Protein AF-A0A957RD69-F1 (afdb_monomer_lite)

pLDDT: mean 74.49, std 16.6, range [25.02, 97.38]

Secondary structure (DSSP, 8-state):
--SSEEEEE-TTSEEEEEETTT--EEEEEE--SS-EEEEEE-TTSSEEEEEETTS-EEEEETTT--EEEEE-----TTTS---EEEEEE-TTSSEEEEEETTSEEEEEETTT--EEEEEE-PPP-TTS---EEEEEE-TTSSEEEEEETTSEEEEEETTT--EEEEEE-TTSPPPPPPHHHHHHTT--S--PPPPHHHHHHHHHHHHHHHHHHHHHHHHHTT-HHHHHHHHHHHHHH-TT----HHHHHHHHHHHHHHHHHHHHHHHHHTT-HHHHHHHHHHHHHH-TT-S--HHHHHHHHHHHHHHHHHHHHHHHT-HHHHHHHHHHHHHH-TT----HHHHHHHHHH------TT--B-----TTPPEEEEEEESS-EEEEEEEEESSTT-EEEEEEEETTS-EEEEEEE-SSSEEEEEEEESSSEEEEEEEEEESSS---EEEEEEEE------

Structure (mmCIF, N/CA/C/O backbone):
data_AF-A0A957RD69-F1
#
_entry.id   AF-A0A957RD69-F1
#
loop_
_atom_site.group_PDB
_atom_site.id
_atom_site.type_symbol
_atom_site.label_atom_id
_atom_site.label_alt_id
_atom_site.label_comp_id
_atom_site.label_asym_id
_atom_site.label_entity_id
_atom_site.label_seq_id
_atom_site.pdbx_PDB_ins_code
_atom_site.Cartn_x
_atom_site.Cartn_y
_atom_site.Cartn_z
_atom_site.occupancy
_atom_site.B_iso_or_equiv
_atom_site.auth_seq_id
_atom_site.auth_comp_id
_atom_site.auth_asym_id
_atom_site.auth_atom_id
_atom_site.pdbx_PDB_model_num
ATOM 1 N N . PRO A 1 1 ? -5.833 -3.330 7.659 1.00 69.19 1 PRO A N 1
ATOM 2 C CA . PRO A 1 1 ? -5.993 -4.791 7.837 1.00 69.19 1 PRO A CA 1
ATOM 3 C C . PRO A 1 1 ? -4.654 -5.539 7.870 1.00 69.19 1 PRO A C 1
ATOM 5 O O . PRO A 1 1 ? -4.377 -6.165 8.875 1.00 69.19 1 PRO A O 1
ATOM 8 N N . ASP A 1 2 ? -3.759 -5.385 6.891 1.00 67.75 2 ASP A N 1
ATOM 9 C CA . ASP A 1 2 ? -2.353 -5.844 7.008 1.00 67.75 2 ASP A CA 1
ATOM 10 C C . ASP A 1 2 ? -1.330 -4.730 6.698 1.00 67.75 2 ASP A C 1
ATOM 12 O O . ASP A 1 2 ? -0.187 -4.799 7.134 1.00 67.75 2 ASP A O 1
ATOM 16 N N . GLY A 1 3 ? -1.758 -3.670 5.999 1.00 77.44 3 GLY A N 1
ATOM 17 C CA . GLY A 1 3 ? -0.887 -2.572 5.563 1.00 77.44 3 GLY A CA 1
ATOM 18 C C . GLY A 1 3 ? -0.016 -2.928 4.355 1.00 77.44 3 GLY A C 1
ATOM 19 O O . GLY A 1 3 ? 0.800 -2.110 3.943 1.00 77.44 3 GLY A O 1
ATOM 20 N N . LEU A 1 4 ? -0.203 -4.122 3.789 1.00 80.69 4 LEU A N 1
ATOM 21 C CA . LEU A 1 4 ? 0.620 -4.675 2.715 1.00 80.69 4 LEU A CA 1
ATOM 22 C C . LEU A 1 4 ? -0.035 -4.533 1.344 1.00 80.69 4 LEU A C 1
ATOM 24 O O . LEU A 1 4 ? 0.643 -4.650 0.331 1.00 80.69 4 LEU A O 1
ATOM 28 N N . ARG A 1 5 ? -1.346 -4.273 1.292 1.00 84.38 5 ARG A N 1
ATOM 29 C CA . ARG A 1 5 ? -2.088 -4.120 0.037 1.00 84.38 5 ARG A CA 1
ATOM 30 C C . ARG A 1 5 ? -2.939 -2.855 0.017 1.00 84.38 5 ARG A C 1
ATOM 32 O O . ARG A 1 5 ? -3.545 -2.477 1.021 1.00 84.38 5 ARG A O 1
ATOM 39 N N . ILE A 1 6 ? -3.020 -2.227 -1.152 1.00 91.44 6 ILE A N 1
ATOM 40 C CA . ILE A 1 6 ? -3.953 -1.137 -1.464 1.00 91.44 6 ILE A CA 1
ATOM 41 C C . ILE A 1 6 ? -5.026 -1.685 -2.398 1.00 91.44 6 ILE A C 1
ATOM 43 O O . ILE A 1 6 ? -4.746 -2.516 -3.257 1.00 91.44 6 ILE A O 1
ATOM 47 N N . VAL A 1 7 ? -6.257 -1.203 -2.254 1.00 95.00 7 VAL A N 1
ATOM 48 C CA . VAL A 1 7 ? -7.335 -1.463 -3.209 1.00 95.00 7 VAL A CA 1
ATOM 49 C C . VAL A 1 7 ? -7.796 -0.148 -3.823 1.00 95.00 7 VAL A C 1
ATOM 51 O O . VAL A 1 7 ? -7.969 0.842 -3.113 1.00 95.00 7 VAL A O 1
ATOM 54 N N . SER A 1 8 ? -7.992 -0.130 -5.139 1.00 94.75 8 SER A N 1
ATOM 55 C CA . SER A 1 8 ? -8.548 1.015 -5.860 1.00 94.75 8 SER A CA 1
ATOM 56 C C . SER A 1 8 ? -9.718 0.601 -6.747 1.00 94.75 8 SER A C 1
ATOM 58 O O . SER A 1 8 ? -9.748 -0.502 -7.291 1.00 94.75 8 SER A O 1
ATOM 60 N N . GLY A 1 9 ? -10.698 1.494 -6.876 1.00 93.94 9 GLY A N 1
ATOM 61 C CA . GLY A 1 9 ? -11.770 1.403 -7.864 1.00 93.94 9 GLY A CA 1
ATOM 62 C C . GLY A 1 9 ? -11.481 2.326 -9.045 1.00 93.94 9 GLY A C 1
ATOM 63 O O . GLY A 1 9 ? -10.978 3.433 -8.848 1.00 93.94 9 GLY A O 1
ATOM 64 N N . GLY A 1 10 ? -11.761 1.867 -10.264 1.00 89.56 10 GLY A N 1
ATOM 65 C CA . GLY A 1 10 ? -11.509 2.616 -11.492 1.00 89.56 10 GLY A CA 1
ATOM 66 C C . GLY A 1 10 ? -12.768 2.936 -12.299 1.00 89.56 10 GLY A C 1
ATOM 67 O O . GLY A 1 10 ? -13.736 2.169 -12.339 1.00 89.56 10 GLY A O 1
ATOM 68 N N . ALA A 1 11 ? -12.706 4.039 -13.052 1.00 90.75 11 ALA A N 1
ATOM 69 C CA . ALA A 1 11 ? -13.664 4.337 -14.121 1.00 90.75 11 ALA A CA 1
ATOM 70 C C . ALA A 1 11 ? -13.609 3.305 -15.267 1.00 90.75 11 ALA A C 1
ATOM 72 O O . ALA A 1 11 ? -14.561 3.169 -16.032 1.00 90.75 11 ALA A O 1
ATOM 73 N N . ASP A 1 12 ? -12.530 2.517 -15.342 1.00 88.50 12 ASP A N 1
ATOM 74 C CA . ASP A 1 12 ? -12.384 1.367 -16.240 1.00 88.50 12 ASP A CA 1
ATOM 75 C C . ASP A 1 12 ? -13.228 0.144 -15.823 1.00 88.50 12 ASP A C 1
ATOM 77 O O . ASP A 1 12 ? -13.158 -0.902 -16.476 1.00 88.50 12 ASP A O 1
ATOM 81 N N . ARG A 1 13 ? -14.068 0.300 -14.785 1.00 91.69 13 ARG A N 1
ATOM 82 C CA . ARG A 1 13 ? -14.999 -0.701 -14.237 1.00 91.69 13 ARG A CA 1
ATOM 83 C C . ARG A 1 13 ? -14.311 -1.849 -13.503 1.00 91.69 13 ARG A C 1
ATOM 85 O O . ARG A 1 13 ? -14.904 -2.911 -13.309 1.00 91.69 13 ARG A O 1
ATOM 92 N N . THR A 1 14 ? -13.055 -1.657 -13.106 1.00 93.62 14 THR A N 1
ATOM 93 C CA . THR A 1 14 ? -12.288 -2.679 -12.393 1.00 93.62 14 THR A CA 1
ATOM 94 C C . THR A 1 14 ? -11.945 -2.248 -10.978 1.00 93.62 14 THR A C 1
ATOM 96 O O . THR A 1 14 ? -11.818 -1.060 -10.676 1.00 93.62 14 THR A O 1
ATOM 99 N N . VAL A 1 15 ? -11.813 -3.242 -10.102 1.00 97.31 15 VAL A N 1
ATOM 100 C CA . VAL A 1 15 ? -11.137 -3.077 -8.816 1.00 97.31 15 VAL A CA 1
ATOM 101 C C . VAL A 1 15 ? -9.723 -3.613 -8.985 1.00 97.31 15 VAL A C 1
ATOM 103 O O . VAL A 1 15 ? -9.535 -4.697 -9.540 1.00 97.31 15 VAL A O 1
ATOM 106 N N . ARG A 1 16 ? -8.722 -2.869 -8.529 1.00 95.25 16 ARG A N 1
ATOM 107 C CA . ARG A 1 16 ? -7.318 -3.282 -8.590 1.00 95.25 16 ARG A CA 1
ATOM 108 C C . ARG A 1 16 ? -6.763 -3.412 -7.185 1.00 95.25 16 ARG A C 1
ATOM 110 O O . ARG A 1 16 ? -7.029 -2.565 -6.334 1.00 95.25 16 ARG A O 1
ATOM 117 N N . VAL A 1 17 ? -6.014 -4.481 -6.960 1.00 93.94 17 VAL A N 1
ATOM 118 C CA . VAL A 1 17 ? -5.252 -4.705 -5.735 1.00 93.94 17 VAL A CA 1
ATOM 119 C C . VAL A 1 17 ? -3.793 -4.484 -6.069 1.00 93.94 17 VAL A C 1
ATOM 121 O O . VAL A 1 17 ? -3.296 -5.026 -7.053 1.00 93.94 17 VAL A O 1
ATOM 124 N N . TRP A 1 18 ? -3.133 -3.691 -5.245 1.00 89.19 18 TRP A N 1
ATOM 125 C CA . TRP A 1 18 ? -1.744 -3.304 -5.402 1.00 89.19 18 TRP A CA 1
ATOM 126 C C . TRP A 1 18 ? -0.982 -3.820 -4.205 1.00 89.19 18 TRP A C 1
ATOM 128 O O . TRP A 1 18 ? -1.436 -3.655 -3.070 1.00 89.19 18 TRP A O 1
ATOM 138 N N . ASP A 1 19 ? 0.156 -4.436 -4.457 1.00 81.12 19 ASP A N 1
ATOM 139 C CA . ASP A 1 19 ? 1.091 -4.746 -3.397 1.00 81.12 19 ASP A CA 1
ATOM 140 C C . ASP A 1 19 ? 1.848 -3.462 -3.025 1.00 81.12 19 ASP A C 1
ATOM 142 O O . ASP A 1 19 ? 2.384 -2.754 -3.875 1.00 81.12 19 ASP A O 1
ATOM 146 N N . VAL A 1 20 ? 1.828 -3.112 -1.740 1.00 77.81 20 VAL A N 1
ATOM 147 C CA . VAL A 1 20 ? 2.417 -1.861 -1.237 1.00 77.81 20 VAL A CA 1
ATOM 148 C C . VAL A 1 20 ? 3.941 -1.894 -1.323 1.00 77.81 20 VAL A C 1
ATOM 150 O O . VAL A 1 20 ? 4.564 -0.839 -1.420 1.00 77.81 20 VAL A O 1
ATOM 153 N N . VAL A 1 21 ? 4.541 -3.087 -1.269 1.00 64.06 21 VAL A N 1
ATOM 154 C CA . VAL A 1 21 ? 5.995 -3.271 -1.216 1.00 64.06 21 VAL A CA 1
ATOM 155 C C . VAL A 1 21 ? 6.618 -3.098 -2.600 1.00 64.06 21 VAL A C 1
ATOM 157 O O . VAL A 1 21 ? 7.599 -2.373 -2.743 1.00 64.06 21 VAL A O 1
ATOM 160 N N . SER A 1 22 ? 6.045 -3.750 -3.607 1.00 63.00 22 SER A N 1
ATOM 161 C CA . SER A 1 22 ? 6.496 -3.728 -5.003 1.00 63.00 22 SER A CA 1
ATOM 162 C C . SER A 1 22 ? 5.915 -2.557 -5.800 1.00 63.00 22 SER A C 1
ATOM 164 O O . SER A 1 22 ? 6.509 -2.128 -6.784 1.00 63.00 22 SER A O 1
ATOM 166 N N . GLY A 1 23 ? 4.759 -2.023 -5.390 1.00 74.25 23 GLY A N 1
ATOM 167 C CA . GLY A 1 23 ? 3.979 -1.086 -6.200 1.00 74.25 23 GLY A CA 1
ATOM 168 C C . GLY A 1 23 ? 3.286 -1.752 -7.393 1.00 74.25 23 GLY A C 1
ATOM 169 O O . GLY A 1 23 ? 2.615 -1.071 -8.171 1.00 74.25 23 GLY A O 1
ATOM 170 N N . GLU A 1 24 ? 3.421 -3.070 -7.539 1.00 71.75 24 GLU A N 1
ATOM 171 C CA . GLU A 1 24 ? 2.844 -3.817 -8.642 1.00 71.75 24 GLU A CA 1
ATOM 172 C C . GLU A 1 24 ? 1.366 -4.113 -8.407 1.00 71.75 24 GLU A C 1
ATOM 174 O O . GLU A 1 24 ? 0.862 -4.232 -7.282 1.00 71.75 24 GLU A O 1
ATOM 179 N N . GLN A 1 25 ? 0.646 -4.259 -9.514 1.00 89.12 25 GLN A N 1
ATOM 180 C CA . GLN A 1 25 ? -0.739 -4.683 -9.473 1.00 89.12 25 GLN A CA 1
ATOM 181 C C . GLN A 1 25 ? -0.815 -6.191 -9.200 1.00 89.12 25 GLN A C 1
ATOM 183 O O . GLN A 1 25 ? -0.740 -7.004 -10.117 1.00 89.12 25 GLN A O 1
ATOM 188 N N . ALA A 1 26 ? -1.062 -6.551 -7.943 1.00 86.62 26 ALA A N 1
ATOM 189 C CA . ALA A 1 26 ? -1.242 -7.930 -7.502 1.00 86.62 26 ALA A CA 1
ATOM 190 C C . ALA A 1 26 ? -2.498 -8.601 -8.087 1.00 86.62 26 ALA A C 1
ATOM 192 O O . ALA A 1 26 ? -2.504 -9.806 -8.327 1.00 86.62 26 ALA A O 1
ATOM 193 N N . ALA A 1 27 ? -3.582 -7.848 -8.305 1.00 91.50 27 ALA A N 1
ATOM 194 C CA . ALA A 1 27 ? -4.795 -8.399 -8.905 1.00 91.50 27 ALA A CA 1
ATOM 195 C C . ALA A 1 27 ? -5.640 -7.356 -9.639 1.00 91.50 27 ALA A C 1
ATOM 197 O O . ALA A 1 27 ? -5.708 -6.187 -9.255 1.00 91.50 27 ALA A O 1
ATOM 198 N N . ARG A 1 28 ? -6.368 -7.823 -10.658 1.00 93.38 28 ARG A N 1
ATOM 199 C CA . ARG A 1 28 ? -7.409 -7.066 -11.361 1.00 93.38 28 ARG A CA 1
ATOM 200 C C . ARG A 1 28 ? -8.726 -7.828 -11.306 1.00 93.38 28 ARG A C 1
ATOM 202 O O . ARG A 1 28 ? -8.870 -8.891 -11.903 1.00 93.38 28 ARG A O 1
ATOM 209 N N . LEU A 1 29 ? -9.698 -7.255 -10.613 1.00 95.00 29 LEU A N 1
ATOM 210 C CA . LEU A 1 29 ? -11.024 -7.818 -10.399 1.00 95.00 29 LEU A CA 1
ATOM 211 C C . LEU A 1 29 ? -11.990 -7.181 -11.402 1.00 95.00 29 LEU A C 1
ATOM 213 O O . LEU A 1 29 ? -12.369 -6.010 -11.285 1.00 95.00 29 LEU A O 1
ATOM 217 N N . ALA A 1 30 ? -12.362 -7.955 -12.418 1.00 92.00 30 ALA A N 1
ATOM 218 C CA . ALA A 1 30 ? -13.335 -7.556 -13.425 1.00 92.00 30 ALA A CA 1
ATOM 219 C C . ALA A 1 30 ? -14.716 -8.134 -13.090 1.00 92.00 30 ALA A C 1
ATOM 221 O O . ALA A 1 30 ? -14.844 -9.299 -12.717 1.00 92.00 30 ALA A O 1
ATOM 222 N N . GLY A 1 31 ? -15.764 -7.327 -13.252 1.00 86.75 31 GLY A N 1
ATOM 223 C CA . GLY A 1 31 ? -17.140 -7.798 -13.091 1.00 86.75 31 GLY A CA 1
ATOM 224 C C . GLY A 1 31 ? -18.174 -6.682 -13.040 1.00 86.75 31 GLY A C 1
ATOM 225 O O . GLY A 1 31 ? -19.297 -6.896 -13.499 1.00 86.75 31 GLY A O 1
ATOM 226 N N . HIS A 1 32 ? -17.809 -5.499 -12.538 1.00 89.88 32 HIS A N 1
ATOM 227 C CA . HIS A 1 32 ? -18.685 -4.331 -12.605 1.00 89.88 32 HIS A CA 1
ATOM 228 C C . HIS A 1 32 ? -18.968 -3.930 -14.059 1.00 89.88 32 HIS A C 1
ATOM 230 O O . HIS A 1 32 ? -18.105 -4.006 -14.935 1.00 89.88 32 HIS A O 1
ATOM 236 N N . VAL A 1 33 ? -20.205 -3.511 -14.316 1.00 89.19 33 VAL A N 1
ATOM 237 C CA . VAL A 1 33 ? -20.664 -3.050 -15.638 1.00 89.19 33 VAL A CA 1
ATOM 238 C C . VAL A 1 33 ? -20.538 -1.525 -15.771 1.00 89.19 33 VAL A C 1
ATOM 240 O O . VAL A 1 33 ? -20.483 -1.011 -16.889 1.00 89.19 33 VAL A O 1
ATOM 243 N N . GLY A 1 34 ? -20.405 -0.822 -14.642 1.00 87.00 34 GLY A N 1
ATOM 244 C CA . GLY A 1 34 ? -20.171 0.619 -14.517 1.00 87.00 34 GLY A CA 1
ATOM 245 C C . GLY A 1 34 ? -18.892 0.928 -13.733 1.00 87.00 34 GLY A C 1
ATOM 246 O O . GLY A 1 34 ? -18.197 0.012 -13.291 1.00 87.00 34 GLY A O 1
ATOM 247 N N . ALA A 1 35 ? -18.551 2.212 -13.602 1.00 87.12 35 ALA A N 1
ATOM 248 C CA . ALA A 1 35 ? -17.371 2.643 -12.855 1.00 87.12 35 ALA A CA 1
ATOM 249 C C . ALA A 1 35 ? -17.437 2.172 -11.397 1.00 87.12 35 ALA A C 1
ATOM 251 O O . ALA A 1 35 ? -18.517 2.086 -10.814 1.00 87.12 35 ALA A O 1
ATOM 252 N N . VAL A 1 36 ? -16.281 1.879 -10.804 1.00 95.56 36 VAL A N 1
ATOM 253 C CA . VAL A 1 36 ? -16.194 1.565 -9.377 1.00 95.56 36 VAL A CA 1
ATOM 254 C C . VAL A 1 36 ? -15.938 2.854 -8.610 1.00 95.56 36 VAL A C 1
ATOM 256 O O . VAL A 1 36 ? -14.920 3.509 -8.821 1.00 95.56 36 VAL A O 1
ATOM 259 N N . VAL A 1 37 ? -16.854 3.201 -7.710 1.00 93.06 37 VAL A N 1
ATOM 260 C CA . VAL A 1 37 ? -16.865 4.489 -6.998 1.00 93.06 37 VAL A CA 1
ATOM 261 C C . VAL A 1 37 ? -16.302 4.362 -5.586 1.00 93.06 37 VAL A C 1
ATOM 263 O O . VAL A 1 37 ? -15.708 5.301 -5.061 1.00 93.06 37 VAL A O 1
ATOM 266 N N . SER A 1 38 ? -16.459 3.196 -4.963 1.00 95.38 38 SER A N 1
ATOM 267 C CA . SER A 1 38 ? -16.012 2.960 -3.593 1.00 95.38 38 SER A CA 1
ATOM 268 C C . SER A 1 38 ? -15.499 1.537 -3.429 1.00 95.38 38 SER A C 1
ATOM 270 O O . SER A 1 38 ? -16.033 0.607 -4.034 1.00 95.38 38 SER A O 1
ATOM 272 N N . VAL A 1 39 ? -14.450 1.373 -2.626 1.00 97.25 39 VAL A N 1
ATOM 273 C CA . VAL A 1 39 ? -13.800 0.092 -2.337 1.00 97.25 39 VAL A CA 1
ATOM 274 C C . VAL A 1 39 ? -13.356 0.040 -0.877 1.00 97.25 39 VAL A C 1
ATOM 276 O O . VAL A 1 39 ? -13.090 1.077 -0.272 1.00 97.25 39 VAL A O 1
ATOM 279 N N . GLY A 1 40 ? -13.227 -1.160 -0.318 1.00 94.69 40 GLY A N 1
ATOM 280 C CA . GLY A 1 40 ? -12.671 -1.358 1.019 1.00 94.69 40 GLY A CA 1
ATOM 281 C C . GLY A 1 40 ? -12.277 -2.807 1.280 1.00 94.69 40 GLY A C 1
ATOM 282 O O . GLY A 1 40 ? -12.829 -3.722 0.676 1.00 94.69 40 GLY A O 1
ATOM 283 N N . PHE A 1 41 ? -11.326 -3.018 2.186 1.00 94.81 41 PHE A N 1
ATOM 284 C CA . PHE A 1 41 ? -10.996 -4.350 2.698 1.00 94.81 41 PHE A CA 1
ATOM 285 C C . PHE A 1 41 ? -11.871 -4.703 3.900 1.00 94.81 41 PHE A C 1
ATOM 287 O O . PHE A 1 41 ? -12.243 -3.822 4.681 1.00 94.81 41 PHE A O 1
ATOM 294 N N . SER A 1 42 ? -12.140 -5.994 4.087 1.00 92.94 42 SER A N 1
ATOM 295 C CA . SER A 1 42 ? -12.628 -6.513 5.362 1.00 92.94 42 SER A CA 1
ATOM 296 C C . SER A 1 42 ? -11.574 -6.313 6.464 1.00 92.94 42 SER A C 1
ATOM 298 O O . SER A 1 42 ? -10.381 -6.176 6.167 1.00 92.94 42 SER A O 1
ATOM 300 N N . PRO A 1 43 ? -11.974 -6.291 7.748 1.00 89.94 43 PRO A N 1
ATOM 301 C CA . PRO A 1 43 ? -11.051 -6.076 8.866 1.00 89.94 43 PRO A CA 1
ATOM 302 C C . PRO A 1 43 ? -9.891 -7.079 8.924 1.00 89.94 43 PRO A C 1
ATOM 304 O O . PRO A 1 43 ? -8.771 -6.696 9.260 1.00 89.94 43 PRO A O 1
ATOM 307 N N . ASP A 1 44 ? -10.144 -8.332 8.541 1.00 86.44 44 ASP A N 1
ATOM 308 C CA . ASP A 1 44 ? -9.160 -9.418 8.448 1.00 86.44 44 ASP A CA 1
ATOM 309 C C . ASP A 1 44 ? -8.370 -9.428 7.120 1.00 86.44 44 ASP A C 1
ATOM 311 O O . ASP A 1 44 ? -7.448 -10.223 6.956 1.00 86.44 44 ASP A O 1
ATOM 315 N N . GLY A 1 45 ? -8.717 -8.559 6.162 1.00 88.75 45 GLY A N 1
ATOM 316 C CA . GLY A 1 45 ? -8.075 -8.462 4.849 1.00 88.75 45 GLY A CA 1
ATOM 317 C C . GLY A 1 45 ? -8.350 -9.637 3.901 1.00 88.75 45 GLY A C 1
ATOM 318 O O . GLY A 1 45 ? -7.720 -9.714 2.841 1.00 88.75 45 GLY A O 1
ATOM 319 N N . SER A 1 46 ? -9.259 -10.550 4.259 1.00 90.38 46 SER A N 1
ATOM 320 C CA . SER A 1 46 ? -9.597 -11.726 3.446 1.00 90.38 46 SER A CA 1
ATOM 321 C C . SER A 1 46 ? -10.564 -11.404 2.306 1.00 90.38 46 SER A C 1
ATOM 323 O O . SER A 1 46 ? -10.576 -12.100 1.290 1.00 90.38 46 SER A O 1
ATOM 325 N N . GLN A 1 47 ? -11.337 -10.324 2.432 1.00 93.94 47 GLN A N 1
ATOM 326 C CA . GLN A 1 47 ? -12.329 -9.904 1.454 1.00 93.94 47 GLN A CA 1
ATOM 327 C C . GLN A 1 47 ? -12.161 -8.441 1.050 1.00 93.94 47 GLN A C 1
ATOM 329 O O . GLN A 1 47 ? -11.636 -7.604 1.785 1.00 93.94 47 GLN A O 1
ATOM 334 N N . ILE A 1 48 ? -12.654 -8.131 -0.143 1.00 96.19 48 ILE A N 1
ATOM 335 C CA . ILE A 1 48 ? -12.778 -6.776 -0.675 1.00 96.19 48 ILE A CA 1
ATOM 336 C C . ILE A 1 48 ? -14.255 -6.521 -0.949 1.00 96.19 48 ILE A C 1
ATOM 338 O O . ILE A 1 48 ? -14.947 -7.387 -1.474 1.00 96.19 48 ILE A O 1
ATOM 342 N N . VAL A 1 49 ? -14.734 -5.324 -0.636 1.00 96.69 49 VAL A N 1
ATOM 343 C CA . VAL A 1 49 ? -16.047 -4.832 -1.047 1.00 96.69 49 VAL A CA 1
ATOM 344 C C . VAL A 1 49 ? -15.867 -3.712 -2.059 1.00 96.69 49 VAL A C 1
ATOM 346 O O . VAL A 1 49 ? -14.955 -2.897 -1.924 1.00 96.69 49 VAL A O 1
ATOM 349 N N . SER A 1 50 ? -16.731 -3.660 -3.067 1.00 96.50 50 SER A N 1
ATOM 350 C CA . SER A 1 50 ? -16.779 -2.568 -4.036 1.00 96.50 50 SER A CA 1
ATOM 351 C C . SER A 1 50 ? -18.211 -2.146 -4.341 1.00 96.50 50 SER A C 1
ATOM 353 O O . SER A 1 50 ? -19.098 -2.988 -4.435 1.00 96.50 50 SER A O 1
ATOM 355 N N . GLY A 1 51 ? -18.435 -0.843 -4.497 1.00 94.38 51 GLY A N 1
ATOM 356 C CA . GLY A 1 51 ? -19.687 -0.251 -4.968 1.00 94.38 51 GLY A CA 1
ATOM 357 C C . GLY A 1 51 ? -19.468 0.467 -6.297 1.00 94.38 51 GLY A C 1
ATOM 358 O O . GLY A 1 51 ? -18.444 1.137 -6.468 1.00 94.38 51 GLY A O 1
ATOM 359 N N . GLY A 1 52 ? -20.400 0.312 -7.238 1.00 89.75 52 GLY A N 1
ATOM 360 C CA . GLY A 1 52 ? -20.266 0.882 -8.578 1.00 89.75 52 GLY A CA 1
ATOM 361 C C . GLY A 1 52 ? -21.500 1.602 -9.116 1.00 89.75 52 GLY A C 1
ATOM 362 O O . GLY A 1 52 ? -22.599 1.531 -8.559 1.00 89.75 52 GLY A O 1
ATOM 363 N N . ASP A 1 53 ? -21.298 2.258 -10.259 1.00 86.62 53 ASP A N 1
ATOM 364 C CA . ASP A 1 53 ? -22.320 2.947 -11.061 1.00 86.62 53 ASP A CA 1
ATOM 365 C C . ASP A 1 53 ? -23.297 1.987 -11.759 1.00 86.62 53 ASP A C 1
ATOM 367 O O . ASP A 1 53 ? -24.253 2.412 -12.404 1.00 86.62 53 ASP A O 1
ATOM 371 N N . ASP A 1 54 ? -23.056 0.678 -11.660 1.00 85.06 54 ASP A N 1
ATOM 372 C CA . ASP A 1 54 ? -24.003 -0.352 -12.088 1.00 85.06 54 ASP A CA 1
ATOM 373 C C . ASP A 1 54 ? -25.059 -0.678 -11.022 1.00 85.06 54 ASP A C 1
ATOM 375 O O . ASP A 1 54 ? -25.861 -1.594 -11.206 1.00 85.06 54 ASP A O 1
ATOM 379 N N . GLY A 1 55 ? -25.058 0.049 -9.902 1.00 86.19 55 GLY A N 1
ATOM 380 C CA . GLY A 1 55 ? -26.008 -0.126 -8.808 1.00 86.19 55 GLY A CA 1
ATOM 381 C C . GLY A 1 55 ? -25.764 -1.400 -8.016 1.00 86.19 55 GLY A C 1
ATOM 382 O O . GLY A 1 55 ? -26.666 -1.874 -7.325 1.00 86.19 55 GLY A O 1
ATOM 383 N N . THR A 1 56 ? -24.575 -1.990 -8.142 1.00 90.38 56 THR A N 1
ATOM 384 C CA . THR A 1 56 ? -24.224 -3.226 -7.449 1.00 90.38 56 THR A CA 1
ATOM 385 C C . THR A 1 56 ? -23.161 -2.966 -6.399 1.00 90.38 56 THR A C 1
ATOM 387 O O . THR A 1 56 ? -22.236 -2.174 -6.594 1.00 90.38 56 THR A O 1
ATOM 390 N N . VAL A 1 57 ? -23.287 -3.672 -5.281 1.00 94.50 57 VAL A N 1
ATOM 391 C CA . VAL A 1 57 ? -22.168 -3.930 -4.383 1.00 94.50 57 VAL A CA 1
ATOM 392 C C . VAL A 1 57 ? -21.637 -5.318 -4.706 1.00 94.50 57 VAL A C 1
ATOM 394 O O . VAL A 1 57 ? -22.411 -6.240 -4.965 1.00 94.50 57 VAL A O 1
ATOM 397 N N . ARG A 1 58 ? -20.324 -5.502 -4.709 1.00 94.31 58 ARG A N 1
ATOM 398 C CA . ARG A 1 58 ? -19.695 -6.808 -4.909 1.00 94.31 58 ARG A CA 1
ATOM 399 C C . ARG A 1 58 ? -18.744 -7.100 -3.772 1.00 94.31 58 ARG A C 1
ATOM 401 O O . ARG A 1 58 ? -18.073 -6.199 -3.279 1.00 94.31 58 ARG A O 1
ATOM 408 N N . VAL A 1 59 ? -18.712 -8.363 -3.371 1.00 95.62 59 VAL A N 1
ATOM 409 C CA . VAL A 1 59 ? -17.750 -8.890 -2.406 1.00 95.62 59 VAL A CA 1
ATOM 410 C C . VAL A 1 59 ? -16.832 -9.845 -3.147 1.00 95.62 59 VAL A C 1
ATOM 412 O O . VAL A 1 59 ? -17.301 -10.720 -3.880 1.00 95.62 59 VAL A O 1
ATOM 415 N N . TRP A 1 60 ? -15.534 -9.672 -2.959 1.00 95.19 60 TRP A N 1
ATOM 416 C CA . TRP A 1 60 ? -14.475 -10.430 -3.608 1.00 95.19 60 TRP A CA 1
ATOM 417 C C . TRP A 1 60 ? -13.629 -11.115 -2.552 1.00 95.19 60 TRP A C 1
ATOM 419 O O . TRP A 1 60 ? -13.364 -10.546 -1.497 1.00 95.19 60 TRP A O 1
ATOM 429 N N . ASP A 1 61 ? -13.173 -12.317 -2.860 1.00 92.00 61 ASP A N 1
ATOM 430 C CA . ASP A 1 61 ? -12.150 -12.999 -2.090 1.00 92.00 61 ASP A CA 1
ATOM 431 C C . ASP A 1 61 ? -10.787 -12.419 -2.483 1.00 92.00 61 ASP A C 1
ATOM 433 O O . ASP A 1 61 ? -10.409 -12.429 -3.658 1.00 92.00 61 ASP A O 1
ATOM 437 N N . ALA A 1 62 ? -10.061 -11.875 -1.508 1.00 89.06 62 ALA A N 1
ATOM 438 C CA . ALA A 1 62 ? -8.838 -11.120 -1.758 1.00 89.06 62 ALA A CA 1
ATOM 439 C C . ALA A 1 62 ? -7.650 -12.007 -2.169 1.00 89.06 62 ALA A C 1
ATOM 441 O O . ALA A 1 62 ? -6.667 -11.486 -2.691 1.00 89.06 62 ALA A O 1
ATOM 442 N N . ALA A 1 63 ? -7.710 -13.319 -1.915 1.00 85.75 63 ALA A N 1
ATOM 443 C CA . ALA A 1 63 ? -6.641 -14.259 -2.255 1.00 85.75 63 ALA A CA 1
ATOM 444 C C . ALA A 1 63 ? -6.823 -14.840 -3.664 1.00 85.75 63 ALA A C 1
ATOM 446 O O . ALA A 1 63 ? -5.900 -14.851 -4.471 1.00 85.75 63 ALA A O 1
ATOM 447 N N . SER A 1 64 ? -8.029 -15.307 -3.977 1.00 87.81 64 SER A N 1
ATOM 448 C CA . SER A 1 64 ? -8.360 -15.932 -5.260 1.00 87.81 64 SER A CA 1
ATOM 449 C C . SER A 1 64 ? -8.807 -14.941 -6.327 1.00 87.81 64 SER A C 1
ATOM 451 O O . SER A 1 64 ? -8.957 -15.331 -7.485 1.00 87.81 64 SER A O 1
ATOM 453 N N . SER A 1 65 ? -9.053 -13.680 -5.956 1.00 90.12 65 SER A N 1
ATOM 454 C CA . SER A 1 65 ? -9.578 -12.644 -6.849 1.00 90.12 65 SER A CA 1
ATOM 455 C C . SER A 1 65 ? -10.941 -12.987 -7.463 1.00 90.12 65 SER A C 1
ATOM 457 O O . SER A 1 65 ? -11.340 -12.443 -8.494 1.00 90.12 65 SER A O 1
ATOM 459 N N . LYS A 1 66 ? -11.681 -13.909 -6.839 1.00 90.19 66 LYS A N 1
ATOM 460 C CA . LYS A 1 66 ? -13.005 -14.330 -7.298 1.00 90.19 66 LYS A CA 1
ATOM 461 C C . LYS A 1 66 ? -14.091 -13.531 -6.606 1.00 90.19 66 LYS A C 1
ATOM 463 O O . LYS A 1 66 ? -14.019 -13.245 -5.415 1.00 90.19 66 LYS A O 1
ATOM 468 N N . GLN A 1 67 ? -15.141 -13.226 -7.354 1.00 91.19 67 GLN A N 1
ATOM 469 C CA . GLN A 1 67 ? -16.351 -12.668 -6.777 1.00 91.19 67 GLN A CA 1
ATOM 470 C C . GLN A 1 67 ? -17.051 -13.728 -5.917 1.00 91.19 67 GLN A C 1
ATOM 472 O O . GLN A 1 67 ? -17.373 -14.813 -6.401 1.00 91.19 67 GLN A O 1
ATOM 477 N N . VAL A 1 68 ? -17.294 -13.391 -4.654 1.00 89.50 68 VAL A N 1
ATOM 478 C CA . VAL A 1 68 ? -17.972 -14.240 -3.665 1.00 89.50 68 VAL A CA 1
ATOM 479 C C . VAL A 1 68 ? -19.467 -13.947 -3.647 1.00 89.50 68 VAL A C 1
ATOM 481 O O . VAL A 1 68 ? -20.277 -14.866 -3.579 1.00 89.50 68 VAL A O 1
ATOM 484 N N . ALA A 1 69 ? -19.842 -12.670 -3.754 1.00 86.94 69 ALA A N 1
ATOM 485 C CA . ALA A 1 69 ? -21.238 -12.254 -3.747 1.00 86.94 69 ALA A CA 1
ATOM 486 C C . ALA A 1 69 ? -21.473 -11.015 -4.619 1.00 86.94 69 ALA A C 1
ATOM 488 O O . ALA A 1 69 ? -20.607 -10.150 -4.762 1.00 86.94 69 ALA A O 1
ATOM 489 N N . GLN A 1 70 ? -22.675 -10.929 -5.191 1.00 88.00 70 GLN A N 1
ATOM 490 C CA . GLN A 1 70 ? -23.220 -9.710 -5.787 1.00 88.00 70 GLN A CA 1
ATOM 491 C C . GLN A 1 70 ? -24.416 -9.266 -4.953 1.00 88.00 70 GLN A C 1
ATOM 493 O O . GLN A 1 70 ? -25.418 -9.973 -4.885 1.00 88.00 70 GLN A O 1
ATOM 498 N N . LEU A 1 71 ? -24.313 -8.100 -4.330 1.00 82.12 71 LEU A N 1
ATOM 499 C CA . LEU A 1 71 ? -25.359 -7.498 -3.515 1.00 82.12 71 LEU A CA 1
ATOM 500 C C . LEU A 1 71 ? -26.062 -6.462 -4.398 1.00 82.12 71 LEU A C 1
ATOM 502 O O . LEU A 1 71 ? -25.582 -5.344 -4.595 1.00 82.12 71 LEU A O 1
ATOM 506 N N . GLY A 1 72 ? -27.140 -6.896 -5.048 1.00 71.75 72 GLY A N 1
ATOM 507 C CA . GLY A 1 72 ? -27.957 -6.069 -5.938 1.00 71.75 72 GLY A CA 1
ATOM 508 C C . GLY A 1 72 ? -29.253 -5.606 -5.271 1.00 71.75 72 GLY A C 1
ATOM 509 O O . GLY A 1 72 ? -29.644 -6.127 -4.230 1.00 71.75 72 GLY A O 1
ATOM 510 N N . GLY A 1 73 ? -29.949 -4.654 -5.897 1.00 61.00 73 GLY A N 1
ATOM 511 C CA . GLY A 1 73 ? -31.295 -4.234 -5.480 1.00 61.00 73 GLY A CA 1
ATOM 512 C C . GLY A 1 73 ? -31.529 -2.725 -5.439 1.00 61.00 73 GLY A C 1
ATOM 513 O O . GLY A 1 73 ? -32.609 -2.302 -5.020 1.00 61.00 73 GLY A O 1
ATOM 514 N N . TYR A 1 74 ? -30.550 -1.905 -5.823 1.00 67.31 74 TYR A N 1
ATOM 515 C CA . TYR A 1 74 ? -30.782 -0.481 -6.052 1.00 67.31 74 TYR A CA 1
ATOM 516 C C . TYR A 1 74 ? -31.725 -0.334 -7.255 1.00 67.31 74 TYR A C 1
ATOM 518 O O . TYR A 1 74 ? -31.404 -0.778 -8.355 1.00 67.31 74 TYR A O 1
ATOM 526 N N . ASP A 1 75 ? -32.939 0.170 -7.012 1.00 56.72 75 ASP A N 1
ATOM 527 C CA . ASP A 1 75 ? -34.004 0.249 -8.016 1.00 56.72 75 ASP A CA 1
ATOM 528 C C . ASP A 1 75 ? -33.840 1.528 -8.850 1.00 56.72 75 ASP A C 1
ATOM 530 O O . ASP A 1 75 ? -33.897 2.645 -8.334 1.00 56.72 75 ASP A O 1
ATOM 534 N N . CYS A 1 76 ? -33.623 1.351 -10.155 1.00 56.19 76 CYS A N 1
ATOM 535 C CA . CYS A 1 76 ? -33.303 2.419 -11.105 1.00 56.19 76 CYS A CA 1
ATOM 536 C C . CYS A 1 76 ? -34.540 3.097 -11.706 1.00 56.19 76 CYS A C 1
ATOM 538 O O . CYS A 1 76 ? -34.407 3.970 -12.567 1.00 56.19 76 CYS A O 1
ATOM 540 N N . THR A 1 77 ? -35.745 2.688 -11.306 1.00 49.69 77 THR A N 1
ATOM 541 C CA . THR A 1 77 ? -36.985 3.039 -12.015 1.00 49.69 77 THR A CA 1
ATOM 542 C C . THR A 1 77 ? -37.422 4.499 -11.860 1.00 49.69 77 THR A C 1
ATOM 544 O O . THR A 1 77 ? -38.164 4.990 -12.709 1.00 49.69 77 THR A O 1
ATOM 547 N N . GLY A 1 78 ? -36.949 5.220 -10.835 1.00 46.03 78 GLY A N 1
ATOM 548 C CA . GLY A 1 78 ? -37.363 6.606 -10.558 1.00 46.03 78 GLY A CA 1
ATOM 549 C C . GLY A 1 78 ? -36.437 7.713 -11.084 1.00 46.03 78 GLY A C 1
ATOM 550 O O . GLY A 1 78 ? -36.921 8.785 -11.440 1.00 46.03 78 GLY A O 1
ATOM 551 N N . PHE A 1 79 ? -35.121 7.468 -11.142 1.00 47.81 79 PHE A N 1
ATOM 552 C CA . PHE A 1 79 ? -34.109 8.516 -11.376 1.00 47.81 79 PHE A CA 1
ATOM 553 C C . PHE A 1 79 ? -33.141 8.225 -12.535 1.00 47.81 79 PHE A C 1
ATOM 555 O O . PHE A 1 79 ? -32.303 9.066 -12.847 1.00 47.81 79 PHE A O 1
ATOM 562 N N . GLY A 1 80 ? -33.231 7.056 -13.186 1.00 50.66 80 GLY A N 1
ATOM 563 C CA . GLY A 1 80 ? -32.378 6.692 -14.330 1.00 50.66 80 GLY A CA 1
ATOM 564 C C . GLY A 1 80 ? -30.893 6.488 -13.999 1.00 50.66 80 GLY A C 1
ATOM 565 O O . GLY A 1 80 ? -30.097 6.261 -14.907 1.00 50.66 80 GLY A O 1
ATOM 566 N N . VAL A 1 81 ? -30.519 6.560 -12.719 1.00 55.94 81 VAL A N 1
ATOM 567 C CA . VAL A 1 81 ? -29.142 6.468 -12.230 1.00 55.94 81 VAL A CA 1
ATOM 568 C C . VAL A 1 81 ? -29.121 5.573 -10.993 1.00 55.94 81 VAL A C 1
ATOM 570 O O . VAL A 1 81 ? -29.852 5.811 -10.034 1.00 55.94 81 VAL A O 1
ATOM 573 N N . CYS A 1 82 ? -28.286 4.539 -11.028 1.00 68.75 82 CYS A N 1
ATOM 574 C CA . CYS A 1 82 ? -28.158 3.527 -9.988 1.00 68.75 82 CYS A CA 1
ATOM 575 C C . CYS A 1 82 ? -26.710 3.479 -9.527 1.00 68.75 82 CYS A C 1
ATOM 577 O O . CYS A 1 82 ? -25.925 2.697 -10.038 1.00 68.75 82 CYS A O 1
ATOM 579 N N . ILE A 1 83 ? -26.339 4.355 -8.598 1.00 82.56 83 ILE A N 1
ATOM 580 C CA . ILE A 1 83 ? -24.951 4.456 -8.141 1.00 82.56 83 ILE A CA 1
ATOM 581 C C . ILE A 1 83 ? -24.876 4.065 -6.676 1.00 82.56 83 ILE A C 1
ATOM 583 O O . ILE A 1 83 ? -25.615 4.601 -5.844 1.00 82.56 83 ILE A O 1
ATOM 587 N N . VAL A 1 84 ? -23.951 3.162 -6.361 1.00 90.94 84 VAL A N 1
ATOM 588 C CA . VAL A 1 84 ? -23.492 2.952 -4.991 1.00 90.94 84 VAL A CA 1
ATOM 589 C C . VAL A 1 84 ? -22.302 3.869 -4.744 1.00 90.94 84 VAL A C 1
ATOM 591 O O . VAL A 1 84 ? -21.226 3.662 -5.296 1.00 90.94 84 VAL A O 1
ATOM 594 N N . LEU A 1 85 ? -22.500 4.889 -3.914 1.00 88.88 85 LEU A N 1
ATOM 595 C CA . LEU A 1 85 ? -21.511 5.943 -3.684 1.00 88.88 85 LEU A CA 1
ATOM 596 C C . LEU A 1 85 ? -20.483 5.568 -2.616 1.00 88.88 85 LEU A C 1
ATOM 598 O O . LEU A 1 85 ? -19.361 6.065 -2.636 1.00 88.88 85 LEU A O 1
ATOM 602 N N . SER A 1 86 ? -20.862 4.716 -1.666 1.00 93.00 86 SER A N 1
ATOM 603 C CA . SER A 1 86 ? -19.997 4.356 -0.547 1.00 93.00 86 SER A CA 1
ATOM 604 C C . SER A 1 86 ? -20.314 2.959 -0.034 1.00 93.00 86 SER A C 1
ATOM 606 O O . SER A 1 86 ? -21.483 2.573 0.041 1.00 93.00 86 SER A O 1
ATOM 608 N N . VAL A 1 87 ? -19.272 2.206 0.314 1.00 96.06 87 VAL A N 1
ATOM 609 C CA . VAL A 1 87 ? -19.355 0.882 0.937 1.00 96.06 87 VAL A CA 1
ATOM 610 C C . VAL A 1 87 ? -18.377 0.783 2.106 1.00 96.06 87 VAL A C 1
ATOM 612 O O . VAL A 1 87 ? -17.302 1.376 2.072 1.00 96.06 87 VAL A O 1
ATOM 615 N N . SER A 1 88 ? -18.727 0.007 3.131 1.00 95.06 88 SER A N 1
ATOM 616 C CA . SER A 1 88 ? -17.822 -0.325 4.237 1.00 95.06 88 SER A CA 1
ATOM 617 C C . SER A 1 88 ? -18.173 -1.683 4.830 1.00 95.06 88 SER A C 1
ATOM 619 O O . SER A 1 88 ? -19.348 -2.027 4.945 1.00 95.06 88 SER A O 1
ATOM 621 N N . PHE A 1 89 ? -17.166 -2.434 5.270 1.00 94.81 89 PHE A N 1
ATOM 622 C CA . PHE A 1 89 ? -17.392 -3.585 6.142 1.00 94.81 89 PHE A CA 1
ATOM 623 C C . PHE A 1 89 ? -17.725 -3.139 7.569 1.00 94.81 89 PHE A C 1
ATOM 625 O O . PHE A 1 89 ? -17.305 -2.064 8.011 1.00 94.81 89 PHE A O 1
ATOM 632 N N . GLY A 1 90 ? -18.472 -3.983 8.279 1.00 91.00 90 GLY A N 1
ATOM 633 C CA . GLY A 1 90 ? -18.537 -3.973 9.736 1.00 91.00 90 GLY A CA 1
ATOM 634 C C . GLY A 1 90 ? -17.243 -4.516 10.357 1.00 91.00 90 GLY A C 1
ATOM 635 O O . GLY A 1 90 ? -16.463 -5.184 9.674 1.00 91.00 90 GLY A O 1
ATOM 636 N N . PRO A 1 91 ? -16.996 -4.250 11.649 1.00 88.12 91 PRO A N 1
ATOM 637 C CA . PRO A 1 91 ? -15.732 -4.586 12.312 1.00 88.12 91 PRO A CA 1
ATOM 638 C C . PRO A 1 91 ? -15.491 -6.089 12.498 1.00 88.12 91 PRO A C 1
ATOM 640 O O . PRO A 1 91 ? -14.349 -6.500 12.676 1.00 88.12 91 PRO A O 1
ATOM 643 N N . ASP A 1 92 ? -16.535 -6.914 12.413 1.00 86.06 92 ASP A N 1
ATOM 644 C CA . ASP A 1 92 ? -16.435 -8.377 12.416 1.00 86.06 92 ASP A CA 1
ATOM 645 C C . ASP A 1 92 ? -16.322 -8.980 11.000 1.00 86.06 92 ASP A C 1
ATOM 647 O O . ASP A 1 92 ? -16.208 -10.194 10.853 1.00 86.06 92 ASP A O 1
ATOM 651 N N . GLY A 1 93 ? -16.396 -8.149 9.952 1.00 88.25 93 GLY A N 1
ATOM 652 C CA . GLY A 1 93 ? -16.393 -8.569 8.548 1.00 88.25 93 GLY A CA 1
ATOM 653 C C . GLY A 1 93 ? -17.654 -9.309 8.083 1.00 88.25 93 GLY A C 1
ATOM 654 O O . GLY A 1 93 ? -17.764 -9.631 6.903 1.00 88.25 93 GLY A O 1
ATOM 655 N N . SER A 1 94 ? -18.631 -9.564 8.961 1.00 88.44 94 SER A N 1
ATOM 656 C CA . SER A 1 94 ? -19.817 -10.365 8.626 1.00 88.44 94 SER A CA 1
ATOM 657 C C . SER A 1 94 ? -20.867 -9.571 7.848 1.00 88.44 94 SER A C 1
ATOM 659 O O . SER A 1 94 ? -21.687 -10.147 7.123 1.00 88.44 94 SER A O 1
ATOM 661 N N . GLN A 1 95 ? -20.835 -8.243 7.981 1.00 91.88 95 GLN A N 1
ATOM 662 C CA . GLN A 1 95 ? -21.771 -7.320 7.352 1.00 91.88 95 GLN A CA 1
ATOM 663 C C . GLN A 1 95 ? -21.064 -6.287 6.480 1.00 91.88 95 GLN A C 1
ATOM 665 O O . GLN A 1 95 ? -19.940 -5.867 6.751 1.00 91.88 95 GLN A O 1
ATOM 670 N N . VAL A 1 96 ? -21.781 -5.834 5.458 1.00 94.50 96 VAL A N 1
ATOM 671 C CA . VAL A 1 96 ? -21.425 -4.687 4.623 1.00 94.50 96 VAL A CA 1
ATOM 672 C C . VAL A 1 96 ? -22.526 -3.645 4.748 1.00 94.50 96 VAL A C 1
ATOM 674 O O . VAL A 1 96 ? -23.704 -3.987 4.664 1.00 94.50 96 VAL A O 1
ATOM 677 N N . VAL A 1 97 ? -22.157 -2.377 4.898 1.00 93.69 97 VAL A N 1
ATOM 678 C CA . VAL A 1 97 ? -23.064 -1.239 4.732 1.00 93.69 97 VAL A CA 1
ATOM 679 C C . VAL A 1 97 ? -22.776 -0.539 3.410 1.00 93.69 97 VAL A C 1
ATOM 681 O O . VAL A 1 97 ? -21.618 -0.409 3.014 1.00 93.69 97 VAL A O 1
ATOM 684 N N . SER A 1 98 ? -23.820 -0.081 2.727 1.00 92.81 98 SER A N 1
ATOM 685 C CA . SER A 1 98 ? -23.696 0.693 1.494 1.00 92.81 98 SER A CA 1
ATOM 686 C C . SER A 1 98 ? -24.656 1.877 1.446 1.00 92.81 98 SER A C 1
ATOM 688 O O . SER A 1 98 ? -25.801 1.781 1.889 1.00 92.81 98 SER A O 1
ATOM 690 N N . GLY A 1 99 ? -24.184 2.990 0.885 1.00 89.88 99 GLY A N 1
ATOM 691 C CA . GLY A 1 99 ? -24.957 4.201 0.618 1.00 89.88 99 GLY A CA 1
ATOM 692 C C . GLY A 1 99 ? -25.203 4.374 -0.879 1.00 89.88 99 GLY A C 1
ATOM 693 O O . GLY A 1 99 ? -24.259 4.329 -1.673 1.00 89.88 99 GLY A O 1
ATOM 694 N N . GLY A 1 100 ? -26.468 4.537 -1.268 1.00 85.38 100 GLY A N 1
ATOM 695 C CA . GLY A 1 100 ? -26.875 4.682 -2.666 1.00 85.38 100 GLY A CA 1
ATOM 696 C C . GLY A 1 100 ? -27.315 6.092 -3.047 1.00 85.38 100 GLY A C 1
ATOM 697 O O . GLY A 1 100 ? -27.709 6.902 -2.205 1.00 85.38 100 GLY A O 1
ATOM 698 N N . PHE A 1 101 ? -27.316 6.366 -4.353 1.00 81.19 101 PHE A N 1
ATOM 699 C CA . PHE A 1 101 ? -27.922 7.576 -4.917 1.00 81.19 101 PHE A CA 1
ATOM 700 C C . PHE A 1 101 ? -29.455 7.601 -4.763 1.00 81.19 101 PHE A C 1
ATOM 702 O O . PHE A 1 101 ? -30.058 8.670 -4.764 1.00 81.19 101 PHE A O 1
ATOM 709 N N . ASP A 1 102 ? -30.078 6.435 -4.546 1.00 76.38 102 ASP A N 1
ATOM 710 C CA . ASP A 1 102 ? -31.504 6.293 -4.213 1.00 76.38 102 ASP A CA 1
ATOM 711 C C . ASP A 1 102 ? -31.860 6.790 -2.799 1.00 76.38 102 ASP A C 1
ATOM 713 O O . ASP A 1 102 ? -33.015 6.704 -2.382 1.00 76.38 102 ASP A O 1
ATOM 717 N N . GLY A 1 103 ? -30.871 7.291 -2.056 1.00 77.19 103 GLY A N 1
ATOM 718 C CA . GLY A 1 103 ? -31.042 7.781 -0.697 1.00 77.19 103 GLY A CA 1
ATOM 719 C C . GLY A 1 103 ? -31.296 6.689 0.313 1.00 77.19 103 GLY A C 1
ATOM 720 O O . GLY A 1 103 ? -31.892 6.949 1.350 1.00 77.19 103 GLY A O 1
ATOM 721 N N . THR A 1 104 ? -30.866 5.459 0.041 1.00 83.19 104 THR A N 1
ATOM 722 C CA . THR A 1 104 ? -30.972 4.363 1.001 1.00 83.19 104 THR A CA 1
ATOM 723 C C . THR A 1 104 ? -29.606 3.988 1.555 1.00 83.19 104 THR A C 1
ATOM 725 O O . THR A 1 104 ? -28.607 3.921 0.832 1.00 83.19 104 THR A O 1
ATOM 728 N N . VAL A 1 105 ? -29.580 3.711 2.860 1.00 88.00 105 VAL A N 1
ATOM 729 C CA . VAL A 1 105 ? -28.479 2.986 3.497 1.00 88.00 105 VAL A CA 1
ATOM 730 C C . VAL A 1 105 ? -28.921 1.537 3.620 1.00 88.00 105 VAL A C 1
ATOM 732 O O . VAL A 1 105 ? -29.989 1.250 4.163 1.00 88.00 105 VAL A O 1
ATOM 735 N N . ARG A 1 106 ? -28.131 0.604 3.101 1.00 88.75 106 ARG A N 1
ATOM 736 C CA . ARG A 1 106 ? -28.462 -0.825 3.116 1.00 88.75 106 ARG A CA 1
ATOM 737 C C . ARG A 1 106 ? -27.396 -1.600 3.854 1.00 88.75 106 ARG A C 1
ATOM 739 O O . ARG A 1 106 ? -26.217 -1.281 3.750 1.00 88.75 106 ARG A O 1
ATOM 746 N N . VAL A 1 107 ? -27.833 -2.611 4.592 1.00 90.50 107 VAL A N 1
ATOM 747 C CA . VAL A 1 107 ? -26.956 -3.540 5.303 1.00 90.50 107 VAL A CA 1
ATOM 748 C C . VAL A 1 107 ? -27.122 -4.915 4.688 1.00 90.50 107 VAL A C 1
ATOM 750 O O . VAL A 1 107 ? -28.245 -5.388 4.504 1.00 90.50 107 VAL A O 1
ATOM 753 N N . TRP A 1 108 ? -26.005 -5.564 4.404 1.00 91.12 108 TRP A N 1
ATOM 754 C CA . TRP A 1 108 ? -25.931 -6.848 3.726 1.00 91.12 108 TRP A CA 1
ATOM 755 C C . TRP A 1 108 ? -25.140 -7.839 4.565 1.00 91.12 108 TRP A C 1
ATOM 757 O O . TRP A 1 108 ? -24.176 -7.461 5.226 1.00 91.12 108 TRP A O 1
ATOM 767 N N . ALA A 1 109 ? -25.505 -9.113 4.496 1.00 88.62 109 ALA A N 1
ATOM 768 C CA . ALA A 1 109 ? -24.665 -10.192 4.991 1.00 88.62 109 ALA A CA 1
ATOM 769 C C . ALA A 1 109 ? -23.565 -10.466 3.957 1.00 88.62 109 ALA A C 1
ATOM 771 O O . ALA A 1 109 ? -23.873 -10.832 2.824 1.00 88.62 109 ALA A O 1
ATOM 772 N N . ALA A 1 110 ? -22.294 -10.307 4.330 1.00 86.06 110 ALA A N 1
ATOM 773 C CA . ALA A 1 110 ? -21.164 -10.373 3.399 1.00 86.06 110 ALA A CA 1
ATOM 774 C C . ALA A 1 110 ? -21.048 -11.736 2.694 1.00 86.06 110 ALA A C 1
ATOM 776 O O . ALA A 1 110 ? -20.798 -11.798 1.492 1.00 86.06 110 ALA A O 1
ATOM 777 N N . ALA A 1 111 ? -21.286 -12.829 3.428 1.00 82.38 111 ALA A N 1
ATOM 778 C CA . ALA A 1 111 ? -21.116 -14.191 2.921 1.00 82.38 111 ALA A CA 1
ATOM 779 C C . ALA A 1 111 ? -22.240 -14.652 1.976 1.00 82.38 111 ALA A C 1
ATOM 781 O O . ALA A 1 111 ? -21.974 -15.314 0.978 1.00 82.38 111 ALA A O 1
ATOM 782 N N . SER A 1 112 ? -23.501 -14.342 2.297 1.00 81.12 112 SER A N 1
ATOM 783 C CA . SER A 1 112 ? -24.661 -14.785 1.501 1.00 81.12 112 SER A CA 1
ATOM 784 C C . SER A 1 112 ? -25.110 -13.758 0.468 1.00 81.12 112 SER A C 1
ATOM 786 O O . SER A 1 112 ? -25.871 -14.070 -0.443 1.00 81.12 112 SER A O 1
ATOM 788 N N . GLY A 1 113 ? -24.691 -12.514 0.661 1.00 81.50 113 GLY A N 1
ATOM 789 C CA . GLY A 1 113 ? -25.132 -11.352 -0.076 1.00 81.50 113 GLY A CA 1
ATOM 790 C C . GLY A 1 113 ? -26.584 -10.926 0.145 1.00 81.50 113 GLY A C 1
ATOM 791 O O . GLY A 1 113 ? -27.094 -10.066 -0.573 1.00 81.50 113 GLY A O 1
ATOM 792 N N . ALA A 1 114 ? -27.259 -11.506 1.139 1.00 82.88 114 ALA A N 1
ATOM 793 C CA . ALA A 1 114 ? -28.633 -11.155 1.466 1.00 82.88 114 ALA A CA 1
ATOM 794 C C . ALA A 1 114 ? -28.716 -9.741 2.058 1.00 82.88 114 ALA A C 1
ATOM 796 O O . ALA A 1 114 ? -27.934 -9.383 2.943 1.00 82.88 114 ALA A O 1
ATOM 797 N N . GLN A 1 115 ? -29.702 -8.958 1.616 1.00 86.69 115 GLN A N 1
ATOM 798 C CA . GLN A 1 115 ? -30.033 -7.686 2.251 1.00 86.69 115 GLN A CA 1
ATOM 799 C C . GLN A 1 115 ? -30.658 -7.964 3.624 1.00 86.69 115 GLN A C 1
ATOM 801 O O . GLN A 1 115 ? -31.725 -8.567 3.719 1.00 86.69 115 GLN A O 1
ATOM 806 N N . VAL A 1 116 ? -29.980 -7.538 4.687 1.00 85.44 116 VAL A N 1
ATOM 807 C CA . VAL A 1 116 ? -30.393 -7.744 6.085 1.00 85.44 116 VAL A CA 1
ATOM 808 C C . VAL A 1 116 ? -31.280 -6.599 6.557 1.00 85.44 116 VAL A C 1
ATOM 810 O O . VAL A 1 116 ? -32.223 -6.817 7.312 1.00 85.44 116 VAL A O 1
ATOM 813 N N . ALA A 1 117 ? -30.993 -5.375 6.112 1.00 82.06 117 ALA A N 1
ATOM 814 C CA . ALA A 1 117 ? -31.792 -4.208 6.451 1.00 82.06 117 ALA A CA 1
ATOM 815 C C . ALA A 1 117 ? -31.739 -3.146 5.351 1.00 82.06 117 ALA A C 1
ATOM 817 O O . ALA A 1 117 ? -30.749 -3.011 4.629 1.00 82.06 117 ALA A O 1
ATOM 818 N N . GLN A 1 118 ? -32.811 -2.361 5.269 1.00 83.06 118 GLN A N 1
ATOM 819 C CA . GLN A 1 118 ? -32.856 -1.099 4.543 1.00 83.06 118 GLN A CA 1
ATOM 820 C C . GLN A 1 118 ? -33.208 -0.007 5.537 1.00 83.06 118 GLN A C 1
ATOM 822 O O . GLN A 1 118 ? -34.282 -0.031 6.136 1.00 83.06 118 GLN A O 1
ATOM 827 N N . LEU A 1 119 ? -32.304 0.942 5.711 1.00 77.44 119 LEU A N 1
ATOM 828 C CA . LEU A 1 119 ? -32.536 2.128 6.511 1.00 77.44 119 LEU A CA 1
ATOM 829 C C . LEU A 1 119 ? -32.966 3.226 5.539 1.00 77.44 119 LEU A C 1
ATOM 831 O O . LEU A 1 119 ? -32.328 3.430 4.501 1.00 77.44 119 LEU A O 1
ATOM 835 N N . ALA A 1 120 ? -34.070 3.909 5.849 1.00 66.62 120 ALA A N 1
ATOM 836 C CA . ALA A 1 120 ? -34.448 5.108 5.112 1.00 66.62 120 ALA A CA 1
ATOM 837 C C . ALA A 1 120 ? -33.299 6.113 5.259 1.00 66.62 120 ALA A C 1
ATOM 839 O O . ALA A 1 120 ? -33.028 6.586 6.367 1.00 66.62 120 ALA A O 1
ATOM 840 N N . GLY A 1 121 ? -32.571 6.342 4.170 1.00 59.91 121 GLY A N 1
ATOM 841 C CA . GLY A 1 121 ? -31.465 7.281 4.147 1.00 59.91 121 GLY A CA 1
ATOM 842 C C . GLY A 1 121 ? -31.963 8.683 3.827 1.00 59.91 121 GLY A C 1
ATOM 843 O O . GLY A 1 121 ? -33.103 9.058 4.125 1.00 59.91 121 GLY A O 1
ATOM 844 N N . ASP A 1 122 ? -31.051 9.484 3.304 1.00 56.41 122 ASP A N 1
ATOM 845 C CA . ASP A 1 122 ? -31.128 10.928 3.379 1.00 56.41 122 ASP A CA 1
ATOM 846 C C . ASP A 1 122 ? -32.296 11.514 2.562 1.00 56.41 122 ASP A C 1
ATOM 848 O O . ASP A 1 122 ? -32.610 11.076 1.456 1.00 56.41 122 ASP A O 1
ATOM 852 N N . GLY A 1 123 ? -33.008 12.489 3.139 1.00 54.72 123 GLY A N 1
ATOM 853 C CA . GLY A 1 123 ? -34.160 13.097 2.472 1.00 54.72 123 GLY A CA 1
ATOM 854 C C . GLY A 1 123 ? -33.684 13.957 1.310 1.00 54.72 123 GLY A C 1
ATOM 855 O O . GLY A 1 123 ? -32.728 14.696 1.475 1.00 54.72 123 GLY A O 1
ATOM 856 N N . CYS A 1 124 ? -34.339 13.905 0.152 1.00 58.03 124 CYS A N 1
ATOM 857 C CA . CYS A 1 124 ? -33.888 14.680 -1.003 1.00 58.03 124 CYS A CA 1
ATOM 858 C C . CYS A 1 124 ? -33.752 16.178 -0.673 1.00 58.03 124 CYS A C 1
ATOM 860 O O . CYS A 1 124 ? -34.629 16.764 -0.024 1.00 58.03 124 CYS A O 1
ATOM 862 N N . ASP A 1 125 ? -32.670 16.809 -1.130 1.00 57.47 125 ASP A N 1
ATOM 863 C CA . ASP A 1 125 ? -32.522 18.258 -1.031 1.00 57.47 125 ASP A CA 1
ATOM 864 C C . ASP A 1 125 ? -33.607 18.990 -1.860 1.00 57.47 125 ASP A C 1
ATOM 866 O O . ASP A 1 125 ? -34.423 18.388 -2.564 1.00 57.47 125 ASP A O 1
ATOM 870 N N . ARG A 1 126 ? -33.634 20.329 -1.803 1.00 50.25 126 ARG A N 1
ATOM 871 C CA . ARG A 1 126 ? -34.619 21.140 -2.554 1.00 50.25 126 ARG A CA 1
ATOM 872 C C . ARG A 1 126 ? -34.515 20.991 -4.078 1.00 50.25 126 ARG A C 1
ATOM 874 O O . ARG A 1 126 ? -35.429 21.430 -4.771 1.00 50.25 126 ARG A O 1
ATOM 881 N N . ASN A 1 127 ? -33.425 20.412 -4.575 1.00 53.22 127 ASN A N 1
ATOM 882 C CA . ASN A 1 127 ? -33.164 20.164 -5.986 1.00 53.22 127 ASN A CA 1
ATOM 883 C C . ASN A 1 127 ? -33.445 18.702 -6.377 1.00 53.22 127 ASN A C 1
ATOM 885 O O . ASN A 1 127 ? -33.274 18.353 -7.541 1.00 53.22 127 ASN A O 1
ATOM 889 N N . GLY A 1 128 ? -33.898 17.863 -5.438 1.00 58.22 128 GLY A N 1
ATOM 890 C CA . GLY A 1 128 ? -34.203 16.455 -5.679 1.00 58.22 128 GLY A CA 1
ATOM 891 C C . GLY A 1 128 ? -33.005 15.511 -5.552 1.00 58.22 128 GLY A C 1
ATOM 892 O O . GLY A 1 128 ? -33.122 14.363 -5.964 1.00 58.22 128 GLY A O 1
ATOM 893 N N . ASN A 1 129 ? -31.875 15.949 -4.984 1.00 62.28 129 ASN A N 1
ATOM 894 C CA . ASN A 1 129 ? -30.718 15.079 -4.757 1.00 62.28 129 ASN A CA 1
ATOM 895 C C . ASN A 1 129 ? -30.881 14.299 -3.455 1.00 62.28 129 ASN A C 1
ATOM 897 O O . ASN A 1 129 ? -30.905 14.895 -2.377 1.00 62.28 129 ASN A O 1
ATOM 901 N N . CYS A 1 130 ? -30.965 12.976 -3.553 1.00 68.75 130 CYS A N 1
ATOM 902 C CA . CYS A 1 130 ? -31.236 12.103 -2.412 1.00 68.75 130 CYS A CA 1
ATOM 903 C C . CYS A 1 130 ? -30.018 11.260 -2.005 1.00 68.75 130 CYS A C 1
ATOM 905 O O . CYS A 1 130 ? -30.146 10.416 -1.138 1.00 68.75 130 CYS A O 1
ATOM 907 N N . GLY A 1 131 ? -28.839 11.444 -2.609 1.00 78.06 131 GLY A N 1
ATOM 908 C CA . GLY A 1 131 ? -27.741 10.488 -2.457 1.00 78.06 131 GLY A CA 1
ATOM 909 C C . GLY A 1 131 ? -27.107 10.443 -1.063 1.00 78.06 131 GLY A C 1
ATOM 910 O O . GLY A 1 131 ? -26.777 11.482 -0.484 1.00 78.06 131 GLY A O 1
ATOM 911 N N . VAL A 1 132 ? -26.849 9.226 -0.578 1.00 86.88 132 VAL A N 1
ATOM 912 C CA . VAL A 1 132 ? -25.982 8.971 0.580 1.00 86.88 132 VAL A CA 1
ATOM 913 C C . VAL A 1 132 ? -24.534 8.965 0.095 1.00 86.88 132 VAL A C 1
ATOM 915 O O . VAL A 1 132 ? -24.125 8.053 -0.618 1.00 86.88 132 VAL A O 1
ATOM 918 N N . SER A 1 133 ? -23.746 9.977 0.449 1.00 86.31 133 SER A N 1
ATOM 919 C CA . SER A 1 133 ? -22.388 10.159 -0.080 1.00 86.31 133 SER A CA 1
ATOM 920 C C . SER A 1 133 ? -21.319 9.358 0.659 1.00 86.31 133 SER A C 1
ATOM 922 O O . SER A 1 133 ? -20.268 9.077 0.091 1.00 86.31 133 SER A O 1
ATOM 924 N N . SER A 1 134 ? -21.566 8.997 1.916 1.00 89.25 134 SER A N 1
ATOM 925 C CA . SER A 1 134 ? -20.620 8.242 2.735 1.00 89.25 134 SER A CA 1
ATOM 926 C C . SER A 1 134 ? -21.354 7.396 3.765 1.00 89.25 134 SER A C 1
ATOM 928 O O . SER A 1 134 ? -22.354 7.853 4.320 1.00 89.25 134 SER A O 1
ATOM 930 N N . VAL A 1 135 ? -20.856 6.188 4.026 1.00 93.50 135 VAL A N 1
ATOM 931 C CA . VAL A 1 135 ? -21.308 5.301 5.105 1.00 93.50 135 VAL A CA 1
ATOM 932 C C . VAL A 1 135 ? -20.116 4.740 5.879 1.00 93.50 135 VAL A C 1
ATOM 934 O O . VAL A 1 135 ? -19.023 4.602 5.335 1.00 93.50 135 VAL A O 1
ATOM 937 N N . GLY A 1 136 ? -20.327 4.370 7.140 1.00 91.69 136 GLY A N 1
ATOM 938 C CA . GLY A 1 136 ? -19.318 3.681 7.940 1.00 91.69 136 GLY A CA 1
ATOM 939 C C . GLY A 1 136 ? -19.907 3.009 9.173 1.00 91.69 136 GLY A C 1
ATOM 940 O O . GLY A 1 136 ? -20.978 3.392 9.641 1.00 91.69 136 GLY A O 1
ATOM 941 N N . TYR A 1 137 ? -19.201 2.012 9.697 1.00 89.81 137 TYR A N 1
ATOM 942 C CA . TYR A 1 137 ? -19.471 1.452 11.020 1.00 89.81 137 TYR A CA 1
ATOM 943 C C . TYR A 1 137 ? -18.603 2.135 12.077 1.00 89.81 137 TYR A C 1
ATOM 945 O O . TYR A 1 137 ? -17.475 2.548 11.795 1.00 89.81 137 TYR A O 1
ATOM 953 N N . SER A 1 138 ? -19.106 2.216 13.307 1.00 84.69 138 SER A N 1
ATOM 954 C CA . SER A 1 138 ? -18.253 2.472 14.465 1.00 84.69 138 SER A CA 1
ATOM 955 C C . SER A 1 138 ? -17.289 1.293 14.690 1.00 84.69 138 SER A C 1
ATOM 957 O O . SER A 1 138 ? -17.613 0.159 14.323 1.00 84.69 138 SER A O 1
ATOM 959 N N . PRO A 1 139 ? -16.111 1.516 15.304 1.00 81.44 139 PRO A N 1
ATOM 960 C CA . PRO A 1 139 ? -15.118 0.455 15.513 1.00 81.44 139 PRO A CA 1
ATOM 961 C C . PRO A 1 139 ? -15.623 -0.743 16.330 1.00 81.44 139 PRO A C 1
ATOM 963 O O . PRO A 1 139 ? -15.182 -1.865 16.113 1.00 81.44 139 PRO A O 1
ATOM 966 N N . ASP A 1 140 ? -16.555 -0.509 17.253 1.00 79.25 140 ASP A N 1
ATOM 967 C CA . ASP A 1 140 ? -17.214 -1.532 18.075 1.00 79.25 140 ASP A CA 1
ATOM 968 C C . ASP A 1 140 ? -18.434 -2.174 17.384 1.00 79.25 140 ASP A C 1
ATOM 970 O O . ASP A 1 140 ? -19.031 -3.110 17.910 1.00 79.25 140 ASP A O 1
ATOM 974 N N . GLY A 1 141 ? -18.827 -1.664 16.214 1.00 80.38 141 GLY A N 1
ATOM 975 C CA . GLY A 1 141 ? -19.943 -2.163 15.417 1.00 80.38 141 GLY A CA 1
ATOM 976 C C . GLY A 1 141 ? -21.313 -1.812 15.978 1.00 80.38 141 GLY A C 1
ATOM 977 O O . GLY A 1 141 ? -22.307 -2.274 15.425 1.00 80.38 141 GLY A O 1
ATOM 978 N N . SER A 1 142 ? -21.385 -1.007 17.043 1.00 79.88 142 SER A N 1
ATOM 979 C CA . SER A 1 142 ? -22.644 -0.620 17.684 1.00 79.88 142 SER A CA 1
ATOM 980 C C . SER A 1 142 ? -23.435 0.406 16.874 1.00 79.88 142 SER A C 1
ATOM 982 O O . SER A 1 142 ? -24.655 0.480 17.007 1.00 79.88 142 SER A O 1
ATOM 984 N N . GLN A 1 143 ? -22.773 1.170 16.000 1.00 84.81 143 GLN A N 1
ATOM 985 C CA . GLN A 1 143 ? -23.406 2.203 15.192 1.00 84.81 143 GLN A CA 1
ATOM 986 C C . GLN A 1 143 ? -23.040 2.117 13.716 1.00 84.81 143 GLN A C 1
ATOM 988 O O . GLN A 1 143 ? -21.936 1.734 13.329 1.00 84.81 143 GLN A O 1
ATOM 993 N N . ILE A 1 144 ? -23.981 2.556 12.890 1.00 87.12 144 ILE A N 1
ATOM 994 C CA . ILE A 1 144 ? -23.761 2.927 11.495 1.00 87.12 144 ILE A CA 1
ATOM 995 C C . ILE A 1 144 ? -23.844 4.450 11.419 1.00 87.12 144 ILE A C 1
ATOM 997 O O . ILE A 1 144 ? -24.688 5.048 12.082 1.00 87.12 144 ILE A O 1
ATOM 1001 N N . VAL A 1 145 ? -23.003 5.086 10.610 1.00 89.62 145 VAL A N 1
ATOM 1002 C CA . VAL A 1 145 ? -23.065 6.519 10.292 1.00 89.62 145 VAL A CA 1
ATOM 1003 C C . VAL A 1 145 ? -23.192 6.726 8.788 1.00 89.62 145 VAL A C 1
ATOM 1005 O O . VAL A 1 145 ? -22.653 5.943 8.008 1.00 89.62 145 VAL A O 1
ATOM 1008 N N . SER A 1 146 ? -23.916 7.765 8.370 1.00 87.19 146 SER A N 1
ATOM 1009 C CA . SER A 1 146 ? -24.021 8.156 6.969 1.00 87.19 146 SER A CA 1
ATOM 1010 C C . SER A 1 146 ? -24.088 9.661 6.836 1.00 87.19 146 SER A C 1
ATOM 1012 O O . SER A 1 146 ? -24.627 10.360 7.697 1.00 87.19 146 SER A O 1
ATOM 1014 N N . GLY A 1 147 ? -23.497 10.141 5.749 1.00 85.75 147 GLY A N 1
ATOM 1015 C CA . GLY A 1 147 ? -23.573 11.525 5.318 1.00 85.75 147 GLY A CA 1
ATOM 1016 C C . GLY A 1 147 ? -24.404 11.636 4.050 1.00 85.75 147 GLY A C 1
ATOM 1017 O O . GLY A 1 147 ? -24.129 10.940 3.073 1.00 85.75 147 GLY A O 1
ATOM 1018 N N . GLY A 1 148 ? -25.379 12.536 4.070 1.00 81.50 148 GLY A N 1
ATOM 1019 C CA . GLY A 1 148 ? -26.257 12.800 2.941 1.00 81.50 148 GLY A CA 1
ATOM 1020 C C . GLY A 1 148 ? -25.894 14.035 2.151 1.00 81.50 148 GLY A C 1
ATOM 1021 O O . GLY A 1 148 ? -25.388 15.027 2.683 1.00 81.50 148 GLY A O 1
ATOM 1022 N N . GLN A 1 149 ? -26.245 14.018 0.867 1.00 76.00 149 GLN A N 1
ATOM 1023 C CA . GLN A 1 149 ? -26.244 15.221 0.028 1.00 76.00 149 GLN A CA 1
ATOM 1024 C C . GLN A 1 149 ? -27.242 16.282 0.527 1.00 76.00 149 GLN A C 1
ATOM 1026 O O . GLN A 1 149 ? -27.090 17.466 0.230 1.00 76.00 149 GLN A O 1
ATOM 1031 N N . ASP A 1 150 ? -28.191 15.886 1.380 1.00 71.75 150 ASP A N 1
ATOM 1032 C CA . ASP A 1 150 ? -29.091 16.774 2.124 1.00 71.75 150 ASP A CA 1
ATOM 1033 C C . ASP A 1 150 ? -28.383 17.621 3.201 1.00 71.75 150 ASP A C 1
ATOM 1035 O O . ASP A 1 150 ? -28.982 18.514 3.811 1.00 71.75 150 ASP A O 1
ATOM 1039 N N . GLY A 1 151 ? -27.081 17.389 3.406 1.00 72.12 151 GLY A N 1
ATOM 1040 C CA . GLY A 1 151 ? -26.241 18.121 4.345 1.00 72.12 151 GLY A CA 1
ATOM 1041 C C . GLY A 1 151 ? -26.437 17.689 5.794 1.00 72.12 151 GLY A C 1
ATOM 1042 O O . GLY A 1 151 ? -26.139 18.474 6.703 1.00 72.12 151 GLY A O 1
ATOM 1043 N N . THR A 1 152 ? -26.959 16.485 6.017 1.00 72.88 152 THR A N 1
ATOM 1044 C CA . THR A 1 152 ? -27.107 15.899 7.345 1.00 72.88 152 THR A CA 1
ATOM 1045 C C . THR A 1 152 ? -26.203 14.683 7.525 1.00 72.88 152 THR A C 1
ATOM 1047 O O . THR A 1 152 ? -25.847 13.990 6.573 1.00 72.88 152 THR A O 1
ATOM 1050 N N . VAL A 1 153 ? -25.813 14.452 8.776 1.00 82.12 153 VAL A N 1
ATOM 1051 C CA . VAL A 1 153 ? -25.163 13.221 9.219 1.00 82.12 153 VAL A CA 1
ATOM 1052 C C . VAL A 1 153 ? -26.115 12.515 10.165 1.00 82.12 153 VAL A C 1
ATOM 1054 O O . VAL A 1 153 ? -26.641 13.121 11.106 1.00 82.12 153 VAL A O 1
ATOM 1057 N N . ARG A 1 154 ? -26.341 11.236 9.911 1.00 78.19 154 ARG A N 1
ATOM 1058 C CA . ARG A 1 154 ? -27.234 10.383 10.686 1.00 78.19 154 ARG A CA 1
ATOM 1059 C C . ARG A 1 154 ? -26.439 9.215 11.270 1.00 78.19 154 ARG A C 1
ATOM 1061 O O . ARG A 1 154 ? -25.442 8.791 10.691 1.00 78.19 154 ARG A O 1
ATOM 1068 N N . ALA A 1 155 ? -26.855 8.753 12.444 1.00 81.19 155 ALA A N 1
ATOM 1069 C CA . ALA A 1 155 ? -26.287 7.612 13.145 1.00 81.19 155 ALA A CA 1
ATOM 1070 C C . ALA A 1 155 ? -27.409 6.658 13.566 1.00 81.19 155 ALA A C 1
ATOM 1072 O O . ALA A 1 155 ? -28.375 7.096 14.201 1.00 81.19 155 ALA A O 1
ATOM 1073 N N . TRP A 1 156 ? -27.282 5.377 13.230 1.00 81.06 156 TRP A N 1
ATOM 1074 C CA . TRP A 1 156 ? -28.231 4.315 13.577 1.00 81.06 156 TRP A CA 1
ATOM 1075 C C . TRP A 1 156 ? -27.576 3.329 14.526 1.00 81.06 156 TRP A C 1
ATOM 1077 O O . TRP A 1 156 ? -26.398 3.021 14.371 1.00 81.06 156 TRP A O 1
ATOM 1087 N N . ASP A 1 157 ? -28.361 2.803 15.455 1.00 74.12 157 ASP A N 1
ATOM 1088 C CA . ASP A 1 157 ? -28.013 1.622 16.225 1.00 74.12 157 ASP A CA 1
ATOM 1089 C C . ASP A 1 157 ? -27.920 0.432 15.267 1.00 74.12 157 ASP A C 1
ATOM 1091 O O . ASP A 1 157 ? -28.823 0.197 14.458 1.00 74.12 157 ASP A O 1
ATOM 1095 N N . ALA A 1 158 ? -26.801 -0.281 15.291 1.00 70.44 158 ALA A N 1
ATOM 1096 C CA . ALA A 1 158 ? -26.590 -1.391 14.385 1.00 70.44 158 ALA A CA 1
ATOM 1097 C C . ALA A 1 158 ? -27.429 -2.621 14.780 1.00 70.44 158 ALA A C 1
ATOM 1099 O O . ALA A 1 158 ? -28.106 -3.134 13.898 1.00 70.44 158 ALA A O 1
ATOM 1100 N N . PRO A 1 159 ? -27.469 -3.107 16.031 1.00 64.75 159 PRO A N 1
ATOM 1101 C CA . PRO A 1 159 ? -28.343 -4.227 16.397 1.00 64.75 159 PRO A CA 1
ATOM 1102 C C . PRO A 1 159 ? -29.829 -3.999 16.074 1.00 64.75 159 PRO A C 1
ATOM 1104 O O . PRO A 1 159 ? -30.446 -4.819 15.390 1.00 64.75 159 PRO A O 1
ATOM 1107 N N . ASP A 1 160 ? -30.374 -2.862 16.506 1.00 56.97 160 ASP A N 1
ATOM 1108 C CA . ASP A 1 160 ? -31.810 -2.575 16.483 1.00 56.97 160 ASP A CA 1
ATOM 1109 C C . ASP A 1 160 ? -32.241 -1.812 15.224 1.00 56.97 160 ASP A C 1
ATOM 1111 O O . ASP A 1 160 ? -33.435 -1.680 14.944 1.00 56.97 160 ASP A O 1
ATOM 1115 N N . ARG A 1 161 ? -31.277 -1.332 14.425 1.00 64.94 161 ARG A N 1
ATOM 1116 C CA . ARG A 1 161 ? -31.494 -0.619 13.150 1.00 64.94 161 ARG A CA 1
ATOM 1117 C C . ARG A 1 161 ? -32.315 0.666 13.310 1.00 64.94 161 ARG A C 1
ATOM 1119 O O . ARG A 1 161 ? -32.956 1.131 12.366 1.00 64.94 161 ARG A O 1
ATOM 1126 N N . VAL A 1 162 ? -32.276 1.263 14.500 1.00 54.00 162 VAL A N 1
ATOM 1127 C CA . VAL A 1 162 ? -33.023 2.476 14.856 1.00 54.00 162 VAL A CA 1
ATOM 1128 C C . VAL A 1 162 ? -32.138 3.704 14.680 1.00 54.00 162 VAL A C 1
ATOM 1130 O O . VAL A 1 162 ? -30.985 3.705 15.090 1.00 54.00 162 VAL A O 1
ATOM 1133 N N . LEU A 1 163 ? -32.668 4.786 14.104 1.00 53.56 163 LEU A N 1
ATOM 1134 C CA . LEU A 1 163 ? -31.959 6.067 14.048 1.00 53.56 163 LEU A CA 1
ATOM 1135 C C . LEU A 1 163 ? -31.783 6.636 15.468 1.00 53.56 163 LEU A C 1
ATOM 1137 O O . LEU A 1 163 ? -32.760 7.007 16.117 1.00 53.56 163 LEU A O 1
ATOM 1141 N N . VAL A 1 164 ? -30.537 6.750 15.926 1.00 55.88 164 VAL A N 1
ATOM 1142 C CA . VAL A 1 164 ? -30.182 7.232 17.271 1.00 55.88 164 VAL A CA 1
ATOM 1143 C C . VAL A 1 164 ? -29.932 8.739 17.270 1.00 55.88 164 VAL A C 1
ATOM 1145 O O . VAL A 1 164 ? -30.275 9.432 18.229 1.00 55.88 164 VAL A O 1
ATOM 1148 N N . LYS A 1 165 ? -29.344 9.284 16.196 1.00 59.62 165 LYS A N 1
ATOM 1149 C CA . LYS A 1 165 ? -28.994 10.711 16.119 1.00 59.62 165 LYS A CA 1
ATOM 1150 C C . LYS A 1 165 ? -29.001 11.223 14.682 1.00 59.62 165 LYS A C 1
ATOM 1152 O O . LYS A 1 165 ? -28.542 10.539 13.778 1.00 59.62 165 LYS A O 1
ATOM 1157 N N . ALA A 1 166 ? -29.464 12.455 14.480 1.00 53.34 166 ALA A N 1
ATOM 1158 C CA . ALA A 1 166 ? -29.352 13.177 13.213 1.00 53.34 166 ALA A CA 1
ATOM 1159 C C . ALA A 1 166 ? -28.906 14.619 13.483 1.00 53.34 166 ALA A C 1
ATOM 1161 O O . ALA A 1 166 ? -29.479 15.293 14.341 1.00 53.34 166 ALA A O 1
ATOM 1162 N N . ALA A 1 167 ? -27.888 15.094 12.770 1.00 55.50 167 ALA A N 1
ATOM 1163 C CA . ALA A 1 167 ? -27.384 16.461 12.862 1.00 55.50 167 ALA A CA 1
ATOM 1164 C C . ALA A 1 167 ? -27.287 17.079 11.459 1.00 55.50 167 ALA A C 1
ATOM 1166 O O . ALA A 1 167 ? -26.622 16.534 10.583 1.00 55.50 167 ALA A O 1
ATOM 1167 N N . GLY A 1 168 ? -27.962 18.210 11.234 1.00 55.44 168 GLY A N 1
ATOM 1168 C CA . GLY A 1 168 ? -27.818 19.007 10.007 1.00 55.44 168 GLY A CA 1
ATOM 1169 C C . GLY A 1 168 ? -26.618 19.958 10.056 1.00 55.44 168 GLY A C 1
ATOM 1170 O O . GLY A 1 168 ? -25.932 20.024 11.076 1.00 55.44 168 GLY A O 1
ATOM 1171 N N . ARG A 1 169 ? -26.391 20.706 8.958 1.00 42.09 169 ARG A N 1
ATOM 1172 C CA . ARG A 1 169 ? -25.306 21.700 8.774 1.00 42.09 169 ARG A CA 1
ATOM 1173 C C . ARG A 1 169 ? -24.776 22.280 10.093 1.00 42.09 169 ARG A C 1
ATOM 1175 O O . ARG A 1 169 ? -25.479 23.032 10.774 1.00 42.09 169 ARG A O 1
ATOM 1182 N N . ILE A 1 170 ? -23.509 21.972 10.391 1.00 38.75 170 ILE A N 1
ATOM 1183 C CA . ILE A 1 170 ? -22.713 22.499 11.510 1.00 38.75 170 ILE A CA 1
ATOM 1184 C C . ILE A 1 170 ? -22.511 24.006 11.294 1.00 38.75 170 ILE A C 1
ATOM 1186 O O . ILE A 1 170 ? -21.497 24.477 10.789 1.00 38.75 170 ILE A O 1
ATOM 1190 N N . SER A 1 171 ? -23.546 24.789 11.573 1.00 30.11 171 SER A N 1
ATOM 1191 C CA . SER A 1 171 ? -23.493 26.254 11.538 1.00 30.11 171 SER A CA 1
ATOM 1192 C C . SER A 1 171 ? -24.351 26.898 12.625 1.00 30.11 171 SER A C 1
ATOM 1194 O O . SER A 1 171 ? -24.250 28.107 12.815 1.00 30.11 171 SER A O 1
ATOM 1196 N N . ARG A 1 172 ? -25.183 26.138 13.355 1.00 25.02 172 ARG A N 1
ATOM 1197 C CA . ARG A 1 172 ? -25.961 26.621 14.511 1.00 25.02 172 ARG A CA 1
ATOM 1198 C C . ARG A 1 172 ? -26.170 25.502 15.542 1.00 25.02 172 ARG A C 1
ATOM 1200 O O . ARG A 1 172 ? -26.187 24.340 15.138 1.00 25.02 172 ARG A O 1
ATOM 1207 N N . PRO A 1 173 ? -26.330 25.824 16.844 1.00 33.19 173 PRO A N 1
ATOM 1208 C CA . PRO A 1 173 ? -26.612 24.817 17.862 1.00 33.19 173 PRO A CA 1
ATOM 1209 C C . PRO A 1 173 ? -27.899 24.067 17.493 1.00 33.19 173 PRO A C 1
ATOM 1211 O O . PRO A 1 173 ? -28.883 24.686 17.085 1.00 33.19 173 PRO A O 1
ATOM 1214 N N . ALA A 1 174 ? -27.848 22.738 17.580 1.00 35.34 174 ALA A N 1
ATOM 1215 C CA . ALA A 1 174 ? -28.871 21.818 17.094 1.00 35.34 174 ALA A CA 1
ATOM 1216 C C . ALA A 1 174 ? -30.275 22.111 17.663 1.00 35.34 174 ALA A C 1
ATOM 1218 O O . ALA A 1 174 ? -30.402 22.297 18.875 1.00 35.34 174 ALA A O 1
ATOM 1219 N N . PRO A 1 175 ? -31.349 22.063 16.853 1.00 39.50 175 PRO A N 1
ATOM 1220 C CA . PRO A 1 175 ? -32.678 21.829 17.381 1.00 39.50 175 PRO A CA 1
ATOM 1221 C C . PRO A 1 175 ? -32.909 20.321 17.539 1.00 39.50 175 PRO A C 1
ATOM 1223 O O . PRO A 1 175 ? -32.590 19.512 16.670 1.00 39.50 175 PRO A O 1
ATOM 1226 N N . ILE A 1 176 ? -33.483 19.959 18.679 1.00 46.78 176 ILE A N 1
ATOM 1227 C CA . ILE A 1 176 ? -34.070 18.648 18.948 1.00 46.78 176 ILE A CA 1
ATOM 1228 C C . ILE A 1 176 ? -35.165 18.393 17.895 1.00 46.78 176 ILE A C 1
ATOM 1230 O O . ILE A 1 176 ? -36.019 19.256 17.693 1.00 46.78 176 ILE A O 1
ATOM 1234 N N . LEU A 1 177 ? -35.149 17.223 17.241 1.00 47.09 177 LEU A N 1
ATOM 1235 C CA . LEU A 1 177 ? -36.145 16.824 16.233 1.00 47.09 177 LEU A CA 1
ATOM 1236 C C . LEU A 1 177 ? -37.578 17.006 16.755 1.00 47.09 177 LEU A C 1
ATOM 1238 O O . LEU A 1 177 ? -37.901 16.578 17.875 1.00 47.09 177 LEU A O 1
ATOM 1242 N N . THR A 1 178 ? -38.437 17.595 15.923 1.00 52.34 178 THR A N 1
ATOM 1243 C CA . THR A 1 178 ? -39.847 17.850 16.241 1.00 52.34 178 THR A CA 1
ATOM 1244 C C . THR A 1 178 ? -40.659 16.550 16.273 1.00 52.34 178 THR A C 1
ATOM 1246 O O . THR A 1 178 ? -40.287 15.545 15.667 1.00 52.34 178 THR A O 1
ATOM 1249 N N . ALA A 1 179 ? -41.796 16.545 16.976 1.00 46.50 179 ALA A N 1
ATOM 1250 C CA . ALA A 1 179 ? -42.662 15.364 17.081 1.00 46.50 179 ALA A CA 1
ATOM 1251 C C . ALA A 1 179 ? -43.141 14.850 15.706 1.00 46.50 179 ALA A C 1
ATOM 1253 O O . ALA A 1 179 ? -43.225 13.643 15.489 1.00 46.50 179 ALA A O 1
ATOM 1254 N N . THR A 1 180 ? -43.372 15.762 14.758 1.00 46.78 180 THR A N 1
ATOM 1255 C CA . THR A 1 180 ? -43.781 15.445 13.383 1.00 46.78 180 THR A CA 1
ATOM 1256 C C . THR A 1 180 ? -42.683 14.719 12.609 1.00 46.78 180 THR A C 1
ATOM 1258 O O . THR A 1 180 ? -42.966 13.785 11.864 1.00 46.78 180 THR A O 1
ATOM 1261 N N . GLU A 1 181 ? -41.421 15.106 12.805 1.00 49.81 181 GLU A N 1
ATOM 1262 C CA . GLU A 1 181 ? -40.275 14.426 12.197 1.00 49.81 181 GLU A CA 1
ATOM 1263 C C . GLU A 1 181 ? -40.095 13.030 12.800 1.00 49.81 181 GLU A C 1
ATOM 1265 O O . GLU A 1 181 ? -39.960 12.062 12.059 1.00 49.81 181 GLU A O 1
ATOM 1270 N N . ARG A 1 182 ? -40.213 12.881 14.126 1.00 52.75 182 ARG A N 1
ATOM 1271 C CA . ARG A 1 182 ? -40.124 11.566 14.794 1.00 52.75 182 ARG A CA 1
ATOM 1272 C C . ARG A 1 182 ? -41.188 10.583 14.310 1.00 52.75 182 ARG A C 1
ATOM 1274 O O . ARG A 1 182 ? -40.885 9.414 14.095 1.00 52.75 182 ARG A O 1
ATOM 1281 N N . GLN A 1 183 ? -42.411 11.065 14.092 1.00 49.50 183 GLN A N 1
ATOM 1282 C CA . GLN A 1 183 ? -43.506 10.251 13.569 1.00 49.50 183 GLN A CA 1
ATOM 1283 C C . GLN A 1 183 ? -43.305 9.902 12.087 1.00 49.50 183 GLN A C 1
ATOM 1285 O O . GLN A 1 183 ? -43.580 8.776 11.681 1.00 49.50 183 GLN A O 1
ATOM 1290 N N . ARG A 1 184 ? -42.771 10.836 11.288 1.00 45.41 184 ARG A N 1
ATOM 1291 C CA . ARG A 1 184 ? -42.429 10.609 9.875 1.00 45.41 184 ARG A CA 1
ATOM 1292 C C . ARG A 1 184 ? -41.301 9.586 9.701 1.00 45.41 184 ARG A C 1
ATOM 1294 O O . ARG A 1 184 ? -41.309 8.862 8.712 1.00 45.41 184 ARG A O 1
ATOM 1301 N N . PHE A 1 185 ? -40.369 9.517 10.652 1.00 47.72 185 PHE A N 1
ATOM 1302 C CA . PHE A 1 185 ? -39.232 8.589 10.649 1.00 47.72 185 PHE A CA 1
ATOM 1303 C C . PHE A 1 185 ? -39.462 7.307 11.473 1.00 47.72 185 PHE A C 1
ATOM 1305 O O . PHE A 1 185 ? -38.528 6.531 11.642 1.00 47.72 185 PHE A O 1
ATOM 1312 N N . GLY A 1 186 ? -40.676 7.064 11.986 1.00 41.09 186 GLY A N 1
ATOM 1313 C CA . GLY A 1 186 ? -41.008 5.823 12.703 1.00 41.09 186 GLY A CA 1
ATOM 1314 C C . GLY A 1 186 ? -40.250 5.616 14.022 1.00 41.09 186 GLY A C 1
ATOM 1315 O O . GLY A 1 186 ? -40.034 4.477 14.426 1.00 41.09 186 GLY A O 1
ATOM 1316 N N . ILE A 1 187 ? -39.832 6.694 14.693 1.00 48.16 187 ILE A N 1
ATOM 1317 C CA . ILE A 1 187 ? -39.040 6.624 15.928 1.00 48.16 187 ILE A CA 1
ATOM 1318 C C . ILE A 1 187 ? -39.969 6.281 17.108 1.00 48.16 187 ILE A C 1
ATOM 1320 O O . ILE A 1 187 ? -40.760 7.119 17.551 1.00 48.16 187 ILE A O 1
ATOM 1324 N N . GLY A 1 188 ? -39.883 5.037 17.596 1.00 43.91 188 GLY A N 1
ATOM 1325 C CA . GLY A 1 188 ? -40.490 4.580 18.855 1.00 43.91 188 GLY A CA 1
ATOM 1326 C C . GLY A 1 188 ? -39.874 5.262 20.087 1.00 43.91 188 GLY A C 1
ATOM 1327 O O . GLY A 1 188 ? -38.842 5.913 19.975 1.00 43.91 188 GLY A O 1
ATOM 1328 N N . GLN A 1 189 ? -40.553 5.165 21.239 1.00 44.31 189 GLN A N 1
ATOM 1329 C CA . GLN A 1 189 ? -40.284 5.915 22.483 1.00 44.31 189 GLN A CA 1
ATOM 1330 C C . GLN A 1 189 ? -38.802 6.045 22.880 1.00 44.31 189 GLN A C 1
ATOM 1332 O O . GLN A 1 189 ? -38.007 5.147 22.631 1.00 44.31 189 GLN A O 1
ATOM 1337 N N . GLU A 1 190 ? -38.488 7.171 23.546 1.00 41.94 190 GLU A N 1
ATOM 1338 C CA . GLU A 1 190 ? -37.198 7.498 24.176 1.00 41.94 190 GLU A CA 1
ATOM 1339 C C . GLU A 1 190 ? -36.426 6.256 24.632 1.00 41.94 190 GLU A C 1
ATOM 1341 O O . GLU A 1 190 ? -36.862 5.537 25.532 1.00 41.94 190 GLU A O 1
ATOM 1346 N N . VAL A 1 191 ? -35.251 6.040 24.031 1.00 44.91 191 VAL A N 1
ATOM 1347 C CA . VAL A 1 191 ? -34.261 5.098 24.552 1.00 44.91 191 VAL A CA 1
ATOM 1348 C C . VAL A 1 191 ? -33.925 5.567 25.963 1.00 44.91 191 VAL A C 1
ATOM 1350 O O . VAL A 1 191 ? -33.352 6.642 26.154 1.00 44.91 191 VAL A O 1
ATOM 1353 N N . SER A 1 192 ? -34.355 4.791 26.958 1.00 48.25 192 SER A N 1
ATOM 1354 C CA . SER A 1 192 ? -33.965 5.002 28.346 1.00 48.25 192 SER A CA 1
ATOM 1355 C C . SER A 1 192 ? -32.440 5.041 28.391 1.00 48.25 192 SER A C 1
ATOM 1357 O O . SER A 1 192 ? -31.793 4.146 27.844 1.00 48.25 192 SER A O 1
ATOM 1359 N N . LEU A 1 193 ? -31.867 6.100 28.974 1.00 47.75 193 LEU A N 1
ATOM 1360 C CA . LEU A 1 193 ? -30.421 6.176 29.174 1.00 47.75 193 LEU A CA 1
ATOM 1361 C C . LEU A 1 193 ? -29.958 4.860 29.816 1.00 47.75 193 LEU A C 1
ATOM 1363 O O . LEU A 1 193 ? -30.634 4.395 30.742 1.00 47.75 193 LEU A O 1
ATOM 1367 N N . PRO A 1 194 ? -28.846 4.262 29.345 1.00 57.03 194 PRO A N 1
ATOM 1368 C CA . PRO A 1 194 ? -28.311 3.069 29.974 1.00 57.03 194 PRO A CA 1
ATOM 1369 C C . PRO A 1 194 ? -28.182 3.321 31.471 1.00 57.03 194 PRO A C 1
ATOM 1371 O O . PRO A 1 194 ? -27.902 4.449 31.896 1.00 57.03 194 PRO A O 1
ATOM 1374 N N . ASP A 1 195 ? -28.406 2.286 32.275 1.00 76.12 195 ASP A N 1
ATOM 1375 C CA . ASP A 1 195 ? -28.262 2.420 33.715 1.00 76.12 195 ASP A CA 1
ATOM 1376 C C . ASP A 1 195 ? -26.871 3.013 34.051 1.00 76.12 195 ASP A C 1
ATOM 1378 O O . ASP A 1 195 ? -25.913 2.842 33.283 1.00 76.12 195 ASP A O 1
ATOM 1382 N N . PRO A 1 196 ? -26.723 3.722 35.183 1.00 70.56 196 PRO A N 1
ATOM 1383 C CA . PRO A 1 196 ? -25.480 4.417 35.509 1.00 70.56 196 PRO A CA 1
ATOM 1384 C C . PRO A 1 196 ? -24.222 3.536 35.452 1.00 70.56 196 PRO A C 1
ATOM 1386 O O . PRO A 1 196 ? -23.143 4.045 35.154 1.00 70.56 196 PRO A O 1
ATOM 1389 N N . GLN A 1 197 ? -24.339 2.222 35.684 1.00 73.44 197 GLN A N 1
ATOM 1390 C CA . GLN A 1 197 ? -23.201 1.302 35.612 1.00 73.44 197 GLN A CA 1
ATOM 1391 C C . GLN A 1 197 ? -22.800 1.004 34.165 1.00 73.44 197 GLN A C 1
ATOM 1393 O O . GLN A 1 197 ? -21.617 0.831 33.870 1.00 73.44 197 GLN A O 1
ATOM 1398 N N . THR A 1 198 ? -23.762 0.949 33.248 1.00 70.31 198 THR A N 1
ATOM 1399 C CA . THR A 1 198 ? -23.500 0.808 31.811 1.00 70.31 198 THR A CA 1
ATOM 1400 C C . THR A 1 198 ? -22.892 2.083 31.230 1.00 70.31 198 THR A C 1
ATOM 1402 O O . THR A 1 198 ? -21.892 2.002 30.519 1.00 70.31 198 THR A O 1
ATOM 1405 N N . LEU A 1 199 ? -23.392 3.264 31.613 1.00 67.06 199 LEU A N 1
ATOM 1406 C CA . LEU A 1 199 ? -22.764 4.539 31.236 1.00 67.06 199 LEU A CA 1
ATOM 1407 C C . LEU A 1 199 ? -21.319 4.638 31.738 1.00 67.06 199 LEU A C 1
ATOM 1409 O O . LEU A 1 199 ? -20.429 5.026 30.985 1.00 67.06 199 LEU A O 1
ATOM 1413 N N . GLN A 1 200 ? -21.066 4.238 32.984 1.00 72.81 200 GLN A N 1
ATOM 1414 C CA . GLN A 1 200 ? -19.720 4.271 33.548 1.00 72.81 200 GLN A CA 1
ATOM 1415 C C . GLN A 1 200 ? -18.766 3.298 32.843 1.00 72.81 200 GLN A C 1
ATOM 1417 O O . GLN A 1 200 ? -17.617 3.657 32.594 1.00 72.81 200 GLN A O 1
ATOM 1422 N N . ARG A 1 201 ? -19.238 2.104 32.458 1.00 78.88 201 ARG A N 1
ATOM 1423 C CA . ARG A 1 201 ? -18.455 1.164 31.639 1.00 78.88 201 ARG A CA 1
ATOM 1424 C C . ARG A 1 201 ? -18.098 1.758 30.278 1.00 78.88 201 ARG A C 1
ATOM 1426 O O . ARG A 1 201 ? -16.922 1.776 29.936 1.00 78.88 201 ARG A O 1
ATOM 1433 N N . LEU A 1 202 ? -19.069 2.313 29.552 1.00 72.00 202 LEU A N 1
ATOM 1434 C CA . LEU A 1 202 ? -18.833 2.927 28.239 1.00 72.00 202 LEU A CA 1
ATOM 1435 C C . LEU A 1 202 ? -17.839 4.096 28.309 1.00 72.00 202 LEU A C 1
ATOM 1437 O O . LEU A 1 202 ? -17.002 4.246 27.425 1.00 72.00 202 LEU A O 1
ATOM 1441 N N . MET A 1 203 ? -17.882 4.901 29.377 1.00 72.25 203 MET A N 1
ATOM 1442 C CA . MET A 1 203 ? -16.910 5.981 29.585 1.00 72.25 203 MET A CA 1
ATOM 1443 C C . MET A 1 203 ? -15.481 5.460 29.774 1.00 72.25 203 MET A C 1
ATOM 1445 O O . MET A 1 203 ? -14.548 6.046 29.232 1.00 72.25 203 MET A O 1
ATOM 1449 N N . VAL A 1 204 ? -15.302 4.366 30.520 1.00 76.69 204 VAL A N 1
ATOM 1450 C CA . VAL A 1 204 ? -13.983 3.740 30.713 1.00 76.69 204 VAL A CA 1
ATOM 1451 C C . VAL A 1 204 ? -13.471 3.129 29.406 1.00 76.69 204 VAL A C 1
ATOM 1453 O O . VAL A 1 204 ? -12.299 3.297 29.078 1.00 76.69 204 VAL A O 1
ATOM 1456 N N . GLN A 1 205 ? -14.344 2.495 28.618 1.00 79.12 205 GLN A N 1
ATOM 1457 C CA . GLN A 1 205 ? -13.979 1.957 27.302 1.00 79.12 205 GLN A CA 1
ATOM 1458 C C . GLN A 1 205 ? -13.584 3.062 26.315 1.00 79.12 205 GLN A C 1
ATOM 1460 O O . GLN A 1 205 ? -12.584 2.932 25.617 1.00 79.12 205 GLN A O 1
ATOM 1465 N N . ALA A 1 206 ? -14.307 4.185 26.303 1.00 71.94 206 ALA A N 1
ATOM 1466 C CA . ALA A 1 206 ? -13.940 5.345 25.493 1.00 71.94 206 ALA A CA 1
ATOM 1467 C C . ALA A 1 206 ? -12.558 5.900 25.885 1.00 71.94 206 ALA A C 1
ATOM 1469 O O . ALA A 1 206 ? -11.725 6.142 25.018 1.00 71.94 206 ALA A O 1
ATOM 1470 N N . GLN A 1 207 ? -12.270 6.011 27.187 1.00 80.38 207 GLN A N 1
ATOM 1471 C CA . GLN A 1 207 ? -10.942 6.414 27.666 1.00 80.38 207 GLN A CA 1
ATOM 1472 C C . GLN A 1 207 ? -9.847 5.420 27.259 1.00 80.38 207 GLN A C 1
ATOM 1474 O O . GLN A 1 207 ? -8.740 5.833 26.921 1.00 80.38 207 GLN A O 1
ATOM 1479 N N . ALA A 1 208 ? -10.135 4.116 27.279 1.00 79.00 208 ALA A N 1
ATOM 1480 C CA . ALA A 1 208 ? -9.196 3.104 26.808 1.00 79.00 208 ALA A CA 1
ATOM 1481 C C . ALA A 1 208 ? -8.876 3.286 25.312 1.00 79.00 208 ALA A C 1
ATOM 1483 O O . ALA A 1 208 ? -7.712 3.202 24.925 1.00 79.00 208 ALA A O 1
ATOM 1484 N N . LEU A 1 209 ? -9.876 3.603 24.482 1.00 80.81 209 LEU A N 1
ATOM 1485 C CA . LEU A 1 209 ? -9.688 3.872 23.052 1.00 80.81 209 LEU A CA 1
ATOM 1486 C C . LEU A 1 209 ? -8.864 5.142 22.785 1.00 80.81 209 LEU A C 1
ATOM 1488 O O . LEU A 1 209 ? -8.001 5.114 21.908 1.00 80.81 209 LEU A O 1
ATOM 1492 N N . ASP A 1 210 ? -9.039 6.206 23.575 1.00 77.62 210 ASP A N 1
ATOM 1493 C CA . ASP A 1 210 ? -8.197 7.410 23.479 1.00 77.62 210 ASP A CA 1
ATOM 1494 C C . ASP A 1 210 ? -6.711 7.073 23.708 1.00 77.62 210 ASP A C 1
ATOM 1496 O O . ASP A 1 210 ? -5.820 7.598 23.034 1.00 77.62 210 ASP A O 1
ATOM 1500 N N . TRP A 1 211 ? -6.421 6.163 24.645 1.00 84.00 211 TRP A N 1
ATOM 1501 C CA . TRP A 1 211 ? -5.062 5.672 24.885 1.00 84.00 211 TRP A CA 1
ATOM 1502 C C . TRP A 1 211 ? -4.529 4.802 23.742 1.00 84.00 211 TRP A C 1
ATOM 1504 O O . TRP A 1 211 ? -3.344 4.897 23.414 1.00 84.00 211 TRP A O 1
ATOM 1514 N N . VAL A 1 212 ? -5.381 4.000 23.091 1.00 76.56 212 VAL A N 1
ATOM 1515 C CA . VAL A 1 212 ? -5.006 3.262 21.871 1.00 76.56 212 VAL A CA 1
ATOM 1516 C C . VAL A 1 212 ? -4.617 4.237 20.757 1.00 76.56 212 VAL A C 1
ATOM 1518 O O . VAL A 1 212 ? -3.568 4.072 20.129 1.00 76.56 212 VAL A O 1
ATOM 1521 N N . GLU A 1 213 ? -5.405 5.289 20.532 1.00 76.12 213 GLU A N 1
ATOM 1522 C CA . GLU A 1 213 ? -5.114 6.303 19.512 1.00 76.12 213 GLU A CA 1
ATOM 1523 C C . GLU A 1 213 ? -3.804 7.056 19.802 1.00 76.12 213 GLU A C 1
ATOM 1525 O O . GLU A 1 213 ? -2.967 7.250 18.908 1.00 76.12 213 GLU A O 1
ATOM 1530 N N . GLN A 1 214 ? -3.570 7.416 21.066 1.00 80.12 214 GLN A N 1
ATOM 1531 C CA . GLN A 1 214 ? -2.304 8.004 21.504 1.00 80.12 214 GLN A CA 1
ATOM 1532 C C . GLN A 1 214 ? -1.125 7.053 21.274 1.00 80.12 214 GLN A C 1
ATOM 1534 O O . GLN A 1 214 ? -0.094 7.479 20.751 1.00 80.12 214 GLN A O 1
ATOM 1539 N N . GLY A 1 215 ? -1.278 5.764 21.590 1.00 79.50 215 GLY A N 1
ATOM 1540 C CA . GLY A 1 215 ? -0.257 4.747 21.341 1.00 79.50 215 GLY A CA 1
ATOM 1541 C C . GLY A 1 215 ? 0.100 4.630 19.860 1.00 79.50 215 GLY A C 1
ATOM 1542 O O . GLY A 1 215 ? 1.281 4.642 19.508 1.00 79.50 215 GLY A O 1
ATOM 1543 N N . HIS A 1 216 ? -0.897 4.627 18.968 1.00 76.94 216 HIS A N 1
ATOM 1544 C CA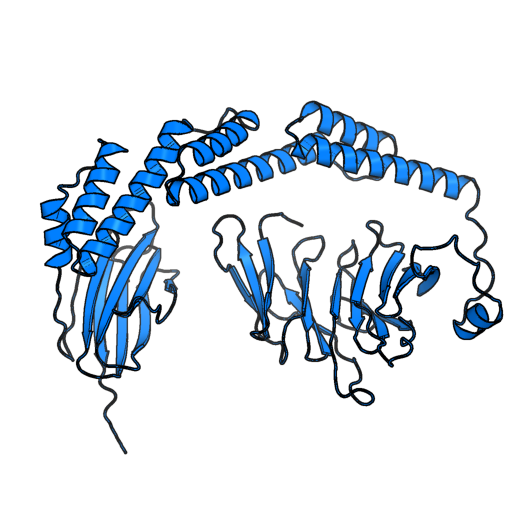 . HIS A 1 216 ? -0.661 4.657 17.521 1.00 76.94 216 HIS A CA 1
ATOM 1545 C C . HIS A 1 216 ? 0.081 5.918 17.076 1.00 76.94 216 HIS A C 1
ATOM 1547 O O . HIS A 1 216 ? 1.005 5.832 16.268 1.00 76.94 216 HIS A O 1
ATOM 1553 N N . THR A 1 217 ? -0.303 7.081 17.598 1.00 76.75 217 THR A N 1
ATOM 1554 C CA . THR A 1 217 ? 0.331 8.363 17.265 1.00 76.75 217 THR A CA 1
ATOM 1555 C C . THR A 1 217 ? 1.793 8.393 17.706 1.00 76.75 217 THR A C 1
ATOM 1557 O O . THR A 1 217 ? 2.669 8.759 16.925 1.00 76.75 217 THR A O 1
ATOM 1560 N N . LEU A 1 218 ? 2.082 7.929 18.924 1.00 82.44 218 LEU A N 1
ATOM 1561 C CA . LEU A 1 218 ? 3.439 7.834 19.462 1.00 82.44 218 LEU A CA 1
ATOM 1562 C C . LEU A 1 218 ? 4.286 6.812 18.697 1.00 82.44 218 LEU A C 1
ATOM 1564 O O . LEU A 1 218 ? 5.447 7.086 18.393 1.00 82.44 218 LEU A O 1
ATOM 1568 N N . ALA A 1 219 ? 3.707 5.668 18.323 1.00 77.12 219 ALA A N 1
ATOM 1569 C CA . ALA A 1 219 ? 4.395 4.667 17.515 1.00 77.12 219 ALA A CA 1
ATOM 1570 C C . ALA A 1 219 ? 4.742 5.220 16.125 1.00 77.12 219 ALA A C 1
ATOM 1572 O O . ALA A 1 219 ? 5.856 5.010 15.648 1.00 77.12 219 ALA A O 1
ATOM 1573 N N . ARG A 1 220 ? 3.826 5.981 15.505 1.00 76.69 220 ARG A N 1
ATOM 1574 C CA . ARG A 1 220 ? 4.045 6.718 14.242 1.00 76.69 220 ARG A CA 1
ATOM 1575 C C . ARG A 1 220 ? 5.072 7.843 14.338 1.00 76.69 220 ARG A C 1
ATOM 1577 O O . ARG A 1 220 ? 5.621 8.252 13.325 1.00 76.69 220 ARG A O 1
ATOM 1584 N N . ALA A 1 221 ? 5.330 8.340 15.541 1.00 78.62 221 ALA A N 1
ATOM 1585 C CA . ALA A 1 221 ? 6.385 9.310 15.806 1.00 78.62 221 ALA A CA 1
ATOM 1586 C C . ALA A 1 221 ? 7.732 8.648 16.164 1.00 78.62 221 ALA A C 1
ATOM 1588 O O . ALA A 1 221 ? 8.676 9.348 16.518 1.00 78.62 221 ALA A O 1
ATOM 1589 N N . GLY A 1 222 ? 7.826 7.312 16.129 1.00 80.44 222 GLY A N 1
ATOM 1590 C CA . GLY A 1 222 ? 9.033 6.569 16.506 1.00 80.44 222 GLY A CA 1
ATOM 1591 C C . GLY A 1 222 ? 9.255 6.412 18.015 1.00 80.44 222 GLY A C 1
ATOM 1592 O O . GLY A 1 222 ? 10.239 5.808 18.439 1.00 80.44 222 GLY A O 1
ATOM 1593 N N . ALA A 1 223 ? 8.342 6.899 18.859 1.00 87.94 223 ALA A N 1
ATOM 1594 C CA . ALA A 1 223 ? 8.475 6.863 20.312 1.00 87.94 223 ALA A CA 1
ATOM 1595 C C . ALA A 1 223 ? 8.051 5.497 20.888 1.00 87.94 223 ALA A C 1
ATOM 1597 O O . ALA A 1 223 ? 7.048 5.398 21.597 1.00 87.94 223 ALA A O 1
ATOM 1598 N N . LYS A 1 224 ? 8.822 4.435 20.595 1.00 88.44 224 LYS A N 1
ATOM 1599 C CA . LYS A 1 224 ? 8.498 3.033 20.943 1.00 88.44 224 LYS A CA 1
ATOM 1600 C C . LYS A 1 224 ? 8.041 2.861 22.394 1.00 88.44 224 LYS A C 1
ATOM 1602 O O . LYS A 1 224 ? 6.953 2.349 22.635 1.00 88.44 224 LYS A O 1
ATOM 1607 N N . SER A 1 225 ? 8.843 3.307 23.359 1.00 92.31 225 SER A N 1
ATOM 1608 C CA . SER A 1 225 ? 8.540 3.114 24.784 1.00 92.31 225 SER A CA 1
ATOM 1609 C C . SER A 1 225 ? 7.286 3.871 25.229 1.00 92.31 225 SER A C 1
ATOM 1611 O O . SER A 1 225 ? 6.515 3.359 26.034 1.00 92.31 225 SER A O 1
ATOM 1613 N N . ALA A 1 226 ? 7.054 5.069 24.684 1.00 93.00 226 ALA A N 1
ATOM 1614 C CA . ALA A 1 226 ? 5.865 5.861 24.995 1.00 93.00 226 ALA A CA 1
ATOM 1615 C C . ALA A 1 226 ? 4.600 5.240 24.383 1.00 93.00 226 ALA A C 1
ATOM 1617 O O . ALA A 1 226 ? 3.552 5.223 25.021 1.00 93.00 226 ALA A O 1
ATOM 1618 N N . ALA A 1 227 ? 4.710 4.681 23.175 1.00 90.44 227 ALA A N 1
ATOM 1619 C CA . ALA A 1 227 ? 3.624 3.953 22.535 1.00 90.44 227 ALA A CA 1
ATOM 1620 C C . ALA A 1 227 ? 3.231 2.699 23.324 1.00 90.44 227 ALA A C 1
ATOM 1622 O O . ALA A 1 227 ? 2.050 2.493 23.586 1.00 90.44 227 ALA A O 1
ATOM 1623 N N . ILE A 1 228 ? 4.218 1.904 23.758 1.00 95.00 228 ILE A N 1
ATOM 1624 C CA . ILE A 1 228 ? 3.989 0.725 24.607 1.00 95.00 228 ILE A CA 1
ATOM 1625 C C . ILE A 1 228 ? 3.279 1.138 25.899 1.00 95.00 228 ILE A C 1
ATOM 1627 O O . ILE A 1 228 ? 2.261 0.545 26.240 1.00 95.00 228 ILE A O 1
ATOM 1631 N N . ALA A 1 229 ? 3.752 2.193 26.569 1.00 96.56 229 ALA A N 1
ATOM 1632 C CA . ALA A 1 229 ? 3.120 2.691 27.789 1.00 96.56 229 ALA A CA 1
ATOM 1633 C C . ALA A 1 229 ? 1.659 3.124 27.558 1.00 96.56 229 ALA A C 1
ATOM 1635 O O . ALA A 1 229 ? 0.792 2.808 28.368 1.00 96.56 229 ALA A O 1
ATOM 1636 N N . ALA A 1 230 ? 1.362 3.802 26.446 1.00 91.00 230 ALA A N 1
ATOM 1637 C CA . ALA A 1 230 ? -0.003 4.196 26.099 1.00 91.00 230 ALA A CA 1
ATOM 1638 C C . ALA A 1 230 ? -0.909 2.979 25.829 1.00 91.00 230 ALA A C 1
ATOM 1640 O O . ALA A 1 230 ? -2.019 2.904 26.353 1.00 91.00 230 ALA A O 1
ATOM 1641 N N . PHE A 1 231 ? -0.423 1.980 25.088 1.00 90.50 231 PHE A N 1
ATOM 1642 C CA . PHE A 1 231 ? -1.152 0.728 24.871 1.00 90.50 231 PHE A CA 1
ATOM 1643 C C . PHE A 1 231 ? -1.361 -0.062 26.174 1.00 90.50 231 PHE A C 1
ATOM 1645 O O . PHE A 1 231 ? -2.426 -0.643 26.386 1.00 90.50 231 PHE A O 1
ATOM 1652 N N . GLU A 1 232 ? -0.392 -0.051 27.089 1.00 95.81 232 GLU A N 1
ATOM 1653 C CA . GLU A 1 232 ? -0.560 -0.631 28.423 1.00 95.81 232 GLU A CA 1
ATOM 1654 C C . GLU A 1 232 ? -1.649 0.080 29.231 1.00 95.81 232 GLU A C 1
ATOM 1656 O O . GLU A 1 232 ? -2.453 -0.603 29.866 1.00 95.81 232 GLU A O 1
ATOM 1661 N N . GLN A 1 233 ? -1.719 1.416 29.180 1.00 94.81 233 GLN A N 1
ATOM 1662 C CA . GLN A 1 233 ? -2.788 2.183 29.831 1.00 94.81 233 GLN A CA 1
ATOM 1663 C C . GLN A 1 233 ? -4.166 1.842 29.255 1.00 94.81 233 GLN A C 1
ATOM 1665 O O . GLN A 1 233 ? -5.105 1.615 30.017 1.00 94.81 233 GLN A O 1
ATOM 1670 N N . ALA A 1 234 ? -4.278 1.706 27.930 1.00 90.56 234 ALA A N 1
ATOM 1671 C CA . ALA A 1 234 ? -5.512 1.258 27.289 1.00 90.56 234 ALA A CA 1
ATOM 1672 C C . ALA A 1 234 ? -5.966 -0.112 27.819 1.00 90.56 234 ALA A C 1
ATOM 1674 O O . ALA A 1 234 ? -7.107 -0.269 28.248 1.00 90.56 234 ALA A O 1
ATOM 1675 N N . ARG A 1 235 ? -5.052 -1.090 27.870 1.00 93.12 235 ARG A N 1
ATOM 1676 C CA . ARG A 1 235 ? -5.344 -2.445 28.365 1.00 93.12 235 ARG A CA 1
ATOM 1677 C C . ARG A 1 235 ? -5.674 -2.483 29.861 1.00 93.12 235 ARG A C 1
ATOM 1679 O O . ARG A 1 235 ? -6.433 -3.342 30.298 1.00 93.12 235 ARG A O 1
ATOM 1686 N N . GLN A 1 236 ? -5.086 -1.593 30.662 1.00 93.38 236 GLN A N 1
ATOM 1687 C CA . GLN A 1 236 ? -5.406 -1.475 32.090 1.00 93.38 236 GLN A CA 1
ATOM 1688 C C . GLN A 1 236 ? -6.825 -0.942 32.315 1.00 93.38 236 GLN A C 1
ATOM 1690 O O . GLN A 1 236 ? -7.498 -1.394 33.240 1.00 93.38 236 GLN A O 1
ATOM 1695 N N . LEU A 1 237 ? -7.275 -0.003 31.478 1.00 89.75 237 LEU A N 1
ATOM 1696 C CA . LEU A 1 237 ? -8.627 0.556 31.536 1.00 89.75 237 LEU A CA 1
ATOM 1697 C C . LEU A 1 237 ? -9.676 -0.415 30.991 1.00 89.75 237 LEU A C 1
ATOM 1699 O O . LEU A 1 237 ? -10.734 -0.570 31.599 1.00 89.75 237 LEU A O 1
ATOM 1703 N N . ASP A 1 238 ? -9.374 -1.102 29.890 1.00 86.25 238 ASP A N 1
ATOM 1704 C CA . ASP A 1 238 ? -10.237 -2.129 29.316 1.00 86.25 238 ASP A CA 1
ATOM 1705 C C . ASP A 1 238 ? -9.455 -3.417 29.024 1.00 86.25 238 ASP A C 1
ATOM 1707 O O . ASP A 1 238 ? -8.838 -3.597 27.973 1.00 86.25 238 ASP A O 1
ATOM 1711 N N . SER A 1 239 ? -9.534 -4.357 29.968 1.00 84.56 239 SER A N 1
ATOM 1712 C CA . SER A 1 239 ? -8.909 -5.679 29.850 1.00 84.56 239 SER A CA 1
ATOM 1713 C C . SER A 1 239 ? -9.508 -6.568 28.750 1.00 84.56 239 SER A C 1
ATOM 1715 O O . SER A 1 239 ? -8.940 -7.618 28.457 1.00 84.56 239 SER A O 1
ATOM 1717 N N . THR A 1 240 ? -10.648 -6.185 28.156 1.00 85.38 240 THR A N 1
ATOM 1718 C CA . THR A 1 240 ? -11.253 -6.917 27.030 1.00 85.38 240 THR A CA 1
ATOM 1719 C C . THR A 1 240 ? -10.563 -6.615 25.703 1.00 85.38 240 THR A C 1
ATOM 1721 O O . THR A 1 240 ? -10.696 -7.391 24.754 1.00 85.38 240 THR A O 1
ATOM 1724 N N . LEU A 1 241 ? -9.772 -5.538 25.641 1.00 78.88 241 LEU A N 1
ATOM 1725 C CA . LEU A 1 241 ? -8.933 -5.237 24.494 1.00 78.88 241 LEU A CA 1
ATOM 1726 C C . LEU A 1 241 ? -7.851 -6.315 24.359 1.00 78.88 241 LEU A C 1
ATOM 1728 O O . LEU A 1 241 ? -6.879 -6.353 25.118 1.00 78.88 241 LEU A O 1
ATOM 1732 N N . ALA A 1 242 ? -8.008 -7.187 23.363 1.00 81.50 242 ALA A N 1
ATOM 1733 C CA . ALA A 1 242 ? -7.043 -8.223 23.002 1.00 81.50 242 ALA A CA 1
ATOM 1734 C C . ALA A 1 242 ? -5.815 -7.618 22.292 1.00 81.50 242 ALA A C 1
ATOM 1736 O O . ALA A 1 242 ? -5.527 -7.929 21.139 1.00 81.50 242 ALA A O 1
ATOM 1737 N N . LEU A 1 243 ? -5.111 -6.716 22.978 1.00 83.94 243 LEU A N 1
ATOM 1738 C CA . LEU A 1 243 ? -3.924 -6.037 22.476 1.00 83.94 243 LEU A CA 1
ATOM 1739 C C . LEU A 1 243 ? -2.678 -6.514 23.232 1.00 83.94 243 LEU A C 1
ATOM 1741 O O . LEU A 1 243 ? -2.648 -6.553 24.465 1.00 83.94 243 LEU A O 1
ATOM 1745 N N . ASP A 1 244 ? -1.638 -6.864 22.478 1.00 90.75 244 ASP A N 1
ATOM 1746 C CA . ASP A 1 244 ? -0.272 -7.010 22.978 1.00 90.75 244 ASP A CA 1
ATOM 1747 C C . ASP A 1 244 ? 0.453 -5.673 22.735 1.00 90.75 244 ASP A C 1
ATOM 1749 O O . ASP A 1 244 ? 0.750 -5.354 21.577 1.00 90.75 244 ASP A O 1
ATOM 1753 N N . PRO A 1 245 ? 0.706 -4.865 23.787 1.00 89.56 245 PRO A N 1
ATOM 1754 C CA . PRO A 1 245 ? 1.302 -3.536 23.651 1.00 89.56 245 PRO A CA 1
ATOM 1755 C C . PRO A 1 245 ? 2.630 -3.538 22.895 1.00 89.56 245 PRO A C 1
ATOM 1757 O O . PRO A 1 245 ? 2.900 -2.637 22.097 1.00 89.56 245 PRO A O 1
ATOM 1760 N N . GLU A 1 246 ? 3.464 -4.549 23.136 1.00 90.12 246 GLU A N 1
ATOM 1761 C CA . GLU A 1 246 ? 4.802 -4.609 22.571 1.00 90.12 246 GLU A CA 1
ATOM 1762 C C . GLU A 1 246 ? 4.771 -5.121 21.133 1.00 90.12 246 GLU A C 1
ATOM 1764 O O . GLU A 1 246 ? 5.373 -4.493 20.256 1.00 90.12 246 GLU A O 1
ATOM 1769 N N . ALA A 1 247 ? 4.020 -6.191 20.859 1.00 83.50 247 ALA A N 1
ATOM 1770 C CA . ALA A 1 247 ? 3.862 -6.685 19.494 1.00 83.50 247 ALA A CA 1
ATOM 1771 C C . ALA A 1 247 ? 3.200 -5.633 18.586 1.00 83.50 247 ALA A C 1
ATOM 1773 O O . ALA A 1 247 ? 3.655 -5.414 17.459 1.00 83.50 247 ALA A O 1
ATOM 1774 N N . LEU A 1 248 ? 2.184 -4.920 19.088 1.00 83.94 248 LEU A N 1
ATOM 1775 C CA . LEU A 1 248 ? 1.504 -3.867 18.338 1.00 83.94 248 LEU A CA 1
ATOM 1776 C C . LEU A 1 248 ? 2.447 -2.694 18.040 1.00 83.94 248 LEU A C 1
ATOM 1778 O O . LEU A 1 248 ? 2.589 -2.314 16.876 1.00 83.94 248 LEU A O 1
ATOM 1782 N N . ALA A 1 249 ? 3.157 -2.169 19.045 1.00 84.31 249 ALA A N 1
ATOM 1783 C CA . ALA A 1 249 ? 4.129 -1.093 18.840 1.00 84.31 249 ALA A CA 1
ATOM 1784 C C . ALA A 1 249 ? 5.240 -1.500 17.856 1.00 84.31 249 ALA A C 1
ATOM 1786 O O . ALA A 1 249 ? 5.594 -0.726 16.965 1.00 84.31 249 ALA A O 1
ATOM 1787 N N . GLN A 1 250 ? 5.759 -2.729 17.966 1.00 84.56 250 GLN A N 1
ATOM 1788 C CA . GLN A 1 250 ? 6.773 -3.246 17.045 1.00 84.56 250 GLN A CA 1
ATOM 1789 C C . GLN A 1 250 ? 6.244 -3.377 15.611 1.00 84.56 250 GLN A C 1
ATOM 1791 O O . GLN A 1 250 ? 6.958 -3.015 14.677 1.00 84.56 250 GLN A O 1
ATOM 1796 N N . SER A 1 251 ? 5.006 -3.841 15.413 1.00 79.81 251 SER A N 1
ATOM 1797 C CA . SER A 1 251 ? 4.416 -3.968 14.070 1.00 79.81 251 SER A CA 1
ATOM 1798 C C . SER A 1 251 ? 4.281 -2.613 13.355 1.00 79.81 251 SER A C 1
ATOM 1800 O O . SER A 1 251 ? 4.627 -2.488 12.176 1.00 79.81 251 SER A O 1
ATOM 1802 N N . ILE A 1 252 ? 3.877 -1.568 14.087 1.00 76.31 252 ILE A N 1
ATOM 1803 C CA . ILE A 1 252 ? 3.737 -0.200 13.568 1.00 76.31 252 ILE A CA 1
ATOM 1804 C C . ILE A 1 252 ? 5.101 0.396 13.197 1.00 76.31 252 ILE A C 1
ATOM 1806 O O . ILE A 1 252 ? 5.222 1.074 12.175 1.00 76.31 252 ILE A O 1
ATOM 1810 N N . LEU A 1 253 ? 6.134 0.146 14.005 1.00 80.50 253 LEU A N 1
ATOM 1811 C CA . LEU A 1 253 ? 7.494 0.620 13.731 1.00 80.50 253 LEU A CA 1
ATOM 1812 C C . LEU A 1 253 ? 8.105 -0.086 12.516 1.00 80.50 253 LEU A C 1
ATOM 1814 O O . LEU A 1 253 ? 8.648 0.584 11.642 1.00 80.50 253 LEU A O 1
ATOM 1818 N N . ARG A 1 254 ? 7.947 -1.414 12.405 1.00 80.25 254 ARG A N 1
ATOM 1819 C CA . ARG A 1 254 ? 8.398 -2.177 11.225 1.00 80.25 254 ARG A CA 1
ATOM 1820 C C . ARG A 1 254 ? 7.765 -1.658 9.936 1.00 80.25 254 ARG A C 1
ATOM 1822 O O . ARG A 1 254 ? 8.469 -1.454 8.951 1.00 80.25 254 ARG A O 1
ATOM 1829 N N . SER A 1 255 ? 6.460 -1.388 9.965 1.00 73.12 255 SER A N 1
ATOM 1830 C CA . SER A 1 255 ? 5.735 -0.848 8.808 1.00 73.12 255 SER A CA 1
ATOM 1831 C C . SER A 1 255 ? 6.284 0.522 8.387 1.00 73.12 255 SER A C 1
ATOM 1833 O O . SER A 1 255 ? 6.478 0.782 7.204 1.00 73.12 255 SER A O 1
ATOM 1835 N N . GLN A 1 256 ? 6.607 1.397 9.344 1.00 79.44 256 GLN A N 1
ATOM 1836 C CA . GLN A 1 256 ? 7.203 2.702 9.036 1.00 79.44 256 GLN A CA 1
ATOM 1837 C C . GLN A 1 256 ? 8.608 2.608 8.456 1.00 79.44 256 GLN A C 1
ATOM 1839 O O . GLN A 1 256 ? 8.918 3.337 7.516 1.00 79.44 256 GLN A O 1
ATOM 1844 N N . VAL A 1 257 ? 9.447 1.718 8.990 1.00 83.25 257 VAL A N 1
ATOM 1845 C CA . VAL A 1 257 ? 10.791 1.474 8.451 1.00 83.25 257 VAL A CA 1
ATOM 1846 C C . VAL A 1 257 ? 10.705 1.092 6.973 1.00 83.25 257 VAL A C 1
ATOM 1848 O O . VAL A 1 257 ? 11.430 1.655 6.154 1.00 83.25 257 VAL A O 1
ATOM 1851 N N . GLN A 1 258 ? 9.781 0.198 6.608 1.00 75.88 258 GLN A N 1
ATOM 1852 C CA . GLN A 1 258 ? 9.572 -0.203 5.213 1.00 75.88 258 GLN A CA 1
ATOM 1853 C C . GLN A 1 258 ? 9.130 0.972 4.330 1.00 75.88 258 GLN A C 1
ATOM 1855 O O . GLN A 1 258 ? 9.735 1.205 3.283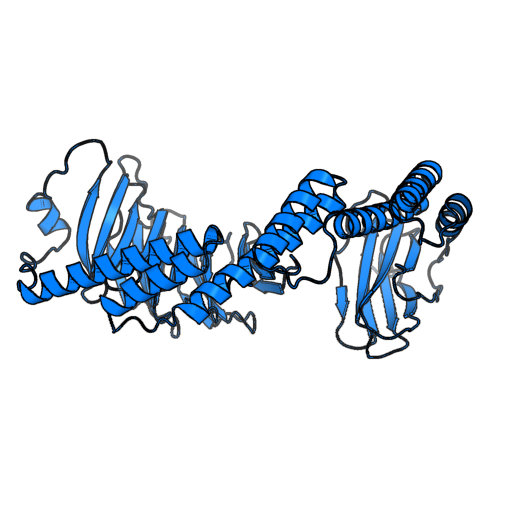 1.00 75.88 258 GLN A O 1
ATOM 1860 N N . VAL A 1 259 ? 8.147 1.762 4.777 1.00 71.88 259 VAL A N 1
ATOM 1861 C CA . VAL A 1 259 ? 7.665 2.947 4.042 1.00 71.88 259 VAL A CA 1
ATOM 1862 C C . VAL A 1 259 ? 8.785 3.965 3.817 1.00 71.88 259 VAL A C 1
ATOM 1864 O O . VAL A 1 259 ? 8.920 4.508 2.721 1.00 71.88 259 VAL A O 1
ATOM 1867 N N . LEU A 1 260 ? 9.609 4.225 4.835 1.00 78.94 260 LEU A N 1
ATOM 1868 C CA . LEU A 1 260 ? 10.724 5.167 4.736 1.00 78.94 260 LEU A CA 1
ATOM 1869 C C . LEU A 1 260 ? 11.803 4.675 3.769 1.00 78.94 260 LEU A C 1
ATOM 1871 O O . LEU A 1 260 ? 12.277 5.465 2.956 1.00 78.94 260 LEU A O 1
ATOM 1875 N N . ARG A 1 261 ? 12.148 3.382 3.801 1.00 85.44 261 ARG A N 1
ATOM 1876 C CA . ARG A 1 261 ? 13.112 2.796 2.858 1.00 85.44 261 ARG A CA 1
ATOM 1877 C C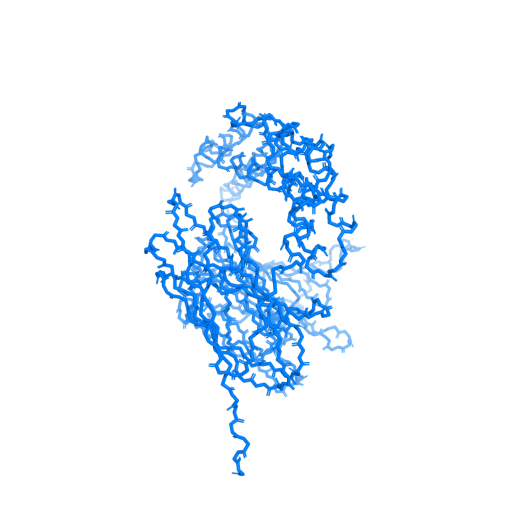 . ARG A 1 261 ? 12.626 2.887 1.414 1.00 85.44 261 ARG A C 1
ATOM 1879 O O . ARG A 1 261 ? 13.389 3.312 0.553 1.00 85.44 261 ARG A O 1
ATOM 1886 N N . PHE A 1 262 ? 11.363 2.549 1.153 1.00 69.19 262 PHE A N 1
ATOM 1887 C CA . PHE A 1 262 ? 10.796 2.644 -0.194 1.00 69.19 262 PHE A CA 1
ATOM 1888 C C . PHE A 1 262 ? 10.738 4.094 -0.687 1.00 69.19 262 PHE A C 1
ATOM 1890 O O . PHE A 1 262 ? 11.156 4.391 -1.805 1.00 69.19 262 PHE A O 1
ATOM 1897 N N . ALA A 1 263 ? 10.282 5.021 0.163 1.00 65.88 263 ALA A N 1
ATOM 1898 C CA . ALA A 1 263 ? 10.274 6.442 -0.170 1.00 65.88 263 ALA A CA 1
ATOM 1899 C C . ALA A 1 263 ? 11.689 6.961 -0.472 1.00 65.88 263 ALA A C 1
ATOM 1901 O O . ALA A 1 263 ? 11.864 7.713 -1.427 1.00 65.88 263 ALA A O 1
ATOM 1902 N N . GLY A 1 264 ? 12.693 6.537 0.305 1.00 74.50 264 GLY A N 1
ATOM 1903 C CA . GLY A 1 264 ? 14.100 6.839 0.043 1.00 74.50 264 GLY A CA 1
ATOM 1904 C C . GLY A 1 264 ? 14.555 6.326 -1.321 1.00 74.50 264 GLY A C 1
ATOM 1905 O O . GLY A 1 264 ? 15.058 7.107 -2.123 1.00 74.50 264 GLY A O 1
ATOM 1906 N N . ALA A 1 265 ? 14.293 5.055 -1.630 1.00 70.69 2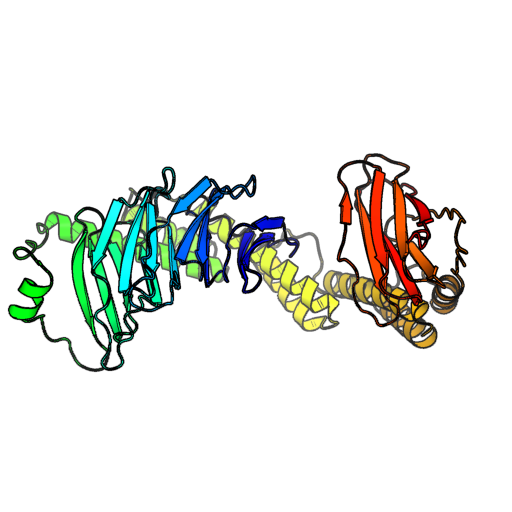65 ALA A N 1
ATOM 1907 C CA . ALA A 1 265 ? 14.655 4.448 -2.911 1.00 70.69 265 ALA A CA 1
ATOM 1908 C C . ALA A 1 265 ? 13.981 5.139 -4.109 1.00 70.69 265 ALA A C 1
ATOM 1910 O O . ALA A 1 265 ? 14.642 5.458 -5.094 1.00 70.69 265 ALA A O 1
ATOM 1911 N N . SER A 1 266 ? 12.681 5.434 -4.016 1.00 66.94 266 SER A N 1
ATOM 1912 C CA . SER A 1 266 ? 11.934 6.119 -5.079 1.00 66.94 266 SER A CA 1
ATOM 1913 C C . SER A 1 266 ? 12.478 7.524 -5.362 1.00 66.94 266 SER A C 1
ATOM 1915 O O . SER A 1 266 ? 12.618 7.910 -6.521 1.00 66.94 266 SER A O 1
ATOM 1917 N N . ILE A 1 267 ? 12.822 8.274 -4.311 1.00 66.69 267 ILE A N 1
ATOM 1918 C CA . ILE A 1 267 ? 13.419 9.610 -4.428 1.00 66.69 267 ILE A CA 1
ATOM 1919 C C . ILE A 1 267 ? 14.844 9.517 -5.000 1.00 66.69 267 ILE A C 1
ATOM 1921 O O . ILE A 1 267 ? 15.197 10.307 -5.874 1.00 66.69 267 ILE A O 1
ATOM 1925 N N . ALA A 1 268 ? 15.638 8.529 -4.571 1.00 81.19 268 ALA A N 1
ATOM 1926 C CA . ALA A 1 268 ? 16.989 8.305 -5.089 1.00 81.19 268 ALA A CA 1
ATOM 1927 C C . ALA A 1 268 ? 16.979 8.019 -6.597 1.00 81.19 268 ALA A C 1
ATOM 1929 O O . ALA A 1 268 ? 17.761 8.616 -7.330 1.00 81.19 268 ALA A O 1
ATOM 1930 N N . ARG A 1 269 ? 16.040 7.195 -7.088 1.00 80.12 269 ARG A N 1
ATOM 1931 C CA . ARG A 1 269 ? 15.884 6.930 -8.533 1.00 80.12 269 ARG A CA 1
ATOM 1932 C C . ARG A 1 269 ? 15.547 8.182 -9.353 1.00 80.12 269 ARG A C 1
ATOM 1934 O O . ARG A 1 269 ? 15.801 8.201 -10.548 1.00 80.12 269 ARG A O 1
ATOM 1941 N N . GLN A 1 270 ? 14.994 9.225 -8.730 1.00 77.81 270 GLN A N 1
ATOM 1942 C CA . GLN A 1 270 ? 14.716 10.519 -9.372 1.00 77.81 270 GLN A CA 1
ATOM 1943 C C . GLN A 1 270 ? 15.919 11.482 -9.330 1.00 77.81 270 GLN A C 1
ATOM 1945 O O . GLN A 1 270 ? 15.816 12.603 -9.824 1.00 77.81 270 GLN A O 1
ATOM 1950 N N . GLY A 1 271 ? 17.0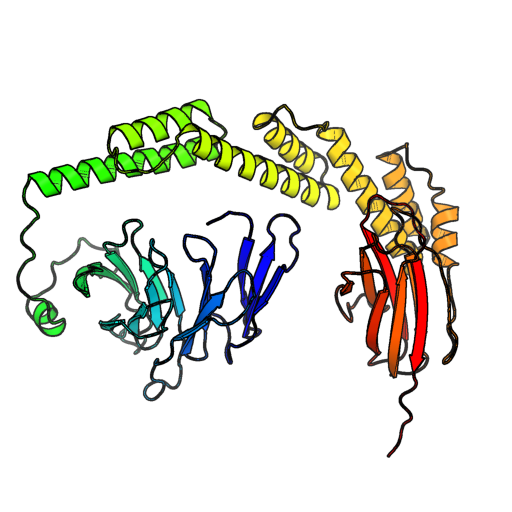42 11.073 -8.728 1.00 83.25 271 GLY A N 1
ATOM 1951 C CA . GLY A 1 271 ? 18.280 11.851 -8.629 1.00 83.25 271 GLY A CA 1
ATOM 1952 C C . GLY A 1 271 ? 18.379 12.795 -7.430 1.00 83.25 271 GLY A C 1
ATOM 1953 O O . GLY A 1 271 ? 19.378 13.495 -7.280 1.00 83.25 271 GLY A O 1
ATOM 1954 N N . ASP A 1 272 ? 17.384 12.808 -6.542 1.00 90.12 272 ASP A N 1
ATOM 1955 C CA . ASP A 1 272 ? 17.373 13.655 -5.343 1.00 90.12 272 ASP A CA 1
ATOM 1956 C C . ASP A 1 272 ? 18.006 12.916 -4.149 1.00 90.12 272 ASP A C 1
ATOM 1958 O O . ASP A 1 272 ? 17.338 12.450 -3.222 1.00 90.12 272 ASP A O 1
ATOM 1962 N N . VAL A 1 273 ? 19.332 12.762 -4.208 1.00 93.50 273 VAL A N 1
ATOM 1963 C CA . VAL A 1 273 ? 20.111 11.990 -3.225 1.00 93.50 273 VAL A CA 1
ATOM 1964 C C . VAL A 1 273 ? 19.914 12.524 -1.803 1.00 93.50 273 VAL A C 1
ATOM 1966 O O . VAL A 1 273 ? 19.653 11.739 -0.897 1.00 93.50 273 VAL A O 1
ATOM 1969 N N . ASP A 1 274 ? 19.947 13.841 -1.595 1.00 93.56 274 ASP A N 1
ATOM 1970 C CA . ASP A 1 274 ? 19.840 14.441 -0.257 1.00 93.56 274 ASP A CA 1
ATOM 1971 C C . ASP A 1 274 ? 18.503 14.107 0.425 1.00 93.56 274 ASP A C 1
ATOM 1973 O O . ASP A 1 274 ? 18.459 13.728 1.603 1.00 93.56 274 ASP A O 1
ATOM 1977 N N . ARG A 1 275 ? 17.382 14.193 -0.309 1.00 86.06 275 ARG A N 1
ATOM 1978 C CA . ARG A 1 275 ? 16.069 13.834 0.251 1.00 86.06 275 ARG A CA 1
ATOM 1979 C C . ARG A 1 275 ? 15.919 12.333 0.451 1.00 86.06 275 ARG A C 1
ATOM 1981 O O . ARG A 1 275 ? 15.226 11.934 1.391 1.00 86.06 275 ARG A O 1
ATOM 1988 N N . ALA A 1 276 ? 16.549 11.511 -0.384 1.00 85.88 276 ALA A N 1
ATOM 1989 C CA . ALA A 1 276 ? 16.583 10.067 -0.190 1.00 85.88 276 ALA A CA 1
ATOM 1990 C C . ALA A 1 276 ? 17.356 9.685 1.082 1.00 85.88 276 ALA A C 1
ATOM 1992 O O . ALA A 1 276 ? 16.843 8.918 1.900 1.00 85.88 276 ALA A O 1
ATOM 1993 N N . VAL A 1 277 ? 18.528 10.291 1.305 1.00 97.38 277 VAL A N 1
ATOM 1994 C CA . VAL A 1 277 ? 19.339 10.100 2.517 1.00 97.38 277 VAL A CA 1
ATOM 1995 C C . VAL A 1 277 ? 18.533 10.430 3.765 1.00 97.38 277 VAL A C 1
ATOM 1997 O O . VAL A 1 277 ? 18.459 9.600 4.666 1.00 97.38 277 VAL A O 1
ATOM 2000 N N . ALA A 1 278 ? 17.820 11.560 3.785 1.00 89.94 278 ALA A N 1
ATOM 2001 C CA . ALA A 1 278 ? 16.974 11.926 4.923 1.00 89.94 278 ALA A CA 1
ATOM 2002 C C . ALA A 1 278 ? 15.898 10.865 5.249 1.00 89.94 278 ALA A C 1
ATOM 2004 O O . ALA A 1 278 ? 15.525 10.680 6.410 1.00 89.94 278 ALA A O 1
ATOM 2005 N N . LYS A 1 279 ? 15.382 10.140 4.244 1.00 89.44 279 LYS A N 1
ATOM 2006 C CA . LYS A 1 279 ? 14.438 9.029 4.461 1.00 89.44 279 LYS A CA 1
ATOM 2007 C C . LYS A 1 279 ? 15.125 7.780 5.001 1.00 89.44 279 LYS A C 1
ATOM 2009 O O . LYS A 1 279 ? 14.591 7.154 5.916 1.00 89.44 279 LYS A O 1
ATOM 2014 N N . PHE A 1 280 ? 16.299 7.439 4.482 1.00 92.94 280 PHE A N 1
ATOM 2015 C CA . PHE A 1 280 ? 17.092 6.312 4.967 1.00 92.94 280 PHE A CA 1
ATOM 2016 C C . PHE A 1 280 ? 17.618 6.532 6.393 1.00 92.94 280 PHE A C 1
ATOM 2018 O O . PHE A 1 280 ? 17.568 5.612 7.208 1.00 92.94 280 PHE A O 1
ATOM 2025 N N . GLU A 1 281 ? 18.024 7.753 6.742 1.00 96.44 281 GLU A N 1
ATOM 2026 C CA . GLU A 1 281 ? 18.376 8.141 8.113 1.00 96.44 281 GLU A CA 1
ATOM 2027 C C . GLU A 1 281 ? 17.179 8.024 9.059 1.00 96.44 281 GLU A C 1
ATOM 2029 O O . GLU A 1 281 ? 17.304 7.468 10.151 1.00 96.44 281 GLU A O 1
ATOM 2034 N N . ALA A 1 282 ? 15.995 8.477 8.634 1.00 89.06 282 ALA A N 1
ATOM 2035 C CA . ALA A 1 282 ? 14.775 8.303 9.416 1.00 89.06 282 ALA A CA 1
ATOM 2036 C C . ALA A 1 282 ? 14.432 6.816 9.623 1.00 89.06 282 ALA A C 1
ATOM 2038 O O . ALA A 1 282 ? 13.966 6.444 10.697 1.00 89.06 282 ALA A O 1
ATOM 2039 N N . ALA A 1 283 ? 14.688 5.954 8.631 1.00 90.50 283 ALA A N 1
ATOM 2040 C CA . ALA A 1 283 ? 14.505 4.511 8.774 1.00 90.50 283 ALA A CA 1
ATOM 2041 C C . ALA A 1 283 ? 15.487 3.907 9.796 1.00 90.50 283 ALA A C 1
ATOM 2043 O O . ALA A 1 283 ? 15.062 3.145 10.661 1.00 90.50 283 ALA A O 1
ATOM 2044 N N . LEU A 1 284 ? 16.767 4.294 9.754 1.00 93.88 284 LEU A N 1
ATOM 2045 C CA . LEU A 1 284 ? 17.781 3.867 10.731 1.00 93.88 284 LEU A CA 1
ATOM 2046 C C . LEU A 1 284 ? 17.511 4.384 12.146 1.00 93.88 284 LEU A C 1
ATOM 2048 O O . LEU A 1 284 ? 17.808 3.696 13.120 1.00 93.88 284 LEU A O 1
ATOM 2052 N N . ALA A 1 285 ? 16.924 5.574 12.282 1.00 90.81 285 ALA A N 1
ATOM 2053 C CA . ALA A 1 285 ? 16.519 6.102 13.582 1.00 90.81 285 ALA A CA 1
ATOM 2054 C C . ALA A 1 285 ? 15.450 5.221 14.256 1.00 90.81 285 ALA A C 1
ATOM 2056 O O . ALA A 1 285 ? 15.395 5.151 15.484 1.00 90.81 285 ALA A O 1
ATOM 2057 N N . LEU A 1 286 ? 14.614 4.542 13.462 1.00 87.31 286 LEU A N 1
ATOM 2058 C CA . LEU A 1 286 ? 13.611 3.593 13.947 1.00 87.31 286 LEU A CA 1
ATOM 2059 C C . LEU A 1 286 ? 14.177 2.177 14.129 1.00 87.31 286 LEU A C 1
ATOM 2061 O O . LEU A 1 286 ? 13.790 1.488 15.074 1.00 87.31 286 LEU A O 1
ATOM 2065 N N . ASP A 1 287 ? 15.075 1.746 13.241 1.00 89.00 287 ASP A N 1
ATOM 2066 C CA . ASP A 1 287 ? 15.754 0.451 13.300 1.00 89.00 287 ASP A CA 1
ATOM 2067 C C . ASP A 1 287 ? 17.252 0.585 12.963 1.00 89.00 287 ASP A C 1
ATOM 2069 O O . ASP A 1 287 ? 17.641 0.518 11.794 1.00 89.00 287 ASP A O 1
ATOM 2073 N N . PRO A 1 288 ? 18.118 0.722 13.984 1.00 90.94 288 PRO A N 1
ATOM 2074 C CA . PRO A 1 288 ? 19.561 0.840 13.784 1.00 90.94 288 PRO A CA 1
ATOM 2075 C C . PRO A 1 288 ? 20.244 -0.428 13.250 1.00 90.94 288 PRO A C 1
ATOM 2077 O O . PRO A 1 288 ? 21.448 -0.398 13.007 1.00 90.94 288 PRO A O 1
ATOM 2080 N N . SER A 1 289 ? 19.529 -1.554 13.120 1.00 91.75 289 SER A N 1
ATOM 2081 C CA . SER A 1 289 ? 20.100 -2.826 12.653 1.00 91.75 289 SER A CA 1
ATOM 2082 C C . SER A 1 289 ? 20.107 -2.984 11.130 1.00 91.75 289 SER A C 1
ATOM 2084 O O . SER A 1 289 ? 20.635 -3.974 10.619 1.00 91.75 289 SER A O 1
ATOM 2086 N N . LEU A 1 290 ? 19.530 -2.026 10.398 1.00 91.38 290 LEU A N 1
ATOM 2087 C CA . LEU A 1 290 ? 19.437 -2.090 8.943 1.00 91.38 290 LEU A CA 1
ATOM 2088 C C . LEU A 1 290 ? 20.834 -2.095 8.285 1.00 91.38 290 LEU A C 1
ATOM 2090 O O . LEU A 1 290 ? 21.681 -1.273 8.638 1.00 91.38 290 LEU A O 1
ATOM 2094 N N . PRO A 1 291 ? 21.086 -2.985 7.304 1.00 93.81 291 PRO A N 1
ATOM 2095 C CA . PRO A 1 291 ? 22.426 -3.234 6.777 1.00 93.81 291 PRO A CA 1
ATOM 2096 C C . PRO A 1 291 ? 22.780 -2.295 5.614 1.00 93.81 291 PRO A C 1
ATOM 2098 O O . PRO A 1 291 ? 23.118 -2.756 4.528 1.00 93.81 291 PRO A O 1
ATOM 2101 N N . PHE A 1 292 ? 22.667 -0.982 5.805 1.00 91.62 292 PHE A N 1
ATOM 2102 C CA . PHE A 1 292 ? 23.063 -0.007 4.786 1.00 91.62 292 PHE A CA 1
ATOM 2103 C C . PHE A 1 292 ? 23.579 1.291 5.407 1.00 91.62 292 PHE A C 1
ATOM 2105 O O . PHE A 1 292 ? 23.196 1.670 6.514 1.00 91.62 292 PHE A O 1
ATOM 2112 N N . VAL A 1 293 ? 24.413 2.008 4.654 1.00 96.00 293 VAL A N 1
ATOM 2113 C CA . VAL A 1 293 ? 24.788 3.395 4.946 1.00 96.00 293 VAL A CA 1
ATOM 2114 C C . VAL A 1 293 ? 23.896 4.305 4.090 1.00 96.00 293 VAL A C 1
ATOM 2116 O O . VAL A 1 293 ? 23.888 4.133 2.874 1.00 96.00 293 VAL A O 1
ATOM 2119 N N . PRO A 1 294 ? 23.141 5.265 4.667 1.00 96.50 294 PRO A N 1
ATOM 2120 C CA . PRO A 1 294 ? 22.158 6.070 3.930 1.00 96.50 294 PRO A CA 1
ATOM 2121 C C . PRO A 1 294 ? 22.696 6.740 2.667 1.00 96.50 294 PRO A C 1
ATOM 2123 O O . PRO A 1 294 ? 22.048 6.690 1.624 1.00 96.50 294 PRO A O 1
ATOM 2126 N N . GLN A 1 295 ? 23.885 7.342 2.766 1.00 96.56 295 GLN A N 1
ATOM 2127 C CA . GLN A 1 295 ? 24.543 8.021 1.653 1.00 96.56 295 GLN A CA 1
ATOM 2128 C C . GLN A 1 295 ? 24.895 7.047 0.524 1.00 96.56 295 GLN A C 1
ATOM 2130 O O . GLN A 1 295 ? 24.556 7.300 -0.629 1.00 96.56 295 GLN A O 1
ATOM 2135 N N . GLU A 1 296 ? 25.549 5.936 0.865 1.00 94.38 296 GLU A N 1
ATOM 2136 C CA . GLU A 1 296 ? 26.006 4.936 -0.105 1.00 94.38 296 GLU A CA 1
ATOM 2137 C C . GLU A 1 296 ? 24.815 4.250 -0.785 1.00 94.38 296 GLU A C 1
ATOM 2139 O O . GLU A 1 296 ? 24.814 4.078 -1.998 1.00 94.38 296 GLU A O 1
ATOM 2144 N N . GLU A 1 297 ? 23.758 3.936 -0.032 1.00 93.06 297 GLU A N 1
ATOM 2145 C CA . GLU A 1 297 ? 22.553 3.297 -0.566 1.00 93.06 297 GLU A CA 1
ATOM 2146 C C . GLU A 1 297 ? 21.784 4.215 -1.526 1.00 93.06 297 GLU A C 1
ATOM 2148 O O . GLU A 1 297 ? 21.361 3.779 -2.596 1.00 93.06 297 GLU A O 1
ATOM 2153 N N . ALA A 1 298 ? 21.633 5.500 -1.188 1.00 94.00 298 ALA A N 1
ATOM 2154 C CA . ALA A 1 298 ? 20.999 6.467 -2.082 1.00 94.00 298 ALA A CA 1
ATOM 2155 C C . ALA A 1 298 ? 21.807 6.666 -3.376 1.00 94.00 298 ALA A C 1
ATOM 2157 O O . ALA A 1 298 ? 21.226 6.723 -4.460 1.00 94.00 298 ALA A O 1
ATOM 2158 N N . GLN A 1 299 ? 23.138 6.740 -3.275 1.00 94.75 299 GLN A N 1
ATOM 2159 C CA . GLN A 1 299 ? 24.025 6.870 -4.433 1.00 94.75 299 GLN A CA 1
ATOM 2160 C C . GLN A 1 299 ? 24.010 5.622 -5.316 1.00 94.75 299 GLN A C 1
ATOM 2162 O O . GLN A 1 299 ? 23.907 5.759 -6.532 1.00 94.75 299 GLN A O 1
ATOM 2167 N N . ARG A 1 300 ? 24.036 4.424 -4.719 1.00 91.94 300 ARG A N 1
ATOM 2168 C CA . ARG A 1 300 ? 23.932 3.145 -5.433 1.00 91.94 300 ARG A CA 1
ATOM 2169 C C . ARG A 1 300 ? 22.645 3.072 -6.253 1.00 91.94 300 ARG A C 1
ATOM 2171 O O . ARG A 1 300 ? 22.699 2.837 -7.454 1.00 91.94 300 ARG A O 1
ATOM 2178 N N . ILE A 1 301 ? 21.498 3.347 -5.627 1.00 80.31 301 ILE A N 1
ATOM 2179 C CA . ILE A 1 301 ? 20.187 3.308 -6.298 1.00 80.31 301 ILE A CA 1
ATOM 2180 C C . ILE A 1 301 ? 20.107 4.335 -7.434 1.00 80.31 301 ILE A C 1
ATOM 2182 O O . ILE A 1 301 ? 19.531 4.054 -8.486 1.00 80.31 301 ILE A O 1
ATOM 2186 N N . TYR A 1 302 ? 20.666 5.531 -7.238 1.00 91.38 302 TYR A N 1
ATOM 2187 C CA . TYR A 1 302 ? 20.678 6.540 -8.294 1.00 91.38 302 TYR A CA 1
ATOM 2188 C C . TYR A 1 302 ? 21.613 6.152 -9.449 1.00 91.38 302 TYR A C 1
ATOM 2190 O O . TYR A 1 302 ? 21.240 6.292 -10.612 1.00 91.38 302 TYR A O 1
ATOM 2198 N N . SER A 1 303 ? 22.790 5.606 -9.138 1.00 91.62 303 SER A N 1
ATOM 2199 C CA . SER A 1 303 ? 23.731 5.079 -10.129 1.00 91.62 303 SER A CA 1
ATOM 2200 C C . SER A 1 303 ? 23.088 3.991 -10.998 1.00 91.62 303 SER A C 1
ATOM 2202 O O . SER A 1 303 ? 23.139 4.068 -12.224 1.00 91.62 303 SER A O 1
ATOM 2204 N N . GLU A 1 304 ? 22.376 3.042 -10.382 1.00 82.75 304 GLU A N 1
ATOM 2205 C CA . GLU A 1 304 ? 21.611 2.005 -11.091 1.00 82.75 304 GLU A CA 1
ATOM 2206 C C . GLU A 1 304 ? 20.562 2.607 -12.039 1.00 82.75 304 GLU A C 1
ATOM 2208 O O . GLU A 1 304 ? 20.480 2.212 -13.202 1.00 82.75 304 GLU A O 1
ATOM 2213 N N . ALA A 1 305 ? 19.810 3.614 -11.583 1.00 77.25 305 ALA A N 1
ATOM 2214 C CA . ALA A 1 305 ? 18.815 4.292 -12.415 1.00 77.25 305 ALA A CA 1
ATOM 2215 C C . ALA A 1 305 ? 19.440 5.020 -13.621 1.00 77.25 305 ALA A C 1
ATOM 2217 O O . ALA A 1 305 ? 18.866 5.006 -14.710 1.00 77.25 305 ALA A O 1
ATOM 2218 N N . LEU A 1 306 ? 20.622 5.622 -13.455 1.00 85.50 306 LEU A N 1
ATOM 2219 C CA . LEU A 1 306 ? 21.362 6.256 -14.551 1.00 85.50 306 LEU A CA 1
ATOM 2220 C C . LEU A 1 306 ? 21.867 5.229 -15.569 1.00 85.50 306 LEU A C 1
ATOM 2222 O O . LEU A 1 306 ? 21.800 5.483 -16.768 1.00 85.50 306 LEU A O 1
ATOM 2226 N N . VAL A 1 307 ? 22.329 4.055 -15.130 1.00 81.38 307 VAL A N 1
ATOM 2227 C CA . VAL A 1 307 ? 22.714 2.971 -16.050 1.00 81.38 307 VAL A CA 1
ATOM 2228 C C . VAL A 1 307 ? 21.510 2.501 -16.870 1.00 81.38 307 VAL A C 1
ATOM 2230 O O . VAL A 1 307 ? 21.609 2.372 -18.091 1.00 81.38 307 VAL A O 1
ATOM 2233 N N . GLU A 1 308 ? 20.358 2.285 -16.231 1.00 77.50 308 GLU A N 1
ATOM 2234 C CA . GLU A 1 308 ? 19.121 1.910 -16.927 1.00 77.50 308 GLU A CA 1
ATOM 2235 C C . GLU A 1 308 ? 18.714 2.954 -17.984 1.00 77.50 308 GLU A C 1
ATOM 2237 O O . GLU A 1 308 ? 18.403 2.605 -19.127 1.00 77.50 308 GLU A O 1
ATOM 2242 N N . GLU A 1 309 ? 18.779 4.238 -17.631 1.00 79.50 309 GLU A N 1
ATOM 2243 C CA . GLU A 1 309 ? 18.474 5.346 -18.536 1.00 79.50 309 GLU A CA 1
ATOM 2244 C C . GLU A 1 309 ? 19.497 5.472 -19.676 1.00 79.50 309 GLU A C 1
ATOM 2246 O O . GLU A 1 309 ? 19.128 5.692 -20.833 1.00 79.50 309 GLU A O 1
ATOM 2251 N N . GLY A 1 310 ? 20.783 5.264 -19.387 1.00 84.19 310 GLY A N 1
ATOM 2252 C CA . GLY A 1 310 ? 21.843 5.243 -20.390 1.00 84.19 310 GLY A CA 1
ATOM 2253 C C . GLY A 1 310 ? 21.627 4.143 -21.428 1.00 84.19 310 GLY A C 1
ATOM 2254 O O . GLY A 1 310 ? 21.705 4.398 -22.633 1.00 84.19 310 GLY A O 1
ATOM 2255 N N . HIS A 1 311 ? 21.255 2.936 -20.989 1.00 79.75 311 HIS A N 1
ATOM 2256 C CA . HIS A 1 311 ? 20.882 1.849 -21.899 1.00 79.75 311 HIS A CA 1
ATOM 2257 C C . HIS A 1 311 ? 19.690 2.242 -22.789 1.00 79.75 311 HIS A C 1
ATOM 2259 O O . HIS A 1 311 ? 19.707 1.991 -23.999 1.00 79.75 311 HIS A O 1
ATOM 2265 N N . ARG A 1 312 ? 18.675 2.901 -22.212 1.00 73.94 312 ARG A N 1
ATOM 2266 C CA . ARG A 1 312 ? 17.486 3.375 -22.936 1.00 73.94 312 ARG A CA 1
ATOM 2267 C C . ARG A 1 312 ? 17.847 4.389 -24.027 1.00 73.94 312 ARG A C 1
ATOM 2269 O O . ARG A 1 312 ? 17.364 4.268 -25.153 1.00 73.94 312 ARG A O 1
ATOM 2276 N N . LEU A 1 313 ? 18.699 5.366 -23.720 1.00 78.81 313 LEU A N 1
ATOM 2277 C CA . LEU A 1 313 ? 19.125 6.408 -24.663 1.00 78.81 313 LEU A CA 1
ATOM 2278 C C . LEU A 1 313 ? 19.999 5.853 -25.793 1.00 78.81 313 LEU A C 1
ATOM 2280 O O . LEU A 1 313 ? 19.762 6.176 -26.961 1.00 78.81 313 LEU A O 1
ATOM 2284 N N . ALA A 1 314 ? 20.930 4.944 -25.479 1.00 77.06 314 ALA A N 1
ATOM 2285 C CA . ALA A 1 314 ? 21.797 4.313 -26.479 1.00 77.06 314 ALA A CA 1
ATOM 2286 C C . ALA A 1 314 ? 20.960 3.597 -27.545 1.00 77.06 314 ALA A C 1
ATOM 2288 O O . ALA A 1 314 ? 21.234 3.689 -28.744 1.00 77.06 314 ALA A O 1
ATOM 2289 N N . TRP A 1 315 ? 19.885 2.936 -27.109 1.00 62.59 315 TRP A N 1
ATOM 2290 C CA . TRP A 1 315 ? 18.931 2.287 -28.000 1.00 62.59 315 TRP A CA 1
ATOM 2291 C C . TRP A 1 315 ? 18.141 3.275 -28.872 1.00 62.59 315 TRP A C 1
ATOM 2293 O O . TRP A 1 315 ? 17.924 3.012 -30.056 1.00 62.59 315 TRP A O 1
ATOM 2303 N N . GLN A 1 316 ? 17.748 4.433 -28.332 1.00 66.56 316 GLN A N 1
ATOM 2304 C CA . GLN A 1 316 ? 17.070 5.487 -29.103 1.00 66.56 316 GLN A CA 1
ATOM 2305 C C . GLN A 1 316 ? 17.976 6.129 -30.169 1.00 66.56 316 GLN A C 1
ATOM 2307 O O . GLN A 1 316 ? 17.505 6.927 -30.982 1.00 66.56 316 GLN A O 1
ATOM 2312 N N . GLY A 1 317 ? 19.258 5.753 -30.206 1.00 71.75 317 GLY A N 1
ATOM 2313 C CA . GLY A 1 317 ? 20.272 6.343 -31.072 1.00 71.75 317 GLY A CA 1
ATOM 2314 C C . GLY A 1 317 ? 20.896 7.603 -30.483 1.00 71.75 317 GLY A C 1
ATOM 2315 O O . GLY A 1 317 ? 21.718 8.228 -31.151 1.00 71.75 317 GLY A O 1
ATOM 2316 N N . ASP A 1 318 ? 20.541 7.955 -29.245 1.00 80.69 318 ASP A N 1
ATOM 2317 C CA . ASP A 1 318 ? 21.171 9.030 -28.489 1.00 80.69 318 ASP A CA 1
ATOM 2318 C C . ASP A 1 318 ? 22.397 8.486 -27.746 1.00 80.69 318 ASP A C 1
ATOM 2320 O O . ASP A 1 318 ? 22.397 8.264 -26.534 1.00 80.69 318 ASP A O 1
ATOM 2324 N N . VAL A 1 319 ? 23.446 8.201 -28.521 1.00 83.44 319 VAL A N 1
ATOM 2325 C CA . VAL A 1 319 ? 24.721 7.685 -28.001 1.00 83.44 319 VAL A CA 1
ATOM 2326 C C . VAL A 1 319 ? 25.361 8.693 -27.045 1.00 83.44 319 VAL A C 1
ATOM 2328 O O . VAL A 1 319 ? 25.901 8.289 -26.020 1.00 83.44 319 VAL A O 1
ATOM 2331 N N . ASP A 1 320 ? 25.260 9.990 -27.337 1.00 87.88 320 ASP A N 1
ATOM 2332 C CA . ASP A 1 320 ? 25.836 11.041 -26.495 1.00 87.88 320 ASP A CA 1
ATOM 2333 C C . ASP A 1 320 ? 25.103 11.133 -25.144 1.00 87.88 320 ASP A C 1
ATOM 2335 O O . ASP A 1 320 ? 25.744 11.186 -24.092 1.00 87.88 320 ASP A O 1
ATOM 2339 N N . GLY A 1 321 ? 23.765 11.075 -25.148 1.00 88.81 321 GLY A N 1
ATOM 2340 C CA . GLY A 1 321 ? 22.955 11.028 -23.929 1.00 88.81 321 GLY A CA 1
ATOM 2341 C C . GLY A 1 321 ? 23.197 9.765 -23.098 1.00 88.81 321 GLY A C 1
ATOM 2342 O O . GLY A 1 321 ? 23.238 9.827 -21.866 1.00 88.81 321 GLY A O 1
ATOM 2343 N N . ALA A 1 322 ? 23.422 8.626 -23.752 1.00 87.19 322 ALA A N 1
ATOM 2344 C CA . ALA A 1 322 ? 23.772 7.379 -23.082 1.00 87.19 322 ALA A CA 1
ATOM 2345 C C . ALA A 1 322 ? 25.130 7.440 -22.381 1.00 87.19 322 ALA A C 1
ATOM 2347 O O . ALA A 1 322 ? 25.231 7.106 -21.201 1.00 87.19 322 ALA A O 1
ATOM 2348 N N . VAL A 1 323 ? 26.159 7.913 -23.094 1.00 92.94 323 VAL A N 1
ATOM 2349 C CA . VAL A 1 323 ? 27.509 8.102 -22.548 1.00 92.94 323 VAL A CA 1
ATOM 2350 C C . VAL A 1 323 ? 27.459 9.016 -21.327 1.00 92.94 323 VAL A C 1
ATOM 2352 O O . VAL A 1 323 ? 28.003 8.656 -20.286 1.00 92.94 323 VAL A O 1
ATOM 2355 N N . ALA A 1 324 ? 26.738 10.138 -21.413 1.00 95.12 324 ALA A N 1
ATOM 2356 C CA . ALA A 1 324 ? 26.591 11.067 -20.296 1.00 95.12 324 ALA A CA 1
ATOM 2357 C C . ALA A 1 324 ? 25.966 10.410 -19.049 1.00 95.12 324 ALA A C 1
ATOM 2359 O O . ALA A 1 324 ? 26.395 10.681 -17.927 1.00 95.12 324 ALA A O 1
ATOM 2360 N N . ASN A 1 325 ? 24.982 9.522 -19.227 1.00 93.31 325 ASN A N 1
ATOM 2361 C CA . ASN A 1 325 ? 24.361 8.794 -18.118 1.00 93.31 325 ASN A CA 1
ATOM 2362 C C . ASN A 1 325 ? 25.299 7.740 -17.507 1.00 93.31 325 ASN A C 1
ATOM 2364 O O . ASN A 1 325 ? 25.404 7.667 -16.284 1.00 93.31 325 ASN A O 1
ATOM 2368 N N . PHE A 1 326 ? 26.033 6.970 -18.318 1.00 92.62 326 PHE A N 1
ATOM 2369 C CA . PHE A 1 326 ? 27.019 6.011 -17.799 1.00 92.62 326 PHE A CA 1
ATOM 2370 C C . PHE A 1 326 ? 28.183 6.700 -17.078 1.00 92.62 326 PHE A C 1
ATOM 2372 O O . PHE A 1 326 ? 28.631 6.221 -16.038 1.00 92.62 326 PHE A O 1
ATOM 2379 N N . GLU A 1 327 ? 28.659 7.840 -17.586 1.00 96.12 327 GLU A N 1
ATOM 2380 C CA . GLU A 1 327 ? 29.674 8.654 -16.907 1.00 96.12 327 GLU A CA 1
ATOM 2381 C C . GLU A 1 327 ? 29.160 9.190 -15.564 1.00 96.12 327 GLU A C 1
ATOM 2383 O O . GLU A 1 327 ? 29.879 9.142 -14.563 1.00 96.12 327 GLU A O 1
ATOM 2388 N N . ALA A 1 328 ? 27.907 9.653 -15.514 1.00 94.31 328 ALA A N 1
ATOM 2389 C CA . ALA A 1 328 ? 27.274 10.087 -14.272 1.00 94.31 328 ALA A CA 1
ATOM 2390 C C . ALA A 1 328 ? 27.109 8.930 -13.269 1.00 94.31 328 ALA A C 1
ATOM 2392 O O . ALA A 1 328 ? 27.347 9.124 -12.076 1.00 94.31 328 ALA A O 1
ATOM 2393 N N . ALA A 1 329 ? 26.770 7.726 -13.738 1.00 92.19 329 ALA A N 1
ATOM 2394 C CA . ALA A 1 329 ? 26.705 6.526 -12.906 1.00 92.19 329 ALA A CA 1
ATOM 2395 C C . ALA A 1 329 ? 28.083 6.156 -12.329 1.00 92.19 329 ALA A C 1
ATOM 2397 O O . ALA A 1 329 ? 28.218 5.978 -11.121 1.00 92.19 329 ALA A O 1
ATOM 2398 N N . LEU A 1 330 ? 29.138 6.146 -13.154 1.00 92.88 330 LEU A N 1
ATOM 2399 C CA . LEU A 1 330 ? 30.522 5.898 -12.718 1.00 92.88 330 LEU A CA 1
ATOM 2400 C C . LEU A 1 330 ? 31.032 6.937 -11.709 1.00 92.88 330 LEU A C 1
ATOM 2402 O O . LEU A 1 330 ? 31.845 6.619 -10.840 1.00 92.88 330 LEU A O 1
ATOM 2406 N N . ALA A 1 331 ? 30.568 8.185 -11.817 1.00 94.38 331 ALA A N 1
ATOM 2407 C CA . ALA A 1 331 ? 30.900 9.236 -10.860 1.00 94.38 331 ALA A CA 1
ATOM 2408 C C . ALA A 1 331 ? 30.272 8.998 -9.473 1.00 94.38 331 ALA A C 1
ATOM 2410 O O . ALA A 1 331 ? 30.819 9.465 -8.472 1.00 94.38 331 ALA A O 1
ATOM 2411 N N . LEU A 1 332 ? 29.142 8.286 -9.411 1.00 89.69 332 LEU A N 1
ATOM 2412 C CA . LEU A 1 332 ? 28.455 7.914 -8.171 1.00 89.69 332 LEU A CA 1
ATOM 2413 C C . LEU A 1 332 ? 28.932 6.566 -7.622 1.00 89.69 332 LEU A C 1
ATOM 2415 O O . LEU A 1 332 ? 29.045 6.415 -6.409 1.00 89.69 332 LEU A O 1
ATOM 2419 N N . ASP A 1 333 ? 29.227 5.612 -8.504 1.00 88.88 333 ASP A N 1
ATOM 2420 C CA . ASP A 1 333 ? 29.709 4.277 -8.172 1.00 88.88 333 ASP A CA 1
ATOM 2421 C C . ASP A 1 333 ? 30.890 3.889 -9.071 1.00 88.88 333 ASP A C 1
ATOM 2423 O O . ASP A 1 333 ? 30.742 3.420 -10.201 1.00 88.88 333 ASP A O 1
ATOM 2427 N N . SER A 1 334 ? 32.095 4.055 -8.529 1.00 87.19 334 SER A N 1
ATOM 2428 C CA . SER A 1 334 ? 33.340 3.722 -9.222 1.00 87.19 334 SER A CA 1
ATOM 2429 C C . SER A 1 334 ? 33.625 2.218 -9.295 1.00 87.19 334 SER A C 1
ATOM 2431 O O . SER A 1 334 ? 34.619 1.824 -9.907 1.00 87.19 334 SER A O 1
ATOM 2433 N N . SER A 1 335 ? 32.787 1.373 -8.679 1.00 86.94 335 SER A N 1
ATOM 2434 C CA . SER A 1 335 ? 32.895 -0.086 -8.780 1.00 86.94 335 SER A CA 1
ATOM 2435 C C . SER A 1 335 ? 32.279 -0.645 -10.065 1.00 86.94 335 SER A C 1
ATOM 2437 O O . SER A 1 335 ? 32.577 -1.784 -10.437 1.00 86.94 335 SER A O 1
ATOM 2439 N N . LEU A 1 336 ? 31.476 0.157 -10.775 1.00 84.25 336 LEU A N 1
ATOM 2440 C CA . LEU A 1 336 ? 30.905 -0.215 -12.063 1.00 84.25 336 LEU A CA 1
ATOM 2441 C C . LEU A 1 336 ? 32.003 -0.474 -13.103 1.00 84.25 336 LEU A C 1
ATOM 2443 O O . LEU A 1 336 ? 32.898 0.340 -13.331 1.00 84.25 336 LEU A O 1
ATOM 2447 N N . THR A 1 337 ? 31.902 -1.606 -13.794 1.00 89.19 337 THR A N 1
ATOM 2448 C CA . THR A 1 337 ? 32.802 -1.980 -14.891 1.00 89.19 337 THR A CA 1
ATOM 2449 C C . THR A 1 337 ? 32.132 -1.713 -16.235 1.00 89.19 337 THR A C 1
ATOM 2451 O O . THR A 1 337 ? 31.759 -2.647 -16.945 1.00 89.19 337 THR A O 1
ATOM 2454 N N . ILE A 1 338 ? 31.946 -0.435 -16.564 1.00 84.75 338 ILE A N 1
ATOM 2455 C CA . ILE A 1 338 ? 31.325 0.018 -17.817 1.00 84.75 338 ILE A CA 1
ATOM 2456 C C . ILE A 1 338 ? 32.321 0.926 -18.545 1.00 84.75 338 ILE A C 1
ATOM 2458 O O . ILE A 1 338 ? 32.860 1.852 -17.946 1.00 84.75 338 ILE A O 1
ATOM 2462 N N . ASP A 1 339 ? 32.571 0.672 -19.831 1.00 91.25 339 ASP A N 1
ATOM 2463 C CA . ASP A 1 339 ? 33.184 1.653 -20.736 1.00 91.25 339 ASP A CA 1
ATOM 2464 C C . ASP A 1 339 ? 32.036 2.428 -21.399 1.00 91.25 339 ASP A C 1
ATOM 2466 O O . ASP A 1 339 ? 31.343 1.843 -22.234 1.00 91.25 339 ASP A O 1
ATOM 2470 N N . PRO A 1 340 ? 31.785 3.702 -21.032 1.00 90.44 340 PRO A N 1
ATOM 2471 C CA . PRO A 1 340 ? 30.598 4.434 -21.471 1.00 90.44 340 PRO A CA 1
ATOM 2472 C C . PRO A 1 340 ? 30.405 4.449 -22.985 1.00 90.44 340 PRO A C 1
ATOM 2474 O O . PRO A 1 340 ? 29.300 4.211 -23.475 1.00 90.44 340 PRO A O 1
ATOM 2477 N N . LEU A 1 341 ? 31.479 4.706 -23.738 1.00 88.06 341 LEU A N 1
ATOM 2478 C CA . LEU A 1 341 ? 31.401 4.823 -25.189 1.00 88.06 341 LEU A CA 1
ATOM 2479 C C . LEU A 1 341 ? 31.276 3.451 -25.838 1.00 88.06 341 LEU A C 1
ATOM 2481 O O . LEU A 1 341 ? 30.436 3.276 -26.722 1.00 88.06 341 LEU A O 1
ATOM 2485 N N . ALA A 1 342 ? 32.088 2.482 -25.407 1.00 81.50 342 ALA A N 1
ATOM 2486 C CA . ALA A 1 342 ? 32.022 1.139 -25.968 1.00 81.50 342 ALA A CA 1
ATOM 2487 C C . ALA A 1 342 ? 30.670 0.480 -25.671 1.00 81.50 342 ALA A C 1
ATOM 2489 O O . ALA A 1 342 ? 30.114 -0.168 -26.553 1.00 81.50 342 ALA A O 1
ATOM 2490 N N . GLU A 1 343 ? 30.110 0.688 -24.479 1.00 82.25 343 GLU A N 1
ATOM 2491 C CA . GLU A 1 343 ? 28.815 0.138 -24.082 1.00 82.25 343 GLU A CA 1
ATOM 2492 C C . GLU A 1 343 ? 27.660 0.808 -24.832 1.00 82.25 343 GLU A C 1
ATOM 2494 O O . GLU A 1 343 ? 26.829 0.115 -25.423 1.00 82.25 343 GLU A O 1
ATOM 2499 N N . ALA A 1 344 ? 27.649 2.143 -24.924 1.00 81.12 344 ALA A N 1
ATOM 2500 C CA . ALA A 1 344 ? 26.652 2.861 -25.716 1.00 81.12 344 ALA A CA 1
ATOM 2501 C C . ALA A 1 344 ? 26.693 2.444 -27.197 1.00 81.12 344 ALA A C 1
ATOM 2503 O O . ALA A 1 344 ? 25.653 2.190 -27.807 1.00 81.12 344 ALA A O 1
ATOM 2504 N N . GLN A 1 345 ? 27.892 2.308 -27.777 1.00 77.06 345 GLN A N 1
ATOM 2505 C CA . GLN A 1 345 ? 28.073 1.846 -29.155 1.00 77.06 345 GLN A CA 1
ATOM 2506 C C . GLN A 1 345 ? 27.695 0.377 -29.333 1.00 77.06 345 GLN A C 1
ATOM 2508 O O . GLN A 1 345 ? 27.106 0.034 -30.355 1.00 77.06 345 GLN A O 1
ATOM 2513 N N . ARG A 1 346 ? 27.998 -0.489 -28.359 1.00 79.62 346 ARG A N 1
ATOM 2514 C CA . ARG A 1 346 ? 27.606 -1.904 -28.366 1.00 79.62 346 ARG A CA 1
ATOM 2515 C C . ARG A 1 346 ? 26.089 -2.036 -28.392 1.00 79.62 346 ARG A C 1
ATOM 2517 O O . ARG A 1 346 ? 25.578 -2.813 -29.190 1.00 79.62 346 ARG A O 1
ATOM 2524 N N . ILE A 1 347 ? 25.381 -1.262 -27.571 1.00 69.69 347 ILE A N 1
ATOM 2525 C CA . ILE A 1 347 ? 23.912 -1.265 -27.504 1.00 69.69 347 ILE A CA 1
ATOM 2526 C C . ILE A 1 347 ? 23.309 -0.667 -28.773 1.00 69.69 347 ILE A C 1
ATOM 2528 O O . ILE A 1 347 ? 22.400 -1.254 -29.353 1.00 69.69 347 ILE A O 1
ATOM 2532 N N . TYR A 1 348 ? 23.858 0.445 -29.262 1.00 66.38 348 TYR A N 1
ATOM 2533 C CA . TYR A 1 348 ? 23.445 1.033 -30.534 1.00 66.38 348 TYR A CA 1
ATOM 2534 C C . TYR A 1 348 ? 23.650 0.071 -31.722 1.00 66.38 348 TYR A C 1
ATOM 2536 O O . TYR A 1 348 ? 22.806 -0.017 -32.617 1.00 66.38 348 TYR A O 1
ATOM 2544 N N . ALA A 1 349 ? 24.762 -0.672 -31.728 1.00 56.72 349 ALA A N 1
ATOM 2545 C CA . ALA A 1 349 ? 25.123 -1.629 -32.773 1.00 56.72 349 ALA A CA 1
ATOM 2546 C C . ALA A 1 349 ? 24.450 -3.005 -32.619 1.00 56.72 349 ALA A C 1
ATOM 2548 O O . ALA A 1 349 ? 24.460 -3.782 -33.577 1.00 56.72 349 ALA A O 1
ATOM 2549 N N . ALA A 1 350 ? 23.856 -3.314 -31.459 1.00 54.72 350 ALA A N 1
ATOM 2550 C CA . ALA A 1 350 ? 23.102 -4.539 -31.198 1.00 54.72 350 ALA A CA 1
ATOM 2551 C C . ALA A 1 350 ? 21.753 -4.504 -31.935 1.00 54.72 350 ALA A C 1
ATOM 2553 O O . ALA A 1 350 ? 20.678 -4.312 -31.369 1.00 54.72 350 ALA A O 1
ATOM 2554 N N . VAL A 1 351 ? 21.828 -4.679 -33.250 1.00 50.59 351 VAL A N 1
ATOM 2555 C CA . VAL A 1 351 ? 20.692 -4.742 -34.159 1.00 50.59 351 VAL A CA 1
ATOM 2556 C C . VAL A 1 351 ? 20.579 -6.161 -34.679 1.00 50.59 351 VAL A C 1
ATOM 2558 O O . VAL A 1 351 ? 21.470 -6.645 -35.372 1.00 50.59 351 VAL A O 1
ATOM 2561 N N . LEU A 1 352 ? 19.455 -6.807 -34.395 1.00 49.41 352 LEU A N 1
ATOM 2562 C CA . LEU A 1 352 ? 19.034 -8.003 -35.109 1.00 49.41 352 LEU A CA 1
ATOM 2563 C C . LEU A 1 352 ? 17.965 -7.553 -36.103 1.00 49.41 352 LEU A C 1
ATOM 2565 O O . LEU A 1 352 ? 16.829 -7.317 -35.698 1.00 49.41 352 LEU A O 1
ATOM 2569 N N . PRO A 1 353 ? 18.301 -7.337 -37.385 1.00 47.53 353 PRO A N 1
ATOM 2570 C CA . PRO A 1 353 ? 17.269 -7.154 -38.387 1.00 47.53 353 PRO A CA 1
ATOM 2571 C C . PRO A 1 353 ? 16.575 -8.508 -38.542 1.00 47.53 353 PRO A C 1
ATOM 2573 O O . PRO A 1 353 ? 17.126 -9.405 -39.166 1.00 47.53 353 PRO A O 1
ATOM 2576 N N . ILE A 1 354 ? 15.414 -8.688 -37.915 1.00 48.38 354 ILE A N 1
ATOM 2577 C CA . ILE A 1 354 ? 14.582 -9.871 -38.146 1.00 48.38 354 ILE A CA 1
ATOM 2578 C C . ILE A 1 354 ? 13.715 -9.551 -39.351 1.00 48.38 354 ILE A C 1
ATOM 2580 O O . ILE A 1 354 ? 12.779 -8.760 -39.254 1.00 48.38 354 ILE A O 1
ATOM 2584 N N . THR A 1 355 ? 14.036 -10.140 -40.498 1.00 48.94 355 THR A N 1
ATOM 2585 C CA . THR A 1 355 ? 13.081 -10.187 -41.606 1.00 48.94 355 THR A CA 1
ATOM 2586 C C . THR A 1 355 ? 12.022 -11.255 -41.327 1.00 48.94 355 THR A C 1
ATOM 2588 O O . THR A 1 355 ? 12.256 -12.216 -40.592 1.00 48.94 355 THR A O 1
ATOM 2591 N N . THR A 1 356 ? 10.810 -11.065 -41.848 1.00 47.19 356 THR A N 1
ATOM 2592 C CA . THR A 1 356 ? 9.671 -11.972 -41.643 1.00 47.19 356 THR A CA 1
ATOM 2593 C C . THR A 1 356 ? 10.071 -13.432 -41.904 1.00 47.19 356 THR A C 1
ATOM 2595 O O . THR A 1 356 ? 10.530 -13.766 -42.994 1.00 47.19 356 THR A O 1
ATOM 2598 N N . GLY A 1 357 ? 9.909 -14.303 -40.898 1.00 47.25 357 GLY A N 1
ATOM 2599 C CA . GLY A 1 357 ? 10.272 -15.728 -40.964 1.00 47.25 357 GLY A CA 1
ATOM 2600 C C . GLY A 1 357 ? 11.628 -16.117 -40.353 1.00 47.25 357 GLY A C 1
ATOM 2601 O O . GLY A 1 357 ? 11.958 -17.303 -40.351 1.00 47.25 357 GLY A O 1
ATOM 2602 N N . GLU A 1 358 ? 12.406 -15.176 -39.812 1.00 50.97 358 GLU A N 1
ATOM 2603 C CA . GLU A 1 358 ? 13.672 -15.481 -39.131 1.00 50.97 358 GLU A CA 1
ATOM 2604 C C . GLU A 1 358 ? 13.487 -15.742 -37.630 1.00 50.97 358 GLU A C 1
ATOM 2606 O O . GLU A 1 358 ? 12.711 -15.076 -36.953 1.00 50.97 358 GLU A O 1
ATOM 2611 N N . THR A 1 359 ? 14.224 -16.725 -37.106 1.00 51.62 359 THR A N 1
ATOM 2612 C CA . THR A 1 359 ? 14.336 -17.010 -35.669 1.00 51.62 359 THR A CA 1
ATOM 2613 C C . THR A 1 359 ? 15.654 -16.457 -35.162 1.00 51.62 359 THR A C 1
ATOM 2615 O O . THR A 1 359 ? 16.716 -16.832 -35.658 1.00 51.62 359 THR A O 1
ATOM 2618 N N . VAL A 1 360 ? 15.592 -15.595 -34.152 1.00 52.31 360 VAL A N 1
ATOM 2619 C CA . VAL A 1 360 ? 16.783 -15.003 -33.544 1.00 52.31 360 VAL A CA 1
ATOM 2620 C C . VAL A 1 360 ? 16.913 -15.407 -32.091 1.00 52.31 360 VAL A C 1
ATOM 2622 O O . VAL A 1 360 ? 15.960 -15.271 -31.333 1.00 52.31 360 VAL A O 1
ATOM 2625 N N . THR A 1 361 ? 18.117 -15.857 -31.729 1.00 54.34 361 THR A N 1
ATOM 2626 C CA . THR A 1 361 ? 18.486 -16.315 -30.388 1.00 54.34 361 THR A CA 1
ATOM 2627 C C . THR A 1 361 ? 19.529 -15.410 -29.749 1.00 54.34 361 THR A C 1
ATOM 2629 O O . THR A 1 361 ? 20.573 -15.168 -30.352 1.00 54.34 361 THR A O 1
ATOM 2632 N N . GLY A 1 362 ? 19.288 -14.956 -28.519 1.00 53.00 362 GLY A N 1
ATOM 2633 C CA . GLY A 1 362 ? 20.263 -14.208 -27.719 1.00 53.00 362 GLY A CA 1
ATOM 2634 C C . GLY A 1 362 ? 20.246 -14.638 -26.256 1.00 53.00 362 GLY A C 1
ATOM 2635 O O . GLY A 1 362 ? 19.204 -15.090 -25.792 1.00 53.00 362 GLY A O 1
ATOM 2636 N N . THR A 1 363 ? 21.390 -14.487 -25.578 1.00 52.50 363 THR A N 1
ATOM 2637 C CA . THR A 1 363 ? 21.631 -14.836 -24.167 1.00 52.50 363 THR A CA 1
ATOM 2638 C C . THR A 1 363 ? 21.765 -13.595 -23.291 1.00 52.50 363 THR A C 1
ATOM 2640 O O . THR A 1 363 ? 22.452 -12.653 -23.678 1.00 52.50 363 THR A O 1
ATOM 2643 N N . VAL A 1 364 ? 21.141 -13.600 -22.110 1.00 51.44 364 VAL A N 1
ATOM 2644 C CA . VAL A 1 364 ? 21.181 -12.495 -21.130 1.00 51.44 364 VAL A CA 1
ATOM 2645 C C . VAL A 1 364 ? 21.837 -12.980 -19.841 1.00 51.44 364 VAL A C 1
ATOM 2647 O O . VAL A 1 364 ? 21.488 -14.057 -19.365 1.00 51.44 364 VAL A O 1
ATOM 2650 N N . GLU A 1 365 ? 22.780 -12.205 -19.297 1.00 47.00 365 GLU A N 1
ATOM 2651 C CA . GLU A 1 365 ? 23.458 -12.476 -18.019 1.00 47.00 365 GLU A CA 1
ATOM 2652 C C . GLU A 1 365 ? 22.815 -11.696 -16.851 1.00 47.00 365 GLU A C 1
ATOM 2654 O O . GLU A 1 365 ? 22.096 -10.718 -17.051 1.00 47.00 365 GLU A O 1
ATOM 2659 N N . ARG A 1 366 ? 23.053 -12.136 -15.605 1.00 43.56 366 ARG A N 1
ATOM 2660 C CA . ARG A 1 366 ? 22.423 -11.593 -14.384 1.00 43.56 366 ARG A CA 1
ATOM 2661 C C . ARG A 1 366 ? 22.689 -10.090 -14.216 1.00 43.56 366 ARG A C 1
ATOM 2663 O O . ARG A 1 366 ? 23.833 -9.658 -14.294 1.00 43.56 366 ARG A O 1
ATOM 2670 N N . GLY A 1 367 ? 21.641 -9.316 -13.920 1.00 44.38 367 GLY A N 1
ATOM 2671 C CA . GLY A 1 367 ? 21.728 -7.860 -13.726 1.00 44.38 367 GLY A CA 1
ATOM 2672 C C . GLY A 1 367 ? 21.813 -7.052 -15.024 1.00 44.38 367 GLY A C 1
ATOM 2673 O O . GLY A 1 367 ? 21.750 -5.828 -14.980 1.00 44.38 367 GLY A O 1
ATOM 2674 N N . ALA A 1 368 ? 21.898 -7.717 -16.178 1.00 46.47 368 ALA A N 1
ATOM 2675 C CA . ALA A 1 368 ? 21.765 -7.083 -17.475 1.00 46.47 368 ALA A CA 1
ATOM 2676 C C . ALA A 1 368 ? 20.338 -7.291 -17.992 1.00 46.47 368 ALA A C 1
ATOM 2678 O O . ALA A 1 368 ? 19.814 -8.404 -17.999 1.00 46.47 368 ALA A O 1
ATOM 2679 N N . ALA A 1 369 ? 19.701 -6.219 -18.446 1.00 52.31 369 ALA A N 1
ATOM 2680 C CA . ALA A 1 369 ? 18.523 -6.342 -19.285 1.00 52.31 369 ALA A CA 1
ATOM 2681 C C . ALA A 1 369 ? 18.981 -6.708 -20.704 1.00 52.31 369 ALA A C 1
ATOM 2683 O O . ALA A 1 369 ? 19.833 -6.036 -21.292 1.00 52.31 369 ALA A O 1
ATOM 2684 N N . GLY A 1 370 ? 18.442 -7.798 -21.246 1.00 53.88 370 GLY A N 1
ATOM 2685 C CA . GLY A 1 370 ? 18.600 -8.119 -22.656 1.00 53.88 370 GLY A CA 1
ATOM 2686 C C . GLY A 1 370 ? 17.655 -7.248 -23.457 1.00 53.88 370 GLY A C 1
ATOM 2687 O O . GLY A 1 370 ? 16.448 -7.303 -23.239 1.00 53.88 370 GLY A O 1
ATOM 2688 N N . TYR A 1 371 ? 18.189 -6.451 -24.374 1.00 55.28 371 TYR A N 1
ATOM 2689 C CA . TYR A 1 371 ? 17.382 -5.635 -25.269 1.00 55.28 371 TYR A CA 1
ATOM 2690 C C . TYR A 1 371 ? 17.580 -6.104 -26.702 1.00 55.28 371 TYR A C 1
ATOM 2692 O O . TYR A 1 371 ? 18.707 -6.223 -27.185 1.00 55.28 371 TYR A O 1
ATOM 2700 N N . TRP A 1 372 ? 16.469 -6.348 -27.386 1.00 60.16 372 TRP A N 1
ATOM 2701 C CA . TRP A 1 372 ? 16.443 -6.725 -28.788 1.00 60.16 372 TRP A CA 1
ATOM 2702 C C . TRP A 1 372 ? 15.601 -5.728 -29.566 1.00 60.16 372 TRP A C 1
ATOM 2704 O O . TRP A 1 372 ? 14.509 -5.336 -29.149 1.00 60.16 372 TRP A O 1
ATOM 2714 N N . ARG A 1 373 ? 16.112 -5.322 -30.726 1.00 59.69 373 ARG A N 1
ATOM 2715 C CA . ARG A 1 373 ? 15.372 -4.497 -31.674 1.00 59.69 373 ARG A CA 1
ATOM 2716 C C . ARG A 1 373 ? 14.615 -5.400 -32.640 1.00 59.69 373 ARG A C 1
ATOM 2718 O O . ARG A 1 373 ? 15.226 -6.229 -33.302 1.00 59.69 373 ARG A O 1
ATOM 2725 N N . LEU A 1 374 ? 13.308 -5.200 -32.738 1.00 63.81 374 LEU A N 1
ATOM 2726 C CA . LEU A 1 374 ? 12.435 -5.810 -33.731 1.00 63.81 374 LEU A CA 1
ATOM 2727 C C . LEU A 1 374 ? 12.048 -4.738 -34.759 1.00 63.81 374 LEU A C 1
ATOM 2729 O O . LEU A 1 374 ? 11.522 -3.690 -34.397 1.00 63.81 374 LEU A O 1
ATOM 2733 N N . GLU A 1 375 ? 12.314 -4.980 -36.039 1.00 63.78 375 GLU A N 1
ATOM 2734 C CA . GLU A 1 375 ? 11.846 -4.139 -37.147 1.00 63.78 375 GLU A CA 1
ATOM 2735 C C . GLU A 1 375 ? 10.828 -4.929 -37.961 1.00 63.78 375 GLU A C 1
ATOM 2737 O O . GLU A 1 375 ? 11.167 -5.969 -38.517 1.00 63.78 375 GLU A O 1
ATOM 2742 N N . THR A 1 376 ? 9.585 -4.450 -38.038 1.00 63.56 376 THR A N 1
ATOM 2743 C CA . THR A 1 376 ? 8.568 -5.061 -38.900 1.00 63.56 376 THR A CA 1
ATOM 2744 C C . THR A 1 376 ? 8.208 -4.115 -40.039 1.00 63.56 376 THR A C 1
ATOM 2746 O O . THR A 1 376 ? 7.971 -2.925 -39.838 1.00 63.56 376 THR A O 1
ATOM 2749 N N . ASN A 1 377 ? 8.159 -4.648 -41.262 1.00 62.56 377 ASN A N 1
ATOM 2750 C CA . ASN A 1 377 ? 7.737 -3.898 -42.452 1.00 62.56 377 ASN A CA 1
ATOM 2751 C C . ASN A 1 377 ? 6.209 -3.910 -42.644 1.00 62.56 377 ASN A C 1
ATOM 2753 O O . ASN A 1 377 ? 5.687 -3.206 -43.508 1.00 62.56 377 ASN A O 1
ATOM 2757 N N . THR A 1 378 ? 5.498 -4.708 -41.845 1.00 58.81 378 THR A N 1
ATOM 2758 C CA . THR A 1 378 ? 4.048 -4.904 -41.886 1.00 58.81 378 THR A CA 1
ATOM 2759 C C . THR A 1 378 ? 3.467 -4.915 -40.467 1.00 58.81 378 THR A C 1
ATOM 2761 O O . THR A 1 378 ? 4.150 -5.260 -39.500 1.00 58.81 378 THR A O 1
ATOM 2764 N N . ALA A 1 379 ? 2.205 -4.492 -40.345 1.00 63.91 379 ALA A N 1
ATOM 2765 C CA . ALA A 1 379 ? 1.389 -4.747 -39.159 1.00 63.91 379 ALA A CA 1
ATOM 2766 C C . ALA A 1 379 ? 0.986 -6.233 -39.152 1.00 63.91 379 ALA A C 1
ATOM 2768 O O . ALA A 1 379 ? 0.670 -6.776 -40.212 1.00 63.91 379 ALA A O 1
ATOM 2769 N N . GLY A 1 380 ? 1.012 -6.895 -37.996 1.00 67.62 380 GLY A N 1
ATOM 2770 C CA . GLY A 1 380 ? 0.797 -8.343 -37.909 1.00 67.62 380 GLY A CA 1
ATOM 2771 C C . GLY A 1 380 ? 0.951 -8.904 -36.497 1.00 67.62 380 GLY A C 1
ATOM 2772 O O . GLY A 1 380 ? 1.220 -8.166 -35.547 1.00 67.62 380 GLY A O 1
ATOM 2773 N N . VAL A 1 381 ? 0.770 -10.219 -36.351 1.00 66.44 381 VAL A N 1
ATOM 2774 C CA . VAL A 1 381 ? 0.915 -10.910 -35.064 1.00 66.44 381 VAL A CA 1
ATOM 2775 C C . VAL A 1 381 ? 2.360 -11.370 -34.897 1.00 66.44 381 VAL A C 1
ATOM 2777 O O . VAL A 1 381 ? 2.876 -12.180 -35.664 1.00 66.44 381 VAL A O 1
ATOM 2780 N N . VAL A 1 382 ? 3.021 -10.873 -33.859 1.00 68.38 382 VAL A N 1
ATOM 2781 C CA . VAL A 1 382 ? 4.366 -11.300 -33.476 1.00 68.38 382 VAL A CA 1
ATOM 2782 C C . VAL A 1 382 ? 4.257 -12.271 -32.315 1.00 68.38 382 VAL A C 1
ATOM 2784 O O . VAL A 1 382 ? 3.662 -11.960 -31.284 1.00 68.38 382 VAL A O 1
ATOM 2787 N N . THR A 1 383 ? 4.840 -13.454 -32.481 1.00 69.94 383 THR A N 1
ATOM 2788 C CA . THR A 1 383 ? 4.972 -14.441 -31.410 1.00 69.94 383 THR A CA 1
ATOM 2789 C C . THR A 1 383 ? 6.394 -14.382 -30.864 1.00 69.94 383 THR A C 1
ATOM 2791 O O . THR A 1 383 ? 7.368 -14.576 -31.594 1.00 69.94 383 THR A O 1
ATOM 2794 N N . ILE A 1 384 ? 6.506 -14.103 -29.571 1.00 70.81 384 ILE A N 1
ATOM 2795 C CA . ILE A 1 384 ? 7.762 -14.016 -28.838 1.00 70.81 384 ILE A CA 1
ATOM 2796 C C . ILE A 1 384 ? 7.809 -15.183 -27.856 1.00 70.81 384 ILE A C 1
ATOM 2798 O O . ILE A 1 384 ? 7.012 -15.245 -26.920 1.00 70.81 384 ILE A O 1
ATOM 2802 N N . ASP A 1 385 ? 8.759 -16.084 -28.069 1.00 68.56 385 ASP A N 1
ATOM 2803 C CA . ASP A 1 385 ? 9.098 -17.173 -27.164 1.00 68.56 385 ASP A CA 1
ATOM 2804 C C . ASP A 1 385 ? 10.352 -16.777 -26.381 1.00 68.56 385 ASP A C 1
ATOM 2806 O O . ASP A 1 385 ? 11.389 -16.472 -26.959 1.00 68.56 385 ASP A O 1
ATOM 2810 N N . LEU A 1 386 ? 10.282 -16.768 -25.059 1.00 66.25 386 LEU A N 1
ATOM 2811 C CA . LEU A 1 386 ? 11.413 -16.539 -24.173 1.00 66.25 386 LEU A CA 1
ATOM 2812 C C . LEU A 1 386 ? 11.591 -17.791 -23.317 1.00 66.25 386 LEU A C 1
ATOM 2814 O O . LEU A 1 386 ? 10.792 -18.079 -22.436 1.00 66.25 386 LEU A O 1
ATOM 2818 N N . ILE A 1 387 ? 12.632 -18.557 -23.614 1.00 66.31 387 ILE A N 1
ATOM 2819 C CA . ILE A 1 387 ? 12.927 -19.842 -22.977 1.00 66.31 387 ILE A CA 1
ATOM 2820 C C . ILE A 1 387 ? 14.067 -19.601 -21.994 1.00 66.31 387 ILE A C 1
ATOM 2822 O O . ILE A 1 387 ? 15.168 -19.246 -22.417 1.00 66.31 387 ILE A O 1
ATOM 2826 N N . ALA A 1 388 ? 13.839 -19.748 -20.694 1.00 60.78 388 ALA A N 1
ATOM 2827 C CA . ALA A 1 388 ? 14.926 -19.706 -19.725 1.00 60.78 388 ALA A CA 1
ATOM 2828 C C . ALA A 1 388 ? 15.664 -21.051 -19.749 1.00 60.78 388 ALA A C 1
ATOM 2830 O O . ALA A 1 388 ? 15.054 -22.108 -19.610 1.00 60.78 388 ALA A O 1
ATOM 2831 N N . ASP A 1 389 ? 16.996 -21.037 -19.868 1.00 60.03 389 ASP A N 1
ATOM 2832 C CA . ASP A 1 389 ? 17.783 -22.278 -19.803 1.00 60.03 389 ASP A CA 1
ATOM 2833 C C . ASP A 1 389 ? 17.842 -22.854 -18.358 1.00 60.03 389 ASP A C 1
ATOM 2835 O O . ASP A 1 389 ? 18.473 -23.887 -18.126 1.00 60.03 389 ASP A O 1
ATOM 2839 N N . ASN A 1 390 ? 17.183 -22.212 -17.378 1.00 59.00 390 ASN A N 1
ATOM 2840 C CA . ASN A 1 390 ? 17.047 -22.657 -15.987 1.00 59.00 390 ASN A CA 1
ATOM 2841 C C . ASN A 1 390 ? 15.613 -22.415 -15.464 1.00 59.00 390 ASN A C 1
ATOM 2843 O O . ASN A 1 390 ? 15.091 -21.310 -15.570 1.00 59.00 390 ASN A O 1
ATOM 2847 N N . SER A 1 391 ? 14.995 -23.430 -14.849 1.00 56.78 391 SER A N 1
ATOM 2848 C CA . SER A 1 391 ? 13.621 -23.383 -14.322 1.00 56.78 391 SER A CA 1
ATOM 2849 C C . SER A 1 391 ? 13.430 -22.501 -13.083 1.00 56.78 391 SER A C 1
ATOM 2851 O O . SER A 1 391 ? 12.291 -22.246 -12.706 1.00 56.78 391 SER A O 1
ATOM 2853 N N . GLU A 1 392 ? 14.515 -22.082 -12.424 1.00 56.72 392 GLU A N 1
ATOM 2854 C CA . GLU A 1 392 ? 14.470 -21.160 -11.274 1.00 56.72 392 GLU A CA 1
ATOM 2855 C C . GLU A 1 392 ? 14.421 -19.680 -11.676 1.00 56.72 392 GLU A C 1
ATOM 2857 O O . GLU A 1 392 ? 14.307 -18.811 -10.816 1.00 56.72 392 GLU A O 1
ATOM 2862 N N . LEU A 1 393 ? 14.548 -19.386 -12.969 1.00 56.03 393 LEU A N 1
ATOM 2863 C CA . LEU A 1 393 ? 14.500 -18.032 -13.490 1.00 56.03 393 LEU A CA 1
ATOM 2864 C C . LEU A 1 393 ? 13.058 -17.649 -13.824 1.00 56.03 393 LEU A C 1
ATOM 2866 O O . LEU A 1 393 ? 12.372 -18.371 -14.548 1.00 56.03 393 LEU A O 1
ATOM 2870 N N . GLU A 1 394 ? 12.621 -16.496 -13.320 1.00 61.75 394 GLU A N 1
ATOM 2871 C CA . GLU A 1 394 ? 11.330 -15.900 -13.662 1.00 61.75 394 GLU A CA 1
ATOM 2872 C C . GLU A 1 394 ? 11.550 -14.795 -14.704 1.00 61.75 394 GLU A C 1
ATOM 2874 O O . GLU A 1 394 ? 11.994 -13.692 -14.355 1.00 61.75 394 GLU A O 1
ATOM 2879 N N . PRO A 1 395 ? 11.309 -15.082 -15.998 1.00 60.94 395 PRO A N 1
ATOM 2880 C CA . PRO A 1 395 ? 11.504 -14.098 -17.044 1.00 60.94 395 PRO A CA 1
ATOM 2881 C C . PRO A 1 395 ? 10.418 -13.021 -17.004 1.00 60.94 395 PRO A C 1
ATOM 2883 O O . PRO A 1 395 ? 9.222 -13.315 -16.923 1.00 60.94 395 PRO A O 1
ATOM 2886 N N . TYR A 1 396 ? 10.852 -11.776 -17.159 1.00 62.34 396 TYR A N 1
ATOM 2887 C CA . TYR A 1 396 ? 10.007 -10.623 -17.440 1.00 62.34 396 TYR A CA 1
ATOM 2888 C C . TYR A 1 396 ? 10.232 -10.165 -18.870 1.00 62.34 396 TYR A C 1
ATOM 2890 O O . TYR A 1 396 ? 11.377 -9.969 -19.270 1.00 62.34 396 TYR A O 1
ATOM 2898 N N . LEU A 1 397 ? 9.151 -9.969 -19.627 1.00 64.62 397 LEU A N 1
ATOM 2899 C CA . LEU A 1 397 ? 9.202 -9.442 -20.991 1.00 64.62 397 LEU A CA 1
ATOM 2900 C C . LEU A 1 397 ? 8.535 -8.064 -21.072 1.00 64.62 397 LEU A C 1
ATOM 2902 O O . LEU A 1 397 ? 7.399 -7.903 -20.626 1.00 64.62 397 LEU A O 1
ATOM 2906 N N . TYR A 1 398 ? 9.206 -7.109 -21.711 1.00 65.81 398 TYR A N 1
ATOM 2907 C CA . TYR A 1 398 ? 8.713 -5.759 -21.981 1.00 65.81 398 TYR A CA 1
ATOM 2908 C C . TYR A 1 398 ? 8.678 -5.500 -23.487 1.00 65.81 398 TYR A C 1
ATOM 2910 O O . TYR A 1 398 ? 9.633 -5.851 -24.183 1.00 65.81 398 TYR A O 1
ATOM 2918 N N . LEU A 1 399 ? 7.617 -4.857 -23.990 1.00 65.75 399 LEU A N 1
ATOM 2919 C CA . LEU A 1 399 ? 7.533 -4.433 -25.388 1.00 65.75 399 LEU A CA 1
ATOM 2920 C C . LEU A 1 399 ? 7.224 -2.934 -25.514 1.00 65.75 399 LEU A C 1
ATOM 2922 O O . LEU A 1 399 ? 6.160 -2.478 -25.090 1.00 65.75 399 LEU A O 1
ATOM 2926 N N . TYR A 1 400 ? 8.111 -2.183 -26.170 1.00 64.00 400 TYR A N 1
ATOM 2927 C CA . TYR A 1 400 ? 7.921 -0.750 -26.429 1.00 64.00 400 TYR A CA 1
ATOM 2928 C C . TYR A 1 400 ? 7.915 -0.443 -27.927 1.00 64.00 400 TYR A C 1
ATOM 2930 O O . TYR A 1 400 ? 8.693 -1.019 -28.687 1.00 64.00 400 TYR A O 1
ATOM 2938 N N . ALA A 1 401 ? 7.074 0.490 -28.365 1.00 62.22 401 ALA A N 1
ATOM 2939 C CA . ALA A 1 401 ? 7.171 1.086 -29.695 1.00 62.22 401 ALA A CA 1
ATOM 2940 C C . ALA A 1 401 ? 8.273 2.162 -29.749 1.00 62.22 401 ALA A C 1
ATOM 2942 O O . ALA A 1 401 ? 8.661 2.741 -28.734 1.00 62.22 401 ALA A O 1
ATOM 2943 N N . GLN A 1 402 ? 8.752 2.479 -30.956 1.00 59.25 402 GLN A N 1
ATOM 2944 C CA . GLN A 1 402 ? 9.759 3.523 -31.200 1.00 59.25 402 GLN A CA 1
ATOM 2945 C C . GLN A 1 402 ? 9.368 4.918 -30.686 1.00 59.25 402 GLN A C 1
ATOM 2947 O O . GLN A 1 402 ? 10.243 5.710 -30.346 1.00 59.25 402 GLN A O 1
ATOM 2952 N N . ASP A 1 403 ? 8.075 5.230 -30.643 1.00 57.00 403 ASP A N 1
ATOM 2953 C CA . ASP A 1 403 ? 7.553 6.502 -30.131 1.00 57.00 403 ASP A CA 1
ATOM 2954 C C . ASP A 1 403 ? 7.471 6.549 -28.593 1.00 57.00 403 ASP A C 1
ATOM 2956 O O . ASP A 1 403 ? 7.019 7.543 -28.029 1.00 57.00 403 ASP A O 1
ATOM 2960 N N . GLY A 1 404 ? 7.928 5.491 -27.914 1.00 51.91 404 GLY A N 1
ATOM 2961 C CA . GLY A 1 404 ? 7.871 5.353 -26.463 1.00 51.91 404 GLY A CA 1
ATOM 2962 C C . GLY A 1 404 ? 6.506 4.912 -25.938 1.00 51.91 404 GLY A C 1
ATOM 2963 O O . GLY A 1 404 ? 6.350 4.810 -24.724 1.00 51.91 404 GLY A O 1
ATOM 2964 N N . SER A 1 405 ? 5.527 4.630 -26.808 1.00 55.09 405 SER A N 1
ATOM 2965 C CA . SER A 1 405 ? 4.262 4.042 -26.374 1.00 55.09 405 SER A CA 1
ATOM 2966 C C . SER A 1 405 ? 4.467 2.587 -25.939 1.00 55.09 405 SER A C 1
ATOM 2968 O O . SER A 1 405 ? 5.075 1.770 -26.641 1.00 55.09 405 SER A O 1
ATOM 2970 N N . THR A 1 406 ? 3.986 2.261 -24.740 1.00 51.62 406 THR A N 1
ATOM 2971 C CA . THR A 1 406 ? 3.897 0.884 -24.257 1.00 51.62 406 THR A CA 1
ATOM 2972 C C . THR A 1 406 ? 2.780 0.175 -25.013 1.00 51.62 406 THR A C 1
ATOM 2974 O O . THR A 1 406 ? 1.634 0.624 -25.021 1.00 51.62 406 THR A O 1
ATOM 2977 N N . ILE A 1 407 ? 3.124 -0.919 -25.695 1.00 58.03 407 ILE A N 1
ATOM 2978 C CA . ILE A 1 407 ? 2.144 -1.719 -26.447 1.00 58.03 407 ILE A CA 1
ATOM 2979 C C . ILE A 1 407 ? 1.498 -2.746 -25.522 1.00 58.03 407 ILE A C 1
ATOM 2981 O O . ILE A 1 407 ? 0.303 -2.999 -25.642 1.00 58.03 407 ILE A O 1
ATOM 2985 N N . ASP A 1 408 ? 2.274 -3.304 -24.588 1.00 55.25 408 ASP A N 1
ATOM 2986 C CA . ASP A 1 408 ? 1.769 -4.162 -23.519 1.00 55.25 408 ASP A CA 1
ATOM 2987 C C . ASP A 1 408 ? 2.761 -4.182 -22.345 1.00 55.25 408 ASP A C 1
ATOM 2989 O O . ASP A 1 408 ? 3.972 -4.345 -22.534 1.00 55.25 408 ASP A O 1
ATOM 2993 N N . GLU A 1 409 ? 2.257 -3.949 -21.135 1.00 53.00 409 GLU A N 1
ATOM 2994 C CA . GLU A 1 409 ? 3.080 -3.720 -19.947 1.00 53.00 409 GLU A CA 1
ATOM 2995 C C . GLU A 1 409 ? 3.281 -5.021 -19.171 1.00 53.00 409 GLU A C 1
ATOM 2997 O O . GLU A 1 409 ? 2.485 -5.373 -18.308 1.00 53.00 409 GLU A O 1
ATOM 3002 N N . SER A 1 410 ? 4.428 -5.655 -19.417 1.00 53.50 410 SER A N 1
ATOM 3003 C CA . SER A 1 410 ? 5.069 -6.629 -18.522 1.00 53.50 410 SER A CA 1
ATOM 3004 C C . SER A 1 410 ? 4.353 -7.977 -18.412 1.00 53.50 410 SER A C 1
ATOM 3006 O O . SER A 1 410 ? 3.320 -8.124 -17.764 1.00 53.50 410 SER A O 1
ATOM 3008 N N . PHE A 1 411 ? 4.964 -9.016 -18.976 1.00 60.25 411 PHE A N 1
ATOM 3009 C CA . PHE A 1 411 ? 4.495 -10.387 -18.784 1.00 60.25 411 PHE A CA 1
ATOM 3010 C C . PHE A 1 411 ? 5.406 -11.117 -17.804 1.00 60.25 411 PHE A C 1
ATOM 3012 O O . PHE A 1 411 ? 6.583 -11.328 -18.095 1.00 60.25 411 PHE A O 1
ATOM 3019 N N . HIS A 1 412 ? 4.843 -11.496 -16.657 1.00 52.81 412 HIS A N 1
ATOM 3020 C CA . HIS A 1 412 ? 5.490 -12.352 -15.673 1.00 52.81 412 HIS A CA 1
ATOM 3021 C C . HIS A 1 412 ? 5.081 -13.810 -15.896 1.00 52.81 412 HIS A C 1
ATOM 3023 O O . HIS A 1 412 ? 3.887 -14.117 -15.987 1.00 52.81 412 HIS A O 1
ATOM 3029 N N . PHE A 1 413 ? 6.059 -14.711 -15.956 1.00 60.31 413 PHE A N 1
ATOM 3030 C CA . PHE A 1 413 ? 5.816 -16.134 -16.171 1.00 60.31 413 PHE A CA 1
ATOM 3031 C C . PHE A 1 413 ? 6.367 -16.964 -15.018 1.00 60.31 413 PHE A C 1
ATOM 3033 O O . PHE A 1 413 ? 7.566 -16.960 -14.753 1.00 60.31 413 PHE A O 1
ATOM 3040 N N . SER A 1 414 ? 5.484 -17.731 -14.376 1.00 52.97 414 SER A N 1
ATOM 3041 C CA . SER A 1 414 ? 5.883 -18.745 -13.402 1.00 52.97 414 SER A CA 1
ATOM 3042 C C . SER A 1 414 ? 6.210 -20.050 -14.131 1.00 52.97 414 SER A C 1
ATOM 3044 O O . SER A 1 414 ? 5.319 -20.764 -14.592 1.00 52.97 414 SER A O 1
ATOM 3046 N N . GLY A 1 415 ? 7.506 -20.354 -14.234 1.00 55.44 415 GLY A N 1
ATOM 3047 C CA . GLY A 1 415 ? 8.011 -21.642 -14.711 1.00 55.44 415 GLY A CA 1
ATOM 3048 C C . GLY A 1 415 ? 8.673 -21.611 -16.087 1.00 55.44 415 GLY A C 1
ATOM 3049 O O . GLY A 1 415 ? 8.060 -22.039 -17.057 1.00 55.44 415 GLY A O 1
ATOM 3050 N N . GLY A 1 416 ? 9.949 -21.207 -16.128 1.00 59.66 416 GLY A N 1
ATOM 3051 C CA . GLY A 1 416 ? 10.948 -21.536 -17.161 1.00 59.66 416 GLY A CA 1
ATOM 3052 C C . GLY A 1 416 ? 10.721 -20.980 -18.572 1.00 59.66 416 GLY A C 1
ATOM 3053 O O . GLY A 1 416 ? 11.599 -20.316 -19.106 1.00 59.66 416 GLY A O 1
ATOM 3054 N N . ASP A 1 417 ? 9.554 -21.206 -19.170 1.00 65.38 417 ASP A N 1
ATOM 3055 C CA . ASP A 1 417 ? 9.251 -20.846 -20.552 1.00 65.38 417 ASP A CA 1
ATOM 3056 C C . ASP A 1 417 ? 8.093 -19.844 -20.613 1.00 65.38 417 ASP A C 1
ATOM 3058 O O . ASP A 1 417 ? 7.002 -20.060 -20.083 1.00 65.38 417 ASP A O 1
ATOM 3062 N N . ALA A 1 418 ? 8.327 -18.749 -21.321 1.00 65.44 418 ALA A N 1
ATOM 3063 C CA . ALA A 1 418 ? 7.400 -17.659 -21.546 1.00 65.44 418 ALA A CA 1
ATOM 3064 C C . ALA A 1 418 ? 7.036 -17.585 -23.032 1.00 65.44 418 ALA A C 1
ATOM 3066 O O . ALA A 1 418 ? 7.913 -17.559 -23.891 1.00 65.44 418 ALA A O 1
ATOM 3067 N N . ARG A 1 419 ? 5.743 -17.518 -23.360 1.00 70.31 419 ARG A N 1
ATOM 3068 C CA . ARG A 1 419 ? 5.268 -17.295 -24.736 1.00 70.31 419 ARG A CA 1
ATOM 3069 C C . ARG A 1 419 ? 4.246 -16.171 -24.750 1.00 70.31 419 ARG A C 1
ATOM 3071 O O . ARG A 1 419 ? 3.191 -16.287 -24.128 1.00 70.31 419 ARG A O 1
ATOM 3078 N N . VAL A 1 420 ? 4.539 -15.114 -25.500 1.00 68.62 420 VAL A N 1
ATOM 3079 C CA . VAL A 1 420 ? 3.667 -13.948 -25.686 1.00 68.62 420 VAL A CA 1
ATOM 3080 C C . VAL A 1 420 ? 3.297 -13.828 -27.158 1.00 68.62 420 VAL A C 1
ATOM 3082 O O . VAL A 1 420 ? 4.156 -13.909 -28.032 1.00 68.62 420 VAL A O 1
ATOM 3085 N N . LYS A 1 421 ? 2.014 -13.589 -27.442 1.00 70.06 421 LYS A N 1
ATOM 3086 C CA . LYS A 1 421 ? 1.558 -13.138 -28.761 1.00 70.06 421 LYS A CA 1
ATOM 3087 C C . LYS A 1 421 ? 1.161 -11.672 -28.674 1.00 70.06 421 LYS A C 1
ATOM 3089 O O . LYS A 1 421 ? 0.258 -11.345 -27.910 1.00 70.06 421 LYS A O 1
ATOM 3094 N N . VAL A 1 422 ? 1.804 -10.819 -29.466 1.00 69.31 422 VAL A N 1
ATOM 3095 C CA . VAL A 1 422 ? 1.505 -9.385 -29.538 1.00 69.31 422 VAL A CA 1
ATOM 3096 C C . VAL A 1 422 ? 1.009 -9.033 -30.932 1.00 69.31 422 VAL A C 1
ATOM 3098 O O . VAL A 1 422 ? 1.623 -9.402 -31.930 1.00 69.31 422 VAL A O 1
ATOM 3101 N N . VAL A 1 423 ? -0.102 -8.303 -31.010 1.00 71.69 423 VAL A N 1
ATOM 3102 C CA . VAL A 1 423 ? -0.620 -7.776 -32.277 1.00 71.69 423 VAL A CA 1
ATOM 3103 C C . VAL A 1 423 ? -0.041 -6.383 -32.498 1.00 71.69 423 VAL A C 1
ATOM 3105 O O . VAL A 1 423 ? -0.375 -5.444 -31.777 1.00 71.69 423 VAL A O 1
ATOM 3108 N N . LEU A 1 424 ? 0.820 -6.237 -33.502 1.00 70.06 424 LEU A N 1
ATOM 3109 C CA . LEU A 1 424 ? 1.361 -4.945 -33.906 1.00 70.06 424 LEU A CA 1
ATOM 3110 C C . LEU A 1 424 ? 0.388 -4.276 -34.875 1.00 70.06 424 LEU A C 1
ATOM 3112 O O . LEU A 1 424 ? 0.115 -4.793 -35.957 1.00 70.06 424 LEU A O 1
ATOM 3116 N N . THR A 1 425 ? -0.141 -3.115 -34.493 1.00 65.50 425 THR A N 1
ATOM 3117 C CA . THR A 1 425 ? -1.142 -2.375 -35.284 1.00 65.50 425 THR A CA 1
ATOM 3118 C C . THR A 1 425 ? -0.538 -1.547 -36.417 1.00 65.50 425 THR A C 1
ATOM 3120 O O . THR A 1 425 ? -1.270 -1.060 -37.279 1.00 65.50 425 THR A O 1
ATOM 3123 N N . GLN A 1 426 ? 0.785 -1.377 -36.435 1.00 68.06 426 GLN A N 1
ATOM 3124 C CA . GLN A 1 426 ? 1.524 -0.631 -37.451 1.00 68.06 426 GLN A CA 1
ATOM 3125 C C . GLN A 1 426 ? 2.819 -1.374 -37.807 1.00 68.06 426 GLN A C 1
ATOM 3127 O O . GLN A 1 426 ? 3.254 -2.263 -37.083 1.00 68.06 426 GLN A O 1
ATOM 3132 N N . ALA A 1 427 ? 3.412 -1.029 -38.947 1.00 66.69 427 ALA A N 1
ATOM 3133 C CA . ALA A 1 427 ? 4.797 -1.380 -39.239 1.00 66.69 427 ALA A CA 1
ATOM 3134 C C . ALA A 1 427 ? 5.711 -0.400 -38.494 1.00 66.69 427 ALA A C 1
ATOM 3136 O O . ALA A 1 427 ? 5.412 0.797 -38.445 1.00 66.69 427 ALA A O 1
ATOM 3137 N N . GLY A 1 428 ? 6.820 -0.871 -37.933 1.00 67.75 428 GLY A N 1
ATOM 3138 C CA . GLY A 1 428 ? 7.685 0.006 -37.155 1.00 67.75 428 GLY A CA 1
ATOM 3139 C C . GLY A 1 428 ? 8.835 -0.692 -36.450 1.00 67.75 428 GLY A C 1
ATOM 3140 O O . GLY A 1 428 ? 9.099 -1.881 -36.636 1.00 67.75 428 GLY A O 1
ATOM 3141 N N . ARG A 1 429 ? 9.544 0.095 -35.637 1.00 67.31 429 ARG A N 1
ATOM 3142 C CA . ARG A 1 429 ? 10.572 -0.397 -34.720 1.00 67.31 429 ARG A CA 1
ATOM 3143 C C . ARG A 1 429 ? 9.958 -0.648 -33.352 1.00 67.31 429 ARG A C 1
ATOM 3145 O O . ARG A 1 429 ? 9.270 0.215 -32.807 1.00 67.31 429 ARG A O 1
ATOM 3152 N N . TYR A 1 430 ? 10.280 -1.801 -32.794 1.00 67.31 430 TYR A N 1
ATOM 3153 C CA . TYR A 1 430 ? 9.819 -2.271 -31.502 1.00 67.31 430 TYR A CA 1
ATOM 3154 C C . TYR A 1 430 ? 11.017 -2.724 -30.663 1.00 67.31 430 TYR A C 1
ATOM 3156 O O . TYR A 1 430 ? 11.995 -3.266 -31.182 1.00 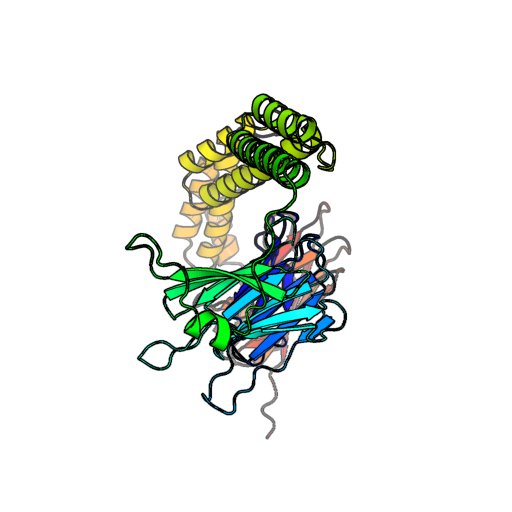67.31 430 TYR A O 1
ATOM 3164 N N . LEU A 1 431 ? 10.956 -2.466 -29.364 1.00 64.12 431 LEU A N 1
ATOM 3165 C CA . LEU A 1 431 ? 11.916 -2.910 -28.363 1.00 64.12 431 LEU A CA 1
ATOM 3166 C C . LEU A 1 431 ? 11.326 -4.115 -27.652 1.00 64.12 431 LEU A C 1
ATOM 3168 O O . LEU A 1 431 ? 10.248 -3.994 -27.084 1.00 64.12 431 LEU A O 1
ATOM 3172 N N . ILE A 1 432 ? 12.047 -5.230 -27.639 1.00 65.25 432 ILE A N 1
ATOM 3173 C CA . ILE A 1 432 ? 11.779 -6.347 -26.738 1.00 65.25 432 ILE A CA 1
ATOM 3174 C C . ILE A 1 432 ? 12.839 -6.276 -25.643 1.00 65.25 432 ILE A C 1
ATOM 3176 O O . ILE A 1 432 ? 14.029 -6.360 -25.935 1.00 65.25 432 ILE A O 1
ATOM 3180 N N . GLY A 1 433 ? 12.424 -6.080 -24.399 1.00 61.62 433 GLY A N 1
ATOM 3181 C CA . GLY A 1 433 ? 13.281 -6.202 -23.226 1.00 61.62 433 GLY A CA 1
ATOM 3182 C C . GLY A 1 433 ? 12.991 -7.516 -22.520 1.00 61.62 433 GLY A C 1
ATOM 3183 O O . GLY A 1 433 ? 11.823 -7.852 -22.349 1.00 61.62 433 GLY A O 1
ATOM 3184 N N . ALA A 1 434 ? 14.020 -8.242 -22.092 1.00 62.28 434 ALA A N 1
ATOM 3185 C CA . ALA A 1 434 ? 13.855 -9.316 -21.124 1.00 62.28 434 ALA A CA 1
ATOM 3186 C C . ALA A 1 434 ? 14.769 -9.109 -19.923 1.00 62.28 434 ALA A C 1
ATOM 3188 O O . ALA A 1 434 ? 15.962 -8.832 -20.076 1.00 62.28 434 ALA A O 1
ATOM 3189 N N . THR A 1 435 ? 14.205 -9.270 -18.734 1.00 58.50 435 THR A N 1
ATOM 3190 C CA . THR A 1 435 ? 14.953 -9.276 -17.478 1.00 58.50 435 THR A CA 1
ATOM 3191 C C . THR A 1 435 ? 14.674 -10.565 -16.726 1.00 58.50 435 THR A C 1
ATOM 3193 O O . THR A 1 435 ? 13.666 -11.238 -16.939 1.00 58.50 435 THR A O 1
ATOM 3196 N N . GLY A 1 436 ? 15.626 -10.936 -15.880 1.00 54.00 436 GLY A N 1
ATOM 3197 C CA . GLY A 1 436 ? 15.574 -12.151 -15.096 1.00 54.00 436 GLY A CA 1
ATOM 3198 C C . GLY A 1 436 ? 15.699 -11.869 -13.617 1.00 54.00 436 GLY A C 1
ATOM 3199 O O . GLY A 1 436 ? 16.729 -11.336 -13.204 1.00 54.00 436 GLY A O 1
ATOM 3200 N N . PHE A 1 437 ? 14.709 -12.271 -12.824 1.00 49.03 437 PHE A N 1
ATOM 3201 C CA . PHE A 1 437 ? 14.827 -12.279 -11.367 1.00 49.03 437 PHE A CA 1
ATOM 3202 C C . PHE A 1 437 ? 15.169 -13.698 -10.887 1.00 49.03 437 PHE A C 1
ATOM 3204 O O . PHE A 1 437 ? 14.516 -14.667 -11.266 1.00 49.03 437 PHE A O 1
ATOM 3211 N N . GLY A 1 438 ? 16.246 -13.822 -10.101 1.00 47.81 438 GLY A N 1
ATOM 3212 C CA . GLY A 1 438 ? 16.734 -15.094 -9.558 1.00 47.81 438 GLY A CA 1
ATOM 3213 C C . GLY A 1 438 ? 18.147 -15.004 -8.962 1.00 47.81 438 GLY A C 1
ATOM 3214 O O . GLY A 1 438 ? 18.946 -14.132 -9.322 1.00 47.81 438 GLY A O 1
ATOM 3215 N N . ASP A 1 439 ? 18.460 -15.910 -8.029 1.00 41.72 439 ASP A N 1
ATOM 3216 C CA . ASP A 1 439 ? 19.778 -16.011 -7.375 1.00 41.72 439 ASP A CA 1
ATOM 3217 C C . ASP A 1 439 ? 20.812 -16.823 -8.170 1.00 41.72 439 ASP A C 1
ATOM 3219 O O . ASP A 1 439 ? 22.008 -16.781 -7.869 1.00 41.72 439 ASP A O 1
ATOM 3223 N N . SER A 1 440 ? 20.373 -17.528 -9.211 1.00 42.69 440 SER A N 1
ATOM 3224 C CA . SER A 1 440 ? 21.210 -18.348 -10.082 1.00 42.69 440 SER A CA 1
ATOM 3225 C C . SER A 1 440 ? 21.653 -17.583 -11.338 1.00 42.69 440 SER A C 1
ATOM 3227 O O . SER A 1 440 ? 20.914 -16.781 -11.908 1.00 42.69 440 SER A O 1
ATOM 3229 N N . SER A 1 441 ? 22.891 -17.814 -11.787 1.00 47.56 441 SER A N 1
ATOM 3230 C CA . SER A 1 441 ? 23.325 -17.398 -13.121 1.00 47.56 441 SER A CA 1
ATOM 3231 C C . SER A 1 441 ? 22.666 -18.304 -14.161 1.00 47.56 441 SER A C 1
ATOM 3233 O O . SER A 1 441 ? 22.680 -19.528 -14.032 1.00 47.56 441 SER A O 1
ATOM 3235 N N . GLY A 1 442 ? 22.094 -17.725 -15.209 1.00 51.19 442 GLY A N 1
ATOM 3236 C CA . GLY A 1 442 ? 21.555 -18.502 -16.316 1.00 51.19 442 GLY A CA 1
ATOM 3237 C C . GLY A 1 442 ? 21.366 -17.643 -17.550 1.00 51.19 442 GLY A C 1
ATOM 3238 O O . GLY A 1 442 ? 21.254 -16.425 -17.452 1.00 51.19 442 GLY A O 1
ATOM 3239 N N . ALA A 1 443 ? 21.392 -18.298 -18.705 1.00 54.44 443 ALA A N 1
ATOM 3240 C CA . ALA A 1 443 ? 21.134 -17.673 -19.984 1.00 54.44 443 ALA A CA 1
ATOM 3241 C C . ALA A 1 443 ? 19.648 -17.822 -20.328 1.00 54.44 443 ALA A C 1
ATOM 3243 O O . ALA A 1 443 ? 19.031 -18.859 -20.090 1.00 54.44 443 ALA A O 1
ATOM 3244 N N . TYR A 1 444 ? 19.073 -16.778 -20.906 1.00 57.72 444 TYR A N 1
ATOM 3245 C CA . TYR A 1 444 ? 17.789 -16.871 -21.590 1.00 57.72 444 TYR A CA 1
ATOM 3246 C C . TYR A 1 444 ? 18.041 -17.159 -23.061 1.00 57.72 444 TYR A C 1
ATOM 3248 O O . TYR A 1 444 ? 19.053 -16.735 -23.603 1.00 57.72 444 TYR A O 1
ATOM 3256 N N . ARG A 1 445 ? 17.120 -17.839 -23.727 1.00 61.41 445 ARG A N 1
ATOM 3257 C CA . ARG A 1 445 ? 17.051 -17.909 -25.180 1.00 61.41 445 ARG A CA 1
ATOM 3258 C C . ARG A 1 445 ? 15.763 -17.228 -25.601 1.00 61.41 445 ARG A C 1
ATOM 3260 O O . ARG A 1 445 ? 14.684 -17.802 -25.498 1.00 61.41 445 ARG A O 1
ATOM 3267 N N . LEU A 1 446 ? 15.879 -15.999 -26.089 1.00 59.66 446 LEU A N 1
ATOM 3268 C CA . LEU A 1 446 ? 14.777 -15.374 -26.814 1.00 59.66 446 LEU A CA 1
ATOM 3269 C C . LEU A 1 446 ? 14.644 -16.045 -28.187 1.00 59.66 446 LEU A C 1
ATOM 3271 O O . LEU A 1 446 ? 15.639 -16.432 -28.781 1.00 59.66 446 LEU A O 1
ATOM 3275 N N . THR A 1 447 ? 13.431 -16.224 -28.679 1.00 63.66 447 THR A N 1
ATOM 3276 C CA . THR A 1 447 ? 13.084 -16.656 -30.030 1.00 63.66 447 THR A CA 1
ATOM 3277 C C . THR A 1 447 ? 11.912 -15.797 -30.474 1.00 63.66 447 THR A C 1
ATOM 3279 O O . THR A 1 447 ? 10.802 -15.920 -29.971 1.00 63.66 447 THR A O 1
ATOM 3282 N N . VAL A 1 448 ? 12.161 -14.885 -31.406 1.00 60.19 448 VAL A N 1
ATOM 3283 C CA . VAL A 1 448 ? 11.112 -14.033 -31.977 1.00 60.19 448 VAL A CA 1
ATOM 3284 C C . VAL A 1 448 ? 10.722 -14.596 -33.333 1.00 60.19 448 VAL A C 1
ATOM 3286 O O . VAL A 1 448 ? 11.597 -14.900 -34.138 1.00 60.19 448 VAL A O 1
ATOM 3289 N N . SER A 1 449 ? 9.422 -14.725 -33.581 1.00 63.00 449 SER A N 1
ATOM 3290 C CA . SER A 1 449 ? 8.870 -15.106 -34.879 1.00 63.00 449 SER A CA 1
ATOM 3291 C C . SER A 1 449 ? 7.732 -14.160 -35.253 1.00 63.00 449 SER A C 1
ATOM 3293 O O . SER A 1 449 ? 6.857 -13.851 -34.443 1.00 63.00 449 SER A O 1
ATOM 3295 N N . VAL A 1 450 ? 7.756 -13.663 -36.485 1.00 59.34 450 VAL A N 1
ATOM 3296 C CA . VAL A 1 450 ? 6.693 -12.810 -37.028 1.00 59.34 450 VAL A CA 1
ATOM 3297 C C . VAL A 1 450 ? 5.831 -13.674 -37.938 1.00 59.34 450 VAL A C 1
ATOM 3299 O O . VAL A 1 450 ? 6.317 -14.150 -38.965 1.00 59.34 450 VAL A O 1
ATOM 3302 N N . GLU A 1 451 ? 4.571 -13.891 -37.559 1.00 61.69 451 GLU A N 1
ATOM 3303 C CA . GLU A 1 451 ? 3.581 -14.523 -38.428 1.00 61.69 451 GLU A CA 1
ATOM 3304 C C . GLU A 1 451 ? 2.873 -13.403 -39.203 1.00 61.69 451 GLU A C 1
ATOM 3306 O O . GLU A 1 451 ? 2.151 -12.587 -38.627 1.00 61.69 451 GLU A O 1
ATOM 3311 N N . GLU A 1 452 ? 3.080 -13.332 -40.522 1.00 54.88 452 GLU A N 1
ATOM 3312 C CA . GLU A 1 452 ? 2.173 -12.544 -41.358 1.00 54.88 452 GLU A CA 1
ATOM 3313 C C . GLU A 1 452 ? 0.807 -13.225 -41.310 1.00 54.88 452 GLU A C 1
ATOM 3315 O O . GLU A 1 452 ? 0.650 -14.352 -41.789 1.00 54.88 452 GLU A O 1
ATOM 3320 N N . GLU A 1 453 ? -0.190 -12.551 -40.729 1.00 49.69 453 GLU A N 1
ATOM 3321 C CA . GLU A 1 453 ? -1.575 -12.929 -40.979 1.00 49.69 453 GLU A CA 1
ATOM 3322 C C . GLU A 1 453 ? -1.774 -12.828 -42.490 1.00 49.69 453 GLU A C 1
ATOM 3324 O O . GLU A 1 453 ? -1.767 -11.740 -43.072 1.00 49.69 453 GLU A O 1
ATOM 3329 N N . ALA A 1 454 ? -1.884 -13.988 -43.141 1.00 42.41 454 ALA A N 1
ATOM 3330 C CA . ALA A 1 454 ? -2.256 -14.051 -44.535 1.00 42.41 454 ALA A CA 1
ATOM 3331 C C . ALA A 1 454 ? -3.548 -13.248 -44.676 1.00 42.41 454 ALA A C 1
ATOM 3333 O O . ALA A 1 454 ? -4.563 -13.581 -44.062 1.00 42.41 454 ALA A O 1
ATOM 3334 N N . SER A 1 455 ? -3.491 -12.185 -45.473 1.00 42.44 455 SER A N 1
ATOM 3335 C CA . SER A 1 455 ? -4.671 -11.465 -45.932 1.00 42.44 455 SER A CA 1
ATOM 3336 C C . SER A 1 455 ? -5.495 -12.423 -46.796 1.00 42.44 455 SER A C 1
ATOM 3338 O O . SER A 1 455 ? -5.371 -12.482 -48.016 1.00 42.44 455 SER A O 1
ATOM 3340 N N . GLY A 1 456 ? -6.282 -13.260 -46.127 1.00 31.52 456 GLY A N 1
ATOM 3341 C CA . GLY A 1 456 ? -7.290 -14.125 -46.713 1.00 31.52 456 GLY A CA 1
ATOM 3342 C C . GLY A 1 456 ? -8.650 -13.425 -46.666 1.00 31.52 456 GLY A C 1
ATOM 3343 O O . GLY A 1 456 ? -8.939 -12.781 -45.658 1.00 31.52 456 GLY A O 1
ATOM 3344 N N . PRO A 1 457 ? -9.445 -13.503 -47.748 1.00 35.12 457 PRO A N 1
ATOM 3345 C CA . PRO A 1 457 ? -10.686 -12.746 -47.918 1.00 35.12 457 PRO A CA 1
ATOM 3346 C C . PRO A 1 457 ? -11.803 -13.121 -46.940 1.00 35.12 457 PRO A C 1
ATOM 3348 O O . PRO A 1 457 ? -11.853 -14.298 -46.509 1.00 35.12 457 PRO A O 1
#

Sequence (457 aa):
PDGLRIVSGGADRTVRVWDVVSGEQAARLAGHVGAVVSVGFSPDGSQIVSGGDDGTVRVWDAASSKQVAQLGGYDCTGFGVCIVLSVSFGPDGSQVVSGGFDGTVRVWAAASGAQVAQLAGDGCDRNGNCGVSSVGYSPDGSQIVSGGQDGTVRAWDAPDRVLVKAAGRISRPAPILTATERQRFGIGQEVSLPDPQTLQRLMVQAQALDWVEQGHTLARAGAKSAAIAAFEQARQLDSTLALDPEALAQSILRSQVQVLRFAGASIARQGDVDRAVAKFEAALALDPSLPFVPQEEAQRIYSEALVEEGHRLAWQGDVDGAVANFEAALALDSSLTIDPLAEAQRIYAAVLPITTGETVTGTVERGAAGYWRLETNTAGVVTIDLIADNSELEPYLYLYAQDGSTIDESFHFSGGDARVKVVLTQAGRYLIGATGFGDSSGAYRLTVSVEEEASGP

Foldseek 3Di:
DQLQWDWDWAQVQWIWIAGPQVRDTPDIQHDGPGTWQEKDAALVRQWIWTWGFSLWIWIAGNPVSDTQDIQHDQDCVPPVTRTFQEKDAALVNQKMWTWIQSQWIWIAGRRVSDTPDIARGADAAPVRGRTFNYWDADNVRQWIWTATPNQKIWIAGRVVRATPDIDHDPPDDDDDDDPVVCVVRVPDDDDDDPDPVVVVLVVLLVVLVVLQVVLLVCLVVLNLVSSLVSNVSSCVSPVVPPDDSNVVSVSSLVSQLSVLQVVLLVCLLVVNLVVSLVSNVVSCSNPVVDPDRSNLVSLLSNLLSLQVVLLVCLCLVNLVSSLVSNVSSCVSPVVDPDDSNVNSVCSNVQADADDAFDWDWDWDWAPDKDKYKYFFPFFAKKKKKKFWPDQQKWKKKFKAFSVRDGQDPIDTDRTGIDIDIGGGPGGGMMMIIMHIDGPDITIMIMIMHTDHPPPDD

Radius of gyration: 29.17 Å; chains: 1; bounding box: 77×50×84 Å